Protein AF-A0A847LI26-F1 (afdb_monomer)

pLDDT: mean 79.77, std 25.63, range [24.61, 98.88]

Secondary structure (DSSP, 8-state):
-HHHHHHHHHHHTT--S-THHHHHHHHHHHHHHHS--------SS--S-SB--HHHHHHHHHHHHHHHHT--SSHHHHHT-TTT-TT--GGGGG------TTTHHHHHHHHHHHHHT---EEEEEEE-SSS-TTT-SS-EEEEEEEGGG-SSHHHHHHHHTT--GGGG---TT--SSSEEEBPSSTTTS-TT-EEEETTTEEEEEEEE-TTS-EEEEEE-TTS-EE-PBPSTTS----TTTT-EEEEEPPEEE-TTSSEEE--GGG-TTB-SSTTS-SSEEETTEEEE-HHHHHHHHH-TT-S-B-HHHHHHHHHHHHHHHHHHHHHHHHHHHHTTGGGSPP-SS--S-SSS--HHHHHH--HHHHHHHHHHHHHHHHHHHHHHHHHHTT-TTB---SHHHHHHHHHHHHHHHHGGG-EEEEE-TTS-EEEEEHHHHHHHTTT----TTS-HHHHTT--HHHHTT----HHHHHHHHHTHHHHT--S--TTS---TT-S-SSPPP--HHHHHHHHHTT---HHHHHTSGGGS-TTS---PPPPPPPP----PPPPPPPPPPP-PPPPPPPPPPP-PPPPPPPP-PPPPPPPPPS----S----------PPPPP------PPPPPGGGGTHHHHTTSTTS------------------

Radius of gyration: 32.64 Å; Cα contacts (8 Å, |Δi|>4): 911; chains: 1; bounding box: 82×84×102 Å

Mean predicted aligned error: 14.38 Å

Structure (mmCIF, N/CA/C/O backbone):
data_AF-A0A847LI26-F1
#
_entry.id   AF-A0A847LI26-F1
#
loop_
_atom_site.group_PDB
_atom_site.id
_atom_site.type_symbol
_atom_site.label_atom_id
_atom_site.label_alt_id
_atom_site.label_comp_id
_atom_site.label_asym_id
_atom_site.label_entity_id
_atom_site.label_seq_id
_atom_site.pdbx_PDB_ins_code
_atom_site.Cartn_x
_atom_site.Cartn_y
_atom_site.Cartn_z
_atom_site.occupancy
_atom_site.B_iso_or_equiv
_atom_site.auth_seq_id
_atom_site.auth_comp_id
_atom_site.auth_asym_id
_atom_site.auth_atom_id
_atom_site.pdbx_PDB_model_num
ATOM 1 N N . MET A 1 1 ? 39.270 -32.465 -10.183 1.00 39.19 1 MET A N 1
ATOM 2 C CA . MET A 1 1 ? 40.080 -32.479 -11.428 1.00 39.19 1 MET A CA 1
ATOM 3 C C . MET A 1 1 ? 41.471 -33.103 -11.239 1.00 39.19 1 MET A C 1
ATOM 5 O O . MET A 1 1 ? 41.793 -34.042 -11.955 1.00 39.19 1 MET A O 1
ATOM 9 N N . PHE A 1 2 ? 42.260 -32.687 -10.237 1.00 36.72 2 PHE A N 1
ATOM 10 C CA . PHE A 1 2 ? 43.619 -33.213 -9.985 1.00 36.72 2 PHE A CA 1
ATOM 11 C C . PHE A 1 2 ? 43.700 -34.728 -9.684 1.00 36.72 2 PHE A C 1
ATOM 13 O O . PHE A 1 2 ? 44.612 -35.403 -10.151 1.00 36.72 2 PHE A O 1
ATOM 20 N N . VAL A 1 3 ? 42.712 -35.300 -8.985 1.00 41.84 3 VAL A N 1
ATOM 21 C CA . VAL A 1 3 ? 42.671 -36.745 -8.655 1.00 41.84 3 VAL A CA 1
ATOM 22 C C . VAL A 1 3 ? 42.354 -37.622 -9.879 1.00 41.84 3 VAL A C 1
ATOM 24 O O . VAL A 1 3 ? 42.837 -38.748 -9.987 1.00 41.84 3 VAL A O 1
ATOM 27 N N . ILE A 1 4 ? 41.588 -37.089 -10.835 1.00 46.69 4 ILE A N 1
ATOM 28 C CA . ILE A 1 4 ? 41.236 -37.767 -12.094 1.00 46.69 4 ILE A CA 1
ATOM 29 C C . ILE A 1 4 ? 42.434 -37.733 -13.054 1.00 46.69 4 ILE A C 1
ATOM 31 O O . ILE A 1 4 ? 42.813 -38.767 -13.602 1.00 46.69 4 ILE A O 1
ATOM 35 N N . LEU A 1 5 ? 43.111 -36.583 -13.157 1.00 47.22 5 LEU A N 1
ATOM 36 C CA . LEU A 1 5 ? 44.355 -36.426 -13.920 1.00 47.22 5 LEU A CA 1
ATOM 37 C C . LEU A 1 5 ? 45.489 -37.326 -13.394 1.00 47.22 5 LEU A C 1
ATOM 39 O O . LEU A 1 5 ? 46.200 -37.935 -14.191 1.00 47.22 5 LEU A O 1
ATOM 43 N N . ALA A 1 6 ? 45.611 -37.498 -12.072 1.00 50.16 6 ALA A N 1
ATOM 44 C CA . ALA A 1 6 ? 46.608 -38.385 -11.468 1.00 50.16 6 ALA A CA 1
ATOM 45 C C . ALA A 1 6 ? 46.353 -39.879 -11.758 1.00 50.16 6 ALA A C 1
ATOM 47 O O . ALA A 1 6 ? 47.301 -40.636 -11.977 1.00 50.16 6 ALA A O 1
ATOM 48 N N . LYS A 1 7 ? 45.083 -40.315 -11.814 1.00 46.38 7 LYS A N 1
ATOM 49 C CA . LYS A 1 7 ? 44.716 -41.694 -12.189 1.00 46.38 7 LYS A CA 1
ATOM 50 C C . LYS A 1 7 ? 44.947 -41.965 -13.678 1.00 46.38 7 LYS A C 1
ATOM 52 O O . LYS A 1 7 ? 45.468 -43.023 -14.023 1.00 46.38 7 LYS A O 1
ATOM 57 N N . ILE A 1 8 ? 44.654 -40.986 -14.534 1.00 51.69 8 ILE A N 1
ATOM 58 C CA . ILE A 1 8 ? 44.917 -41.036 -15.979 1.00 51.69 8 ILE A CA 1
ATOM 59 C C . ILE A 1 8 ? 46.428 -41.137 -16.249 1.00 51.69 8 ILE A C 1
ATOM 61 O O . ILE A 1 8 ? 46.857 -42.025 -16.983 1.00 51.69 8 ILE A O 1
ATOM 65 N N . PHE A 1 9 ? 47.260 -40.333 -15.576 1.00 49.56 9 PHE A N 1
ATOM 66 C CA . PHE A 1 9 ? 48.723 -40.410 -15.711 1.00 49.56 9 PHE A CA 1
ATOM 67 C C . PHE A 1 9 ? 49.310 -41.749 -15.244 1.00 49.56 9 PHE A C 1
ATOM 69 O O . PHE A 1 9 ? 50.254 -42.262 -15.849 1.00 49.56 9 PHE A O 1
ATOM 76 N N . ARG A 1 10 ? 48.736 -42.350 -14.195 1.00 48.62 10 ARG A N 1
ATOM 77 C CA . ARG A 1 10 ? 49.167 -43.658 -13.679 1.00 48.62 10 ARG A CA 1
ATOM 78 C C . ARG A 1 10 ? 48.772 -44.807 -14.617 1.00 48.62 10 ARG A C 1
ATOM 80 O O . ARG A 1 10 ? 49.534 -45.760 -14.747 1.00 48.62 10 ARG A O 1
ATOM 87 N N . PHE A 1 11 ? 47.646 -44.674 -15.322 1.00 46.91 11 PHE A N 1
ATOM 88 C CA . PHE A 1 11 ? 47.188 -45.613 -16.352 1.00 46.91 11 PHE A CA 1
ATOM 89 C C . PHE A 1 11 ? 47.994 -45.490 -17.662 1.00 46.91 11 PHE A C 1
ATOM 91 O O . PHE A 1 11 ? 48.338 -46.489 -18.293 1.00 46.91 11 PHE A O 1
ATOM 98 N N . LEU A 1 12 ? 48.385 -44.267 -18.036 1.00 48.25 12 LEU A N 1
ATOM 99 C CA . LEU A 1 12 ? 49.182 -43.986 -19.236 1.00 48.25 12 LEU A CA 1
ATOM 100 C C . LEU A 1 12 ? 50.647 -44.424 -19.123 1.00 48.25 12 LEU A C 1
ATOM 102 O O . LEU A 1 12 ? 51.269 -44.701 -20.145 1.00 48.25 12 LEU A O 1
ATOM 106 N N . ARG A 1 13 ? 51.200 -44.564 -17.912 1.00 47.50 13 ARG A N 1
ATOM 107 C CA . ARG A 1 13 ? 52.598 -44.983 -17.709 1.00 47.50 13 ARG A CA 1
ATOM 108 C C . ARG A 1 13 ? 52.861 -46.462 -18.056 1.00 47.50 13 ARG A C 1
ATOM 110 O O . ARG A 1 13 ? 54.015 -46.845 -18.208 1.00 47.50 13 ARG A O 1
ATOM 117 N N . TRP A 1 14 ? 51.818 -47.281 -18.236 1.00 46.22 14 TRP A N 1
ATOM 118 C CA . TRP A 1 14 ? 51.939 -48.725 -18.498 1.00 46.22 14 TRP A CA 1
ATOM 119 C C . TRP A 1 14 ? 51.871 -49.118 -19.990 1.00 46.22 14 TRP A C 1
ATOM 121 O O . TRP A 1 14 ? 52.168 -50.255 -20.343 1.00 46.22 14 TRP A O 1
ATOM 131 N N . ARG A 1 15 ? 51.531 -48.193 -20.903 1.00 43.31 15 ARG A N 1
ATOM 132 C CA . ARG A 1 15 ? 51.282 -48.506 -22.331 1.00 43.31 15 ARG A CA 1
ATOM 133 C C . ARG A 1 15 ? 52.144 -47.733 -23.342 1.00 43.31 15 ARG A C 1
ATOM 135 O O . ARG A 1 15 ? 51.745 -47.541 -24.486 1.00 43.31 15 ARG A O 1
ATOM 142 N N . TRP A 1 16 ? 53.363 -47.351 -22.964 1.00 48.25 16 TRP A N 1
ATOM 143 C CA . TRP A 1 16 ? 54.317 -46.619 -23.823 1.00 48.25 16 TRP A CA 1
ATOM 144 C C . TRP A 1 16 ? 55.111 -47.477 -24.827 1.00 48.25 16 TRP A C 1
ATOM 146 O O . TRP A 1 16 ? 56.169 -47.073 -25.299 1.00 48.25 16 TRP A O 1
ATOM 156 N N . ALA A 1 17 ? 54.596 -48.643 -25.214 1.00 50.41 17 ALA A N 1
ATOM 157 C CA . ALA A 1 17 ? 55.249 -49.511 -26.188 1.00 50.41 17 ALA A CA 1
ATOM 158 C C . ALA A 1 17 ? 54.248 -50.006 -27.237 1.00 50.41 17 ALA A C 1
ATOM 160 O O . ALA A 1 17 ? 53.855 -51.168 -27.210 1.00 50.41 17 ALA A O 1
ATOM 161 N N . ARG A 1 18 ? 53.795 -49.115 -28.133 1.00 51.00 18 ARG A N 1
ATOM 162 C CA . ARG A 1 18 ? 53.353 -49.439 -29.509 1.00 51.00 18 ARG A CA 1
ATOM 163 C C . ARG A 1 18 ? 52.999 -48.163 -30.299 1.00 51.00 18 ARG A C 1
ATOM 165 O O . ARG A 1 18 ? 52.316 -47.290 -29.763 1.00 51.00 18 ARG A O 1
ATOM 172 N N . PRO A 1 19 ? 53.399 -48.056 -31.581 1.00 51.34 19 PRO A N 1
ATOM 173 C CA . PRO A 1 19 ? 53.194 -46.858 -32.404 1.00 51.34 19 PRO A CA 1
ATOM 174 C C . PRO A 1 19 ? 51.720 -46.565 -32.744 1.00 51.34 19 PRO A C 1
ATOM 176 O O . PRO A 1 19 ? 51.410 -45.449 -33.149 1.00 51.34 19 PRO A O 1
ATOM 179 N N . LEU A 1 20 ? 50.796 -47.504 -32.502 1.00 49.41 20 LEU A N 1
ATOM 180 C CA . LEU A 1 20 ? 49.355 -47.302 -32.714 1.00 49.41 20 LEU A CA 1
ATOM 181 C C . LEU A 1 20 ? 48.695 -46.344 -31.703 1.00 49.41 20 LEU A C 1
ATOM 183 O O . LEU A 1 20 ? 47.651 -45.783 -32.005 1.00 49.41 20 LEU A O 1
ATOM 187 N N . GLY A 1 21 ? 49.288 -46.112 -30.525 1.00 49.19 21 GLY A N 1
ATOM 188 C CA . GLY A 1 21 ? 48.678 -45.255 -29.495 1.00 49.19 21 GLY A CA 1
ATOM 189 C C . GLY A 1 21 ? 48.714 -43.757 -29.817 1.00 49.19 21 GLY A C 1
ATOM 190 O O . GLY A 1 21 ? 47.881 -43.002 -29.327 1.00 49.19 21 GLY A O 1
ATOM 191 N N . LYS A 1 22 ? 49.652 -43.312 -30.663 1.00 52.50 22 LYS A N 1
ATOM 192 C CA . LYS A 1 22 ? 49.842 -41.883 -30.965 1.00 52.50 22 LYS A CA 1
ATOM 193 C C . LYS A 1 22 ? 48.775 -41.341 -31.920 1.00 52.50 22 LYS A C 1
ATOM 195 O O . LYS A 1 22 ? 48.314 -40.221 -31.731 1.00 52.50 22 LYS A O 1
ATOM 200 N N . ALA A 1 23 ? 48.340 -42.148 -32.889 1.00 59.53 23 ALA A N 1
ATOM 201 C CA . ALA A 1 23 ? 47.297 -41.767 -33.841 1.00 59.53 23 ALA A CA 1
ATOM 202 C C . ALA A 1 23 ? 45.908 -41.715 -33.183 1.00 59.53 23 ALA A C 1
ATOM 204 O O . ALA A 1 23 ? 45.153 -40.781 -33.426 1.00 59.53 23 ALA A O 1
ATOM 205 N N . THR A 1 24 ? 45.597 -42.655 -32.286 1.00 61.56 24 THR A N 1
ATOM 206 C CA . THR A 1 24 ? 44.313 -42.682 -31.566 1.00 61.56 24 THR A CA 1
ATOM 207 C C . THR A 1 24 ? 44.187 -41.532 -30.569 1.00 61.56 24 THR A C 1
ATOM 209 O O . THR A 1 24 ? 43.114 -40.954 -30.432 1.00 61.56 24 THR A O 1
ATOM 212 N N . VAL A 1 25 ? 45.286 -41.153 -29.907 1.00 66.62 25 VAL A N 1
ATOM 213 C CA . VAL A 1 25 ? 45.318 -39.989 -29.006 1.00 66.62 25 VAL A CA 1
ATOM 214 C C . VAL A 1 25 ? 45.217 -38.682 -29.796 1.00 66.62 25 VAL A C 1
ATOM 216 O O . VAL A 1 25 ? 44.460 -37.804 -29.401 1.00 66.62 25 VAL A O 1
ATOM 219 N N . ALA A 1 26 ? 45.905 -38.564 -30.936 1.00 69.12 26 ALA A N 1
ATOM 220 C CA . ALA A 1 26 ? 45.780 -37.397 -31.810 1.00 69.12 26 ALA A CA 1
ATOM 221 C C . ALA A 1 26 ? 44.363 -37.260 -32.392 1.00 69.12 26 ALA A C 1
ATOM 223 O O . ALA A 1 26 ? 43.836 -36.154 -32.438 1.00 69.12 26 ALA A O 1
ATOM 224 N N . LEU A 1 27 ? 43.717 -38.373 -32.760 1.00 68.31 27 LEU A N 1
ATOM 225 C CA . LEU A 1 27 ? 42.328 -38.389 -33.220 1.00 68.31 27 LEU A CA 1
ATOM 226 C C . LEU A 1 27 ? 41.351 -38.035 -32.088 1.00 68.31 27 LEU A C 1
ATOM 228 O O . LEU A 1 27 ? 40.428 -37.273 -32.321 1.00 68.31 27 LEU A O 1
ATOM 232 N N . LEU A 1 28 ? 41.570 -38.516 -30.859 1.00 64.81 28 LEU A N 1
ATOM 233 C CA . LEU A 1 28 ? 40.763 -38.141 -29.688 1.00 64.81 28 LEU A CA 1
ATOM 234 C C . LEU A 1 28 ? 40.922 -36.663 -29.318 1.00 64.81 28 LEU A C 1
ATOM 236 O O . LEU A 1 28 ? 39.934 -36.026 -28.974 1.00 64.81 28 LEU A O 1
ATOM 240 N N . ILE A 1 29 ? 42.131 -36.105 -29.427 1.00 68.62 29 ILE A N 1
ATOM 241 C CA . ILE A 1 29 ? 42.387 -34.672 -29.224 1.00 68.62 29 ILE A CA 1
ATOM 242 C C . ILE A 1 29 ? 41.745 -33.850 -30.348 1.00 68.62 29 ILE A C 1
ATOM 244 O O . ILE A 1 29 ? 41.143 -32.822 -30.066 1.00 68.62 29 ILE A O 1
ATOM 248 N N . LEU A 1 30 ? 41.808 -34.312 -31.601 1.00 65.75 30 LEU A N 1
ATOM 249 C CA . LEU A 1 30 ? 41.156 -33.655 -32.736 1.00 65.75 30 LEU A CA 1
ATOM 250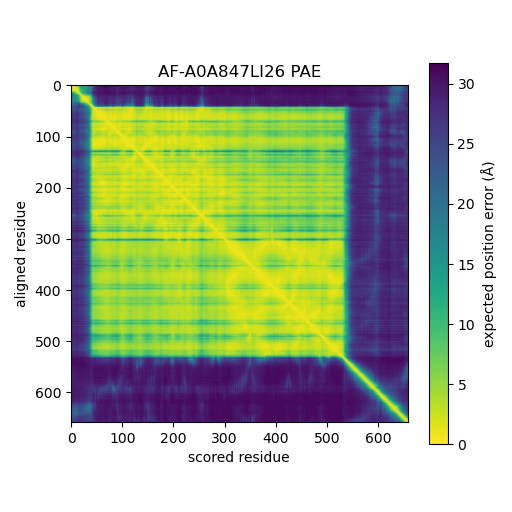 C C . LEU A 1 30 ? 39.625 -33.730 -32.624 1.00 65.75 30 LEU A C 1
ATOM 252 O O . LEU A 1 30 ? 38.949 -32.749 -32.893 1.00 65.75 30 LEU A O 1
ATOM 256 N N . VAL A 1 31 ? 39.070 -34.852 -32.161 1.00 63.88 31 VAL A N 1
ATOM 257 C CA . VAL A 1 31 ? 37.636 -34.996 -31.872 1.00 63.88 31 VAL A CA 1
ATOM 258 C C . VAL A 1 31 ? 37.238 -34.122 -30.682 1.00 63.88 31 VAL A C 1
ATOM 260 O O . VAL A 1 31 ? 36.213 -33.468 -30.765 1.00 63.88 31 VAL A O 1
ATOM 263 N N . PHE A 1 32 ? 38.052 -33.992 -29.630 1.00 56.94 32 PHE A N 1
ATOM 264 C CA . PHE A 1 32 ? 37.798 -33.023 -28.551 1.00 56.94 32 PHE A CA 1
ATOM 265 C C . PHE A 1 32 ? 37.969 -31.558 -28.992 1.00 56.94 32 PHE A C 1
ATOM 267 O O . PHE A 1 32 ? 37.324 -30.681 -28.428 1.00 56.94 32 PHE A O 1
ATOM 274 N N . ALA A 1 33 ? 38.795 -31.282 -30.006 1.00 57.53 33 ALA A N 1
ATOM 275 C CA . ALA A 1 33 ? 38.985 -29.946 -30.574 1.00 57.53 33 ALA A CA 1
ATOM 276 C C . ALA A 1 33 ? 37.905 -29.570 -31.609 1.00 57.53 33 ALA A C 1
ATOM 278 O O . ALA A 1 33 ? 37.607 -28.392 -31.771 1.00 57.53 33 ALA A O 1
ATOM 279 N N . VAL A 1 34 ? 37.299 -30.555 -32.285 1.00 57.19 34 VAL A N 1
ATOM 280 C CA . VAL A 1 34 ? 36.230 -30.366 -33.288 1.00 57.19 34 VAL A CA 1
ATOM 281 C C . VAL A 1 34 ? 34.829 -30.538 -32.675 1.00 57.19 34 VAL A C 1
ATOM 283 O O . VAL A 1 34 ? 33.887 -29.885 -33.111 1.00 57.19 34 VAL A O 1
ATOM 286 N N . VAL A 1 35 ? 34.693 -31.354 -31.623 1.00 50.41 35 VAL A N 1
ATOM 287 C CA . VAL A 1 35 ? 33.490 -31.514 -30.773 1.00 50.41 35 VAL A CA 1
ATOM 288 C C . VAL A 1 35 ? 33.620 -30.698 -29.482 1.00 50.41 35 VAL A C 1
ATOM 290 O O . VAL A 1 35 ? 32.798 -30.812 -28.577 1.00 50.41 35 VAL A O 1
ATOM 293 N N . GLY A 1 36 ? 34.591 -29.783 -29.421 1.00 43.69 36 GLY A N 1
ATOM 294 C CA . GLY A 1 36 ? 34.556 -28.619 -28.540 1.00 43.69 36 GLY A CA 1
ATOM 295 C C . GLY A 1 36 ? 33.423 -27.675 -28.947 1.00 43.69 36 GLY A C 1
ATOM 296 O O . GLY A 1 36 ? 33.645 -26.494 -29.188 1.00 43.69 36 GLY A O 1
ATOM 297 N N . VAL A 1 37 ? 32.200 -28.203 -29.054 1.00 46.75 37 VAL A N 1
ATOM 298 C CA . VAL A 1 37 ? 30.985 -27.446 -28.815 1.00 46.75 37 VAL A CA 1
ATOM 299 C C . VAL A 1 37 ? 31.248 -26.827 -27.459 1.00 46.75 37 VAL A C 1
ATOM 301 O O . VAL A 1 37 ? 31.355 -27.549 -26.464 1.00 46.75 37 VAL A O 1
ATOM 304 N N . GLY A 1 38 ? 31.494 -25.515 -27.441 1.00 41.53 38 GLY A N 1
ATOM 305 C CA . GLY A 1 38 ? 31.578 -24.783 -26.193 1.00 41.53 38 GLY A CA 1
ATOM 306 C C . GLY A 1 38 ? 30.427 -25.277 -25.337 1.00 41.53 38 GLY A C 1
ATOM 307 O O . GLY A 1 38 ? 29.307 -25.412 -25.838 1.00 41.53 38 GLY A O 1
ATOM 308 N N . ILE A 1 39 ? 30.706 -25.645 -24.089 1.00 45.19 39 ILE A N 1
ATOM 309 C CA . ILE A 1 39 ? 29.636 -25.778 -23.115 1.00 45.19 39 ILE A CA 1
ATOM 310 C C . ILE A 1 39 ? 29.065 -24.364 -23.046 1.00 45.19 39 ILE A C 1
ATOM 312 O O . ILE A 1 39 ? 29.566 -23.522 -22.309 1.00 45.19 39 ILE A O 1
ATOM 316 N N . VAL A 1 40 ? 28.106 -24.067 -23.923 1.00 47.62 40 VAL A N 1
ATOM 317 C CA . VAL A 1 40 ? 27.218 -22.933 -23.787 1.00 47.62 40 VAL A CA 1
ATOM 318 C C . VAL A 1 40 ? 26.596 -23.233 -22.443 1.00 47.62 40 VAL A C 1
ATOM 320 O O . VAL A 1 40 ? 25.856 -24.213 -22.323 1.00 47.62 40 VAL A O 1
ATOM 323 N N . GLN A 1 41 ? 27.007 -22.502 -21.404 1.00 51.19 41 GLN A N 1
ATOM 324 C CA . GLN A 1 41 ? 26.224 -22.485 -20.184 1.00 51.19 41 GLN A CA 1
ATOM 325 C C . GLN A 1 41 ? 24.830 -22.108 -20.654 1.00 51.19 41 GLN A C 1
ATOM 327 O O . GLN A 1 41 ? 24.618 -21.015 -21.173 1.00 51.19 41 GLN A O 1
ATOM 332 N N . ALA A 1 42 ? 23.927 -23.083 -20.640 1.00 61.00 42 ALA A N 1
ATOM 333 C CA . ALA A 1 42 ? 22.558 -22.826 -21.001 1.00 61.00 42 ALA A CA 1
ATOM 334 C C . ALA A 1 42 ? 22.052 -21.892 -19.908 1.00 61.00 42 ALA A C 1
ATOM 336 O O . ALA A 1 42 ? 21.890 -22.326 -18.767 1.00 61.00 42 ALA A O 1
ATOM 337 N N . GLY A 1 43 ? 21.881 -20.614 -20.248 1.00 85.00 43 GLY A N 1
ATOM 338 C CA . GLY A 1 43 ? 21.203 -19.673 -19.375 1.00 85.00 43 GLY A CA 1
ATOM 339 C C . GLY A 1 43 ? 19.825 -20.203 -18.998 1.00 85.00 43 GLY A C 1
ATOM 340 O O . GLY A 1 43 ? 19.322 -21.173 -19.581 1.00 85.00 43 GLY A O 1
ATOM 341 N N . ALA A 1 44 ? 19.188 -19.553 -18.029 1.00 94.81 44 ALA A N 1
ATOM 342 C CA . ALA A 1 44 ? 17.963 -20.038 -17.401 1.00 94.81 44 ALA A CA 1
ATOM 343 C C . ALA A 1 44 ? 16.886 -20.398 -18.437 1.00 94.81 44 ALA A C 1
ATOM 345 O O . ALA A 1 44 ? 16.077 -21.303 -18.224 1.00 94.81 44 ALA A O 1
ATOM 346 N N . TRP A 1 45 ? 16.900 -19.725 -19.589 1.00 96.19 45 TRP A N 1
ATOM 347 C CA . TRP A 1 45 ? 16.219 -20.145 -20.801 1.00 96.19 45 TRP A CA 1
ATOM 348 C C . TRP A 1 45 ? 16.972 -19.697 -22.057 1.00 96.19 45 TRP A C 1
ATOM 350 O O . TRP A 1 45 ? 17.670 -18.690 -22.058 1.00 96.19 45 TRP A O 1
ATOM 360 N N . ALA A 1 46 ? 16.746 -20.400 -23.170 1.00 94.75 46 ALA A N 1
ATOM 361 C CA . ALA A 1 46 ? 17.144 -19.912 -24.487 1.00 94.75 46 ALA A CA 1
ATOM 362 C C . ALA A 1 46 ? 16.299 -18.693 -24.891 1.00 94.75 46 ALA A C 1
ATOM 364 O O . ALA A 1 46 ? 15.074 -18.710 -24.731 1.00 94.75 46 ALA A O 1
ATOM 365 N N . LEU A 1 47 ? 16.951 -17.664 -25.435 1.00 95.88 47 LEU A N 1
ATOM 366 C CA . LEU A 1 47 ? 16.302 -16.448 -25.921 1.00 95.88 47 LEU A CA 1
ATOM 367 C C . LEU A 1 47 ? 15.613 -16.673 -27.275 1.00 95.88 47 LEU A C 1
ATOM 369 O O . LEU A 1 47 ? 16.186 -17.277 -28.180 1.00 95.88 47 LEU A O 1
ATOM 373 N N . SER A 1 48 ? 14.399 -16.140 -27.428 1.00 95.12 48 SER A N 1
ATOM 374 C CA . SER A 1 48 ? 13.699 -16.030 -28.719 1.00 95.12 48 SER A CA 1
ATOM 375 C C . SER A 1 48 ? 13.912 -14.660 -29.378 1.00 95.12 48 SER A C 1
ATOM 377 O O . SER A 1 48 ? 13.768 -14.524 -30.593 1.00 95.12 48 SER A O 1
ATOM 379 N N . ALA A 1 49 ? 14.283 -13.654 -28.580 1.00 95.56 49 ALA A N 1
ATOM 380 C CA . ALA A 1 49 ? 14.554 -12.291 -29.005 1.00 95.56 49 ALA A CA 1
ATOM 381 C C . ALA A 1 49 ? 15.665 -11.667 -28.151 1.00 95.56 49 ALA A C 1
ATOM 383 O O . ALA A 1 49 ? 15.875 -12.038 -26.997 1.00 95.56 49 ALA A O 1
ATOM 384 N N . THR A 1 50 ? 16.362 -10.678 -28.710 1.00 96.00 50 THR A N 1
ATOM 385 C CA . THR A 1 50 ? 17.445 -9.964 -28.019 1.00 96.00 50 THR A CA 1
ATOM 386 C C . THR A 1 50 ? 16.982 -8.702 -27.299 1.00 96.00 50 THR A C 1
ATOM 388 O O . THR A 1 50 ? 17.798 -8.032 -26.683 1.00 96.00 50 THR A O 1
ATOM 391 N N . ARG A 1 51 ? 15.700 -8.331 -27.353 1.00 96.69 51 ARG A N 1
ATOM 392 C CA . ARG A 1 51 ? 15.170 -7.147 -26.660 1.00 96.69 51 ARG A CA 1
ATOM 393 C C . ARG A 1 51 ? 13.673 -7.263 -26.425 1.00 96.69 51 ARG A C 1
ATOM 395 O O . ARG A 1 51 ? 12.995 -7.964 -27.171 1.00 96.69 51 ARG A O 1
ATOM 402 N N . TRP A 1 52 ? 13.183 -6.501 -25.455 1.00 97.50 52 TRP A N 1
ATOM 403 C CA . TRP A 1 52 ? 11.755 -6.273 -25.254 1.00 97.50 52 TRP A CA 1
ATOM 404 C C . TRP A 1 52 ? 11.217 -5.320 -26.325 1.00 97.50 52 TRP A C 1
ATOM 406 O O . TRP A 1 52 ? 11.834 -4.296 -26.629 1.00 97.50 52 TRP A O 1
ATOM 416 N N . THR A 1 53 ? 10.078 -5.664 -26.914 1.00 96.88 53 THR A N 1
ATOM 417 C CA . THR A 1 53 ? 9.314 -4.792 -27.814 1.00 96.88 53 THR A CA 1
ATOM 418 C C . THR A 1 53 ? 8.122 -4.176 -27.086 1.00 96.88 53 THR A C 1
ATOM 420 O O . THR A 1 53 ? 7.688 -4.684 -26.056 1.00 96.88 53 THR A O 1
ATOM 423 N N . ASP A 1 54 ? 7.495 -3.150 -27.666 1.00 95.56 54 ASP A N 1
ATOM 424 C CA . ASP A 1 54 ? 6.251 -2.582 -27.120 1.00 95.56 54 ASP A CA 1
ATOM 425 C C . ASP A 1 54 ? 5.127 -3.622 -26.979 1.00 95.56 54 ASP A C 1
ATOM 427 O O . ASP A 1 54 ? 4.218 -3.459 -26.167 1.00 95.56 54 ASP A O 1
ATOM 431 N N . ARG A 1 55 ? 5.148 -4.685 -27.795 1.00 97.62 55 ARG A N 1
ATOM 432 C CA . ARG A 1 55 ? 4.197 -5.795 -27.674 1.00 97.62 55 ARG A CA 1
ATOM 433 C C . ARG A 1 55 ? 4.487 -6.640 -26.434 1.00 97.62 55 ARG A C 1
ATOM 435 O O . ARG A 1 55 ? 3.541 -7.046 -25.771 1.00 97.62 55 ARG A O 1
ATOM 442 N N . ASP A 1 56 ? 5.757 -6.880 -26.133 1.00 98.19 56 ASP A N 1
ATOM 443 C CA . ASP A 1 56 ? 6.172 -7.636 -24.949 1.00 98.19 56 ASP A CA 1
ATOM 444 C C . ASP A 1 56 ? 5.908 -6.843 -23.666 1.00 98.19 56 ASP A C 1
ATOM 446 O O . ASP A 1 56 ? 5.438 -7.401 -22.678 1.00 98.19 56 ASP A O 1
ATOM 450 N N . GLU A 1 57 ? 6.132 -5.524 -23.701 1.00 97.50 57 GLU A N 1
ATOM 451 C CA . GLU A 1 57 ? 5.747 -4.626 -22.608 1.00 97.50 57 GLU A CA 1
ATOM 452 C C . GLU A 1 57 ? 4.235 -4.678 -22.364 1.00 97.50 57 GLU A C 1
ATOM 454 O O . GLU A 1 57 ? 3.816 -4.868 -21.228 1.00 97.50 57 GLU A O 1
ATOM 459 N N . ARG A 1 58 ? 3.405 -4.628 -23.418 1.00 98.00 58 ARG A N 1
ATOM 460 C CA . ARG A 1 58 ? 1.948 -4.807 -23.276 1.00 98.00 58 ARG A CA 1
ATOM 461 C C . ARG A 1 58 ? 1.566 -6.168 -22.692 1.00 98.00 58 ARG A C 1
ATOM 463 O O . ARG A 1 58 ? 0.689 -6.223 -21.842 1.00 98.00 58 ARG A O 1
ATOM 470 N N . ALA A 1 59 ? 2.241 -7.249 -23.084 1.00 98.44 59 ALA A N 1
ATOM 471 C CA . ALA A 1 59 ? 1.993 -8.569 -22.499 1.00 98.44 59 ALA A CA 1
ATOM 472 C C . ALA A 1 59 ? 2.343 -8.617 -20.997 1.00 98.44 59 ALA A C 1
ATOM 474 O O . ALA A 1 59 ? 1.650 -9.278 -20.224 1.00 98.44 59 ALA A O 1
ATOM 475 N N . TYR A 1 60 ? 3.383 -7.893 -20.563 1.00 98.69 60 TYR A N 1
ATOM 476 C CA . TYR A 1 60 ? 3.680 -7.705 -19.139 1.00 98.69 60 TYR A CA 1
ATOM 477 C C . TYR A 1 60 ? 2.579 -6.909 -18.426 1.00 98.69 60 TYR A C 1
ATOM 479 O O . TYR A 1 60 ? 2.126 -7.332 -17.362 1.00 98.69 60 TYR A O 1
ATOM 487 N N . GLU A 1 61 ? 2.112 -5.805 -19.019 1.00 98.56 61 GLU A N 1
ATOM 488 C CA . GLU A 1 61 ? 1.001 -5.002 -18.484 1.00 98.56 61 GLU A CA 1
ATOM 489 C C . GLU A 1 61 ? -0.270 -5.862 -18.306 1.00 98.56 61 GLU A C 1
ATOM 491 O O . GLU A 1 61 ? -0.843 -5.905 -17.215 1.00 98.56 61 GLU A O 1
ATOM 496 N N . GLU A 1 62 ? -0.662 -6.619 -19.337 1.00 98.62 62 GLU A N 1
ATOM 497 C CA . GLU A 1 62 ? -1.831 -7.514 -19.333 1.00 98.62 62 GLU A CA 1
ATOM 498 C C . GLU A 1 62 ? -1.710 -8.637 -18.290 1.00 98.62 62 GLU A C 1
ATOM 500 O O . GLU A 1 62 ? -2.670 -8.932 -17.577 1.00 98.62 62 GLU A O 1
ATOM 505 N N . PHE A 1 63 ? -0.525 -9.239 -18.144 1.00 98.81 63 PHE A N 1
ATOM 506 C CA . PHE A 1 63 ? -0.275 -10.270 -17.133 1.00 98.81 63 PHE A CA 1
ATOM 507 C C . PHE A 1 63 ? -0.428 -9.730 -15.703 1.00 98.81 63 PHE A C 1
ATOM 509 O O . PHE A 1 63 ? -1.075 -10.360 -14.861 1.00 98.81 63 PHE A O 1
ATOM 516 N N . VAL A 1 64 ? 0.135 -8.549 -15.422 1.00 98.69 64 VAL A N 1
ATOM 517 C CA . VAL A 1 64 ? 0.011 -7.906 -14.104 1.00 98.69 64 VAL A CA 1
ATOM 518 C C . VAL A 1 64 ? -1.440 -7.511 -13.825 1.00 98.69 64 VAL A C 1
ATOM 520 O O . VAL A 1 64 ? -1.929 -7.723 -12.711 1.00 98.69 64 VAL A O 1
ATOM 523 N N . GLN A 1 65 ? -2.146 -6.986 -14.829 1.00 98.62 65 GLN A N 1
ATOM 524 C CA . GLN A 1 65 ? -3.569 -6.676 -14.716 1.00 98.62 65 GLN A CA 1
ATOM 525 C C . GLN A 1 65 ? -4.390 -7.932 -14.382 1.00 98.62 65 GLN A C 1
ATOM 527 O O . GLN A 1 65 ? -5.161 -7.910 -13.421 1.00 98.62 65 GLN A O 1
ATOM 532 N N . ALA A 1 66 ? -4.159 -9.046 -15.086 1.00 98.44 66 ALA A N 1
ATOM 533 C CA . ALA A 1 66 ? -4.840 -10.315 -14.832 1.00 98.44 66 ALA A CA 1
ATOM 534 C C . ALA A 1 66 ? -4.602 -10.836 -13.401 1.00 98.44 66 ALA A C 1
ATOM 536 O O . ALA A 1 66 ? -5.545 -11.274 -12.736 1.00 98.44 66 ALA A O 1
ATOM 537 N N . LEU A 1 67 ? -3.377 -10.727 -12.867 1.00 98.06 67 LEU A N 1
ATOM 538 C CA . LEU A 1 67 ? -3.092 -11.081 -11.468 1.00 98.06 67 LEU A CA 1
ATOM 539 C C . LEU A 1 67 ? -3.920 -10.230 -10.492 1.00 98.06 67 LEU A C 1
ATOM 541 O O . LEU A 1 67 ? -4.539 -10.760 -9.557 1.00 98.06 67 LEU A O 1
ATOM 545 N N . GLY A 1 68 ? -3.957 -8.918 -10.725 1.00 96.75 68 GLY A N 1
ATOM 546 C CA . GLY A 1 68 ? -4.752 -7.985 -9.934 1.00 96.75 68 GLY A CA 1
ATOM 547 C C . GLY A 1 68 ? -6.251 -8.301 -9.969 1.00 96.75 68 GLY A C 1
ATOM 548 O O . GLY A 1 68 ? -6.900 -8.320 -8.921 1.00 96.75 68 GLY A O 1
ATOM 549 N N . GLU A 1 69 ? -6.788 -8.637 -11.142 1.00 96.56 69 GLU A N 1
ATOM 550 C CA . GLU A 1 69 ? -8.213 -8.919 -11.361 1.00 96.56 69 GLU A CA 1
ATOM 551 C C . GLU A 1 69 ? -8.655 -10.315 -10.892 1.00 96.56 69 GLU A C 1
ATOM 553 O O . GLU A 1 69 ? -9.794 -10.472 -10.452 1.00 96.56 69 GLU A O 1
ATOM 558 N N . SER A 1 70 ? -7.757 -11.308 -10.896 1.00 93.56 70 SER A N 1
ATOM 559 C CA . SER A 1 70 ? -8.066 -12.717 -10.580 1.00 93.56 70 SER A CA 1
ATOM 560 C C . SER A 1 70 ? -8.590 -12.982 -9.162 1.00 93.56 70 SER A C 1
ATOM 562 O O . SER A 1 70 ? -9.090 -14.067 -8.877 1.00 93.56 70 SER A O 1
ATOM 564 N N . ARG A 1 71 ? -8.452 -12.016 -8.242 1.00 82.81 71 ARG A N 1
ATOM 565 C CA . ARG A 1 71 ? -8.781 -12.131 -6.803 1.00 82.81 71 ARG A CA 1
ATOM 566 C C . ARG A 1 71 ? -8.080 -13.276 -6.056 1.00 82.81 71 ARG A C 1
ATOM 568 O O . ARG A 1 71 ? -8.377 -13.493 -4.882 1.00 82.81 71 ARG A O 1
ATOM 575 N N . HIS A 1 72 ? -7.118 -13.969 -6.668 1.00 93.31 72 HIS A N 1
ATOM 576 C CA . HIS A 1 72 ? -6.320 -14.986 -5.986 1.00 93.31 72 HIS A CA 1
ATOM 577 C C . HIS A 1 72 ? -5.531 -14.362 -4.830 1.00 93.31 72 HIS A C 1
ATOM 579 O O . HIS A 1 72 ? -4.772 -13.410 -5.018 1.00 93.31 72 HIS A O 1
ATOM 585 N N . GLY A 1 73 ? -5.698 -14.903 -3.624 1.00 90.00 73 GLY A N 1
ATOM 586 C CA . GLY A 1 73 ? -5.011 -14.425 -2.418 1.00 90.00 73 GLY A CA 1
ATOM 587 C C . GLY A 1 73 ? -3.537 -14.833 -2.320 1.00 90.00 73 GLY A C 1
ATOM 588 O O . GLY A 1 73 ? -2.916 -14.571 -1.302 1.00 90.00 73 GLY A O 1
ATOM 589 N N . ASN A 1 74 ? -2.978 -15.509 -3.329 1.00 91.56 74 ASN A N 1
ATOM 590 C CA . ASN A 1 74 ? -1.594 -15.988 -3.357 1.00 91.56 74 ASN A CA 1
ATOM 591 C C . ASN A 1 74 ? -1.107 -16.120 -4.812 1.00 91.56 74 ASN A C 1
ATOM 593 O O . ASN A 1 74 ? -1.888 -16.521 -5.680 1.00 91.56 74 ASN A O 1
ATOM 597 N N . LEU A 1 75 ? 0.179 -15.841 -5.069 1.00 95.00 75 LEU A N 1
ATOM 598 C CA . LEU A 1 75 ? 0.756 -15.874 -6.420 1.00 95.00 75 LEU A CA 1
ATOM 599 C C . LEU A 1 75 ? 0.701 -17.262 -7.071 1.00 95.00 75 LEU A C 1
ATOM 601 O O . LEU A 1 75 ? 0.375 -17.360 -8.250 1.00 95.00 75 LEU A O 1
ATOM 605 N N . ASN A 1 76 ? 0.981 -18.333 -6.321 1.00 95.00 76 ASN A N 1
ATOM 606 C CA . ASN A 1 76 ? 1.002 -19.699 -6.857 1.00 95.00 76 ASN A CA 1
ATOM 607 C C . ASN A 1 76 ? -0.359 -20.115 -7.401 1.00 95.00 76 ASN A C 1
ATOM 609 O O . ASN A 1 76 ? -0.444 -20.669 -8.491 1.00 95.00 76 ASN A O 1
ATOM 613 N N . ARG A 1 77 ? -1.434 -19.773 -6.679 1.00 95.62 77 ARG A N 1
ATOM 614 C CA . ARG A 1 77 ? -2.799 -20.047 -7.148 1.00 95.62 77 ARG A CA 1
ATOM 615 C C . ARG A 1 77 ? -3.082 -19.382 -8.488 1.00 95.62 77 ARG A C 1
ATOM 617 O O . ARG A 1 77 ? -3.709 -20.007 -9.327 1.00 95.62 77 ARG A O 1
ATOM 624 N N . PHE A 1 78 ? -2.589 -18.162 -8.695 1.00 97.19 78 PHE A N 1
ATOM 625 C CA . PHE A 1 78 ? -2.728 -17.478 -9.974 1.00 97.19 78 PHE A CA 1
ATOM 626 C C . PHE A 1 78 ? -1.890 -18.134 -11.076 1.00 97.19 78 PHE A C 1
ATOM 628 O O . PHE A 1 78 ? -2.437 -18.488 -12.113 1.00 97.19 78 PHE A O 1
ATOM 635 N N . ILE A 1 79 ? -0.585 -18.342 -10.869 1.00 96.81 79 ILE A N 1
ATOM 636 C CA . ILE A 1 79 ? 0.285 -18.872 -11.938 1.00 96.81 79 ILE A CA 1
ATOM 637 C C . ILE A 1 79 ? -0.078 -20.310 -12.338 1.00 96.81 79 ILE A C 1
ATOM 639 O O . ILE A 1 79 ? 0.178 -20.698 -13.476 1.00 96.81 79 ILE A O 1
ATOM 643 N N . HIS A 1 80 ? -0.679 -21.092 -11.432 1.00 96.94 80 HIS A N 1
ATOM 644 C CA . HIS A 1 80 ? -1.134 -22.464 -11.692 1.00 96.94 80 HIS A CA 1
ATOM 645 C C . HIS A 1 80 ? -2.525 -22.542 -12.330 1.00 96.94 80 HIS A C 1
ATOM 647 O O . HIS A 1 80 ? -2.935 -23.637 -12.719 1.00 96.94 80 HIS A O 1
ATOM 653 N N . ASP A 1 81 ? -3.244 -21.424 -12.430 1.00 96.88 81 ASP A N 1
ATOM 654 C CA . ASP A 1 81 ? -4.614 -21.372 -12.931 1.00 96.88 81 ASP A CA 1
ATOM 655 C C . ASP A 1 81 ? -4.640 -21.072 -14.445 1.00 96.88 81 ASP A C 1
ATOM 657 O O . ASP A 1 81 ? -4.383 -19.932 -14.845 1.00 96.88 81 ASP A O 1
ATOM 661 N N . PRO A 1 82 ? -4.986 -22.054 -15.304 1.00 96.56 82 PRO A N 1
ATOM 662 C CA . PRO A 1 82 ? -5.041 -21.865 -16.755 1.00 96.56 82 PRO A CA 1
ATOM 663 C C . PRO A 1 82 ? -6.158 -20.922 -17.220 1.00 96.56 82 PRO A C 1
ATOM 665 O O . PRO A 1 82 ? -6.163 -20.530 -18.384 1.00 96.56 82 PRO A O 1
ATOM 668 N N . GLN A 1 83 ? -7.129 -20.597 -16.359 1.00 96.12 83 GLN A N 1
ATOM 669 C CA . GLN A 1 83 ? -8.206 -19.656 -16.677 1.00 96.12 83 GLN A CA 1
ATOM 670 C C . GLN A 1 83 ? -7.840 -18.216 -16.309 1.00 96.12 83 GLN A C 1
ATOM 672 O O . GLN A 1 83 ? -8.330 -17.286 -16.944 1.00 96.12 83 GLN A O 1
ATOM 677 N N . ALA A 1 84 ? -6.995 -18.026 -15.290 1.00 96.62 84 ALA A N 1
ATOM 678 C CA . ALA A 1 84 ? -6.607 -16.699 -14.816 1.00 96.62 84 ALA A CA 1
ATOM 679 C C . ALA A 1 84 ? -5.270 -16.214 -15.395 1.00 96.62 84 ALA A C 1
ATOM 681 O O . ALA A 1 84 ? -5.129 -15.025 -15.669 1.00 96.62 84 ALA A O 1
ATOM 682 N N . ASN A 1 85 ? -4.287 -17.102 -15.567 1.00 97.75 85 ASN A N 1
ATOM 683 C CA . ASN A 1 85 ? -2.959 -16.742 -16.053 1.00 97.75 85 ASN A CA 1
ATOM 684 C C . ASN A 1 85 ? -2.927 -16.702 -17.596 1.00 97.75 85 ASN A C 1
ATOM 686 O O . ASN A 1 85 ? -2.931 -17.760 -18.230 1.00 97.75 85 ASN A O 1
ATOM 690 N N . PRO A 1 86 ? -2.813 -15.517 -18.233 1.00 97.81 86 PRO A N 1
ATOM 691 C CA . PRO A 1 86 ? -2.821 -15.408 -19.695 1.00 97.81 86 PRO A CA 1
ATOM 692 C C . PRO A 1 86 ? -1.570 -16.001 -20.363 1.00 97.81 86 PRO A C 1
ATOM 694 O O . PRO A 1 86 ? -1.562 -16.219 -21.572 1.00 97.81 86 PRO A O 1
ATOM 697 N N . LEU A 1 87 ? -0.509 -16.264 -19.593 1.00 98.00 87 LEU A N 1
ATOM 698 C CA . LEU A 1 87 ? 0.742 -16.861 -20.061 1.00 98.00 87 LEU A CA 1
ATOM 699 C C . LEU A 1 87 ? 0.917 -18.298 -19.555 1.00 98.00 87 LEU A C 1
ATOM 701 O O . LEU A 1 87 ? 2.036 -18.808 -19.528 1.00 98.00 87 LEU A O 1
ATOM 705 N N . TYR A 1 88 ? -0.167 -18.952 -19.140 1.00 98.00 88 TYR A N 1
ATOM 706 C CA . TYR A 1 88 ? -0.112 -20.288 -18.566 1.00 98.00 88 TYR A CA 1
ATOM 707 C C . TYR A 1 88 ? 0.583 -21.314 -19.476 1.00 98.00 88 TYR A C 1
ATOM 709 O O . TYR A 1 88 ? 0.354 -21.384 -20.684 1.00 98.00 88 TYR A O 1
ATOM 717 N N . GLY A 1 89 ? 1.408 -22.162 -18.867 1.00 96.94 89 GLY A N 1
ATOM 718 C CA . GLY A 1 89 ? 1.861 -23.434 -19.418 1.00 96.94 89 GLY A CA 1
ATOM 719 C C . GLY A 1 89 ? 1.808 -24.524 -18.351 1.00 96.94 89 GLY A C 1
ATOM 720 O O . GLY A 1 89 ? 1.950 -24.249 -17.164 1.00 96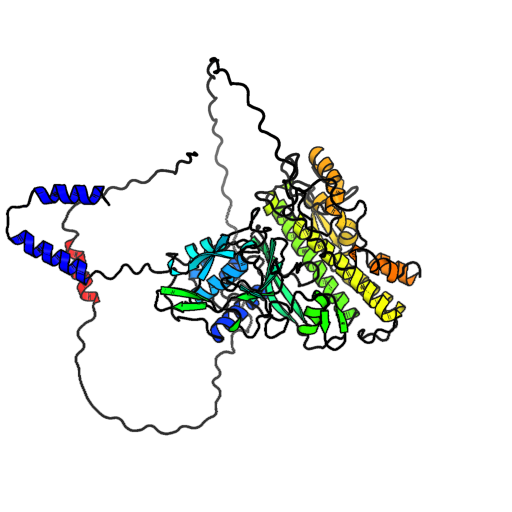.94 89 GLY A O 1
ATOM 721 N N . GLU A 1 90 ? 1.642 -25.781 -18.766 1.00 95.69 90 GLU A N 1
ATOM 722 C CA . GLU A 1 90 ? 1.553 -26.934 -17.848 1.00 95.69 90 GLU A CA 1
ATOM 723 C C . GLU A 1 90 ? 2.738 -27.041 -16.884 1.00 95.69 90 GLU A C 1
ATOM 725 O O . GLU A 1 90 ? 2.613 -27.509 -15.751 1.00 95.69 90 GLU A O 1
ATOM 730 N N . ASP A 1 91 ? 3.901 -26.576 -17.326 1.00 93.19 91 ASP A N 1
ATOM 731 C CA . ASP A 1 91 ? 5.108 -26.587 -16.530 1.00 93.19 91 ASP A CA 1
ATOM 732 C C . ASP A 1 91 ? 5.076 -25.577 -15.377 1.00 93.19 91 ASP A C 1
ATOM 734 O O . ASP A 1 91 ? 5.855 -25.732 -14.442 1.00 93.19 91 ASP A O 1
ATOM 738 N N . ASP A 1 92 ? 4.154 -24.610 -15.366 1.00 95.62 92 ASP A N 1
ATOM 739 C CA . ASP A 1 92 ? 4.024 -23.636 -14.280 1.00 95.62 92 ASP A CA 1
ATOM 740 C C . ASP A 1 92 ? 3.658 -24.288 -12.941 1.00 95.62 92 ASP A C 1
ATOM 742 O O . ASP A 1 92 ? 4.058 -23.792 -11.886 1.00 95.62 92 ASP A O 1
ATOM 746 N N . LYS A 1 93 ? 2.999 -25.456 -12.972 1.00 94.44 93 LYS A N 1
ATOM 747 C CA . LYS A 1 93 ? 2.667 -26.267 -11.784 1.00 94.44 93 LYS A CA 1
ATOM 748 C C . LYS A 1 93 ? 3.889 -26.634 -10.937 1.00 94.44 93 LYS A C 1
ATOM 750 O O . LYS A 1 93 ? 3.747 -26.936 -9.756 1.00 94.44 93 LYS A O 1
ATOM 755 N N . LYS A 1 94 ? 5.093 -26.622 -11.523 1.00 93.56 94 LYS A N 1
ATOM 756 C CA . LYS A 1 94 ? 6.346 -26.931 -10.814 1.00 93.56 94 LYS A CA 1
ATOM 757 C C . LYS A 1 94 ? 6.879 -25.755 -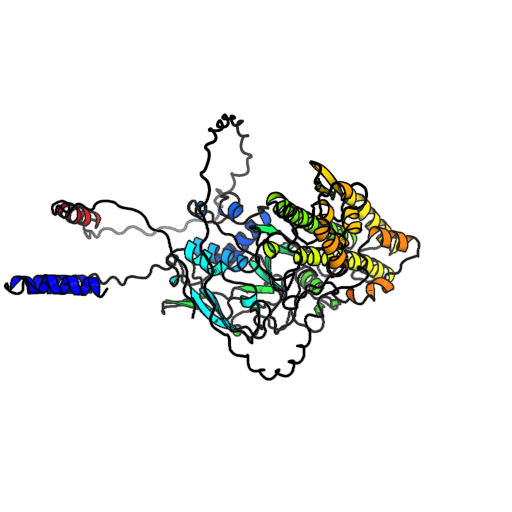9.988 1.00 93.56 94 LYS A C 1
ATOM 759 O O . LYS A 1 94 ? 7.791 -25.950 -9.187 1.00 93.56 94 LYS A O 1
ATOM 764 N N . PHE A 1 95 ? 6.396 -24.535 -10.228 1.00 94.06 95 PHE A N 1
ATOM 765 C CA . PHE A 1 95 ? 6.878 -23.350 -9.528 1.00 94.06 95 PHE A CA 1
ATOM 766 C C . PHE A 1 95 ? 6.173 -23.186 -8.185 1.00 94.06 95 PHE A C 1
ATOM 768 O O . PHE A 1 95 ? 4.966 -23.377 -8.074 1.00 94.06 95 PHE A O 1
ATOM 775 N N . ASN A 1 96 ? 6.950 -22.797 -7.177 1.00 93.06 96 ASN A N 1
ATOM 776 C CA . ASN A 1 96 ? 6.463 -22.398 -5.865 1.00 93.06 96 ASN A CA 1
ATOM 777 C C . ASN A 1 96 ? 7.098 -21.047 -5.518 1.00 93.06 96 ASN A C 1
ATOM 779 O O . ASN A 1 96 ? 8.180 -20.986 -4.938 1.00 93.06 96 ASN A O 1
ATOM 783 N N . LEU A 1 97 ? 6.457 -19.975 -5.973 1.00 92.25 97 LEU A N 1
ATOM 784 C CA . LEU A 1 97 ? 6.911 -18.597 -5.844 1.00 92.25 97 LEU A CA 1
ATOM 785 C C . LEU A 1 97 ? 6.297 -17.978 -4.590 1.00 92.25 97 LEU A C 1
ATOM 787 O O . LEU A 1 97 ? 5.079 -17.980 -4.417 1.00 92.25 97 LEU A O 1
ATOM 791 N N . SER A 1 98 ? 7.136 -17.456 -3.705 1.00 89.81 98 SER A N 1
ATOM 792 C CA . SER A 1 98 ? 6.709 -16.899 -2.421 1.00 89.81 98 SER A CA 1
ATOM 793 C C . SER A 1 98 ? 7.279 -15.492 -2.228 1.00 89.81 98 SER A C 1
ATOM 795 O O . SER A 1 98 ? 8.038 -15.308 -1.278 1.00 89.81 98 SER A O 1
ATOM 797 N N . PRO A 1 99 ? 6.960 -14.541 -3.128 1.00 93.00 99 PRO A N 1
ATOM 798 C CA . PRO A 1 99 ? 7.464 -13.185 -3.001 1.00 93.00 99 PRO A CA 1
ATOM 799 C C . PRO A 1 99 ? 6.960 -12.496 -1.734 1.00 93.00 99 PRO A C 1
ATOM 801 O O . PRO A 1 99 ? 5.822 -12.726 -1.311 1.00 93.00 99 PRO A O 1
ATOM 804 N N . ASP A 1 100 ? 7.781 -11.596 -1.211 1.00 92.19 100 ASP A N 1
ATOM 805 C CA . ASP A 1 100 ? 7.347 -10.472 -0.396 1.00 92.19 100 ASP A CA 1
ATOM 806 C C . ASP A 1 100 ? 7.070 -9.233 -1.274 1.00 92.19 100 ASP A C 1
ATOM 808 O O . ASP A 1 100 ? 6.948 -9.299 -2.500 1.00 92.19 100 ASP A O 1
ATOM 812 N N . CYS A 1 101 ? 6.900 -8.071 -0.647 1.00 94.12 101 CYS A N 1
ATOM 813 C CA . CYS A 1 101 ? 6.549 -6.858 -1.374 1.00 94.12 101 CYS A CA 1
ATOM 814 C C . CYS A 1 101 ? 7.651 -6.393 -2.348 1.00 94.12 101 CYS A C 1
ATOM 816 O O . CYS A 1 101 ? 7.332 -5.851 -3.410 1.00 94.12 101 CYS A O 1
ATOM 818 N N . ALA A 1 102 ? 8.929 -6.604 -2.014 1.00 95.00 102 ALA A N 1
ATOM 819 C CA . ALA A 1 102 ? 10.079 -6.061 -2.728 1.00 95.00 102 ALA A CA 1
ATOM 820 C C . ALA A 1 102 ? 10.551 -6.944 -3.886 1.00 95.00 102 ALA A C 1
ATOM 822 O O . ALA A 1 102 ? 10.973 -6.412 -4.914 1.00 95.00 102 ALA A O 1
ATOM 823 N N . ASP A 1 103 ? 10.460 -8.264 -3.759 1.00 95.75 103 ASP A N 1
ATOM 824 C CA . ASP A 1 103 ? 10.831 -9.184 -4.836 1.00 95.75 103 ASP A CA 1
ATOM 825 C C . ASP A 1 103 ? 9.668 -9.483 -5.803 1.00 95.75 103 ASP A C 1
ATOM 827 O O . ASP A 1 103 ? 9.918 -9.893 -6.943 1.00 95.75 103 ASP A O 1
ATOM 831 N N . LEU A 1 104 ? 8.408 -9.201 -5.425 1.00 97.94 104 LEU A N 1
ATOM 832 C CA . LEU A 1 104 ? 7.239 -9.383 -6.291 1.00 97.94 104 LEU A CA 1
ATOM 833 C C . LEU A 1 104 ? 7.427 -8.742 -7.674 1.00 97.94 104 LEU A C 1
ATOM 835 O O . LEU A 1 104 ? 7.225 -9.447 -8.666 1.00 97.94 104 LEU A O 1
ATOM 839 N N . PRO A 1 105 ? 7.823 -7.459 -7.822 1.00 98.50 105 PRO A N 1
ATOM 840 C CA . PRO A 1 105 ? 7.973 -6.878 -9.148 1.00 98.50 105 PRO A CA 1
ATOM 841 C C . PRO A 1 105 ? 9.019 -7.615 -9.990 1.00 98.50 105 PRO A C 1
ATOM 843 O O . PRO A 1 105 ? 8.786 -7.836 -11.183 1.00 98.50 105 PRO A O 1
ATOM 846 N N . TYR A 1 106 ? 10.147 -8.007 -9.383 1.00 98.44 106 TYR A N 1
ATOM 847 C CA . TYR A 1 106 ? 11.203 -8.765 -10.056 1.00 98.44 106 TYR A CA 1
ATOM 848 C C . TYR A 1 106 ? 10.699 -10.135 -10.496 1.00 98.44 106 TYR A C 1
ATOM 850 O O . TYR A 1 106 ? 10.910 -10.510 -11.647 1.00 98.44 106 TYR A O 1
ATOM 858 N N . LEU A 1 107 ? 9.982 -10.853 -9.628 1.00 97.88 107 LEU A N 1
ATOM 859 C CA . LEU A 1 107 ? 9.395 -12.149 -9.959 1.00 97.88 107 LEU A CA 1
ATOM 860 C C . LEU A 1 107 ? 8.366 -12.047 -11.085 1.00 97.88 107 LEU A C 1
ATOM 862 O O . LEU A 1 107 ? 8.410 -12.857 -12.008 1.00 97.88 107 LEU A O 1
ATOM 866 N N . LEU A 1 108 ? 7.485 -11.041 -11.069 1.00 98.56 108 LEU A N 1
ATOM 867 C CA . LEU A 1 108 ? 6.520 -10.825 -12.153 1.00 98.56 108 LEU A CA 1
ATOM 868 C C . LEU A 1 108 ? 7.236 -10.544 -13.480 1.00 98.56 108 LEU A C 1
ATOM 870 O O . LEU A 1 108 ? 6.890 -11.127 -14.508 1.00 98.56 108 LEU A O 1
ATOM 874 N N . ARG A 1 109 ? 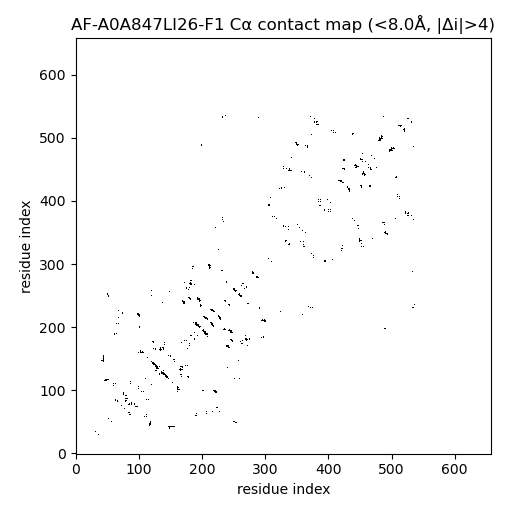8.259 -9.679 -13.467 1.00 98.62 109 ARG A N 1
ATOM 875 C CA . ARG A 1 109 ? 9.025 -9.337 -14.672 1.00 98.62 109 ARG A CA 1
ATOM 876 C C . ARG A 1 109 ? 9.820 -10.533 -15.197 1.00 98.62 109 ARG A C 1
ATOM 878 O O . ARG A 1 109 ? 9.771 -10.802 -16.396 1.00 98.62 109 ARG A O 1
ATOM 885 N N . ALA A 1 110 ? 10.497 -11.265 -14.314 1.00 98.44 110 ALA A N 1
ATOM 886 C CA . ALA A 1 110 ? 11.258 -12.466 -14.642 1.00 98.44 110 ALA A CA 1
ATOM 887 C C . ALA A 1 110 ? 10.357 -13.585 -15.177 1.00 98.44 110 ALA A C 1
ATOM 889 O O . ALA A 1 110 ? 10.721 -14.253 -16.143 1.00 98.44 110 ALA A O 1
ATOM 890 N N . TYR A 1 111 ? 9.174 -13.774 -14.586 1.00 98.44 111 TYR A N 1
ATOM 891 C CA . TYR A 1 111 ? 8.202 -14.762 -15.045 1.00 98.44 111 TYR A CA 1
ATOM 892 C C . TYR A 1 111 ? 7.762 -14.461 -16.481 1.00 98.44 111 TYR A C 1
ATOM 894 O O . TYR A 1 111 ? 7.879 -15.327 -17.345 1.00 98.44 111 TYR A O 1
ATOM 902 N N . VAL A 1 112 ? 7.356 -13.221 -16.780 1.00 98.62 112 VAL A N 1
ATOM 903 C CA . VAL A 1 112 ? 6.983 -12.838 -18.153 1.00 98.62 112 VAL A CA 1
ATOM 904 C C . VAL A 1 112 ? 8.171 -12.968 -19.111 1.00 98.62 112 VAL A C 1
ATOM 906 O O . VAL A 1 112 ? 8.008 -13.512 -20.204 1.00 98.62 112 VAL A O 1
ATOM 909 N N . ALA A 1 113 ? 9.377 -12.566 -18.692 1.00 98.62 113 ALA A N 1
ATOM 910 C CA . ALA A 1 113 ? 10.592 -12.746 -19.487 1.00 98.62 113 ALA A CA 1
ATOM 911 C C . ALA A 1 113 ? 10.823 -14.221 -19.844 1.00 98.62 113 ALA A C 1
ATOM 913 O O . ALA A 1 113 ? 11.087 -14.550 -20.997 1.00 98.62 113 ALA A O 1
ATOM 914 N N . TYR A 1 114 ? 10.657 -15.117 -18.873 1.00 98.12 114 TYR A N 1
ATOM 915 C CA . TYR A 1 114 ? 10.768 -16.555 -19.069 1.00 98.12 114 TYR A CA 1
ATOM 916 C C . TYR A 1 114 ? 9.709 -17.091 -20.041 1.00 98.12 114 TYR A C 1
ATOM 918 O O . TYR A 1 114 ? 10.052 -17.805 -20.989 1.00 98.12 114 TYR A O 1
ATOM 926 N N . LYS A 1 115 ? 8.433 -16.730 -19.848 1.00 98.25 115 LYS A N 1
ATOM 927 C CA . LYS A 1 115 ? 7.334 -17.212 -20.702 1.00 98.25 115 LYS A CA 1
ATOM 928 C C . LYS A 1 115 ? 7.488 -16.750 -22.150 1.00 98.25 115 LYS A C 1
ATOM 930 O O . LYS A 1 115 ? 7.223 -17.527 -23.064 1.00 98.25 115 LYS A O 1
ATOM 935 N N . LEU A 1 116 ? 7.977 -15.527 -22.356 1.00 98.06 116 LEU A N 1
ATOM 936 C CA . LEU A 1 116 ? 8.197 -14.944 -23.683 1.00 98.06 116 LEU A CA 1
ATOM 937 C C . LEU A 1 116 ? 9.608 -15.203 -24.245 1.00 98.06 116 LEU A C 1
ATOM 939 O O . LEU A 1 116 ? 9.880 -14.883 -25.403 1.00 98.06 116 LEU A O 1
ATOM 943 N N . ARG A 1 117 ? 10.496 -15.836 -23.464 1.00 97.56 117 ARG A N 1
ATOM 944 C CA . ARG A 1 117 ? 11.905 -16.106 -23.809 1.00 97.56 117 ARG A CA 1
ATOM 945 C C . ARG A 1 117 ? 12.697 -14.827 -24.125 1.00 97.56 117 ARG A C 1
ATOM 947 O O . ARG A 1 117 ? 13.450 -14.775 -25.097 1.00 97.56 117 ARG A O 1
ATOM 954 N N . LEU A 1 118 ? 12.515 -13.801 -23.298 1.00 98.19 118 LEU A N 1
ATOM 955 C CA . LEU A 1 118 ? 13.133 -12.478 -23.417 1.00 98.19 118 LEU A CA 1
ATOM 956 C C . LEU A 1 118 ? 14.370 -12.339 -22.515 1.00 98.19 118 LEU A C 1
ATOM 958 O O . LEU A 1 118 ? 14.509 -13.094 -21.548 1.00 98.19 118 LEU A O 1
ATOM 962 N N . PRO A 1 119 ? 15.258 -11.365 -22.790 1.00 97.75 119 PRO A N 1
ATOM 963 C CA . PRO A 1 119 ? 16.374 -11.050 -21.907 1.00 97.75 119 PRO A CA 1
ATOM 964 C C . PRO A 1 119 ? 15.887 -10.570 -20.541 1.00 97.75 119 PRO A C 1
ATOM 966 O O . PRO A 1 119 ? 14.927 -9.801 -20.456 1.00 97.75 119 PRO A O 1
ATOM 969 N N . PHE A 1 120 ? 16.580 -10.982 -19.484 1.00 98.25 120 PHE A N 1
ATOM 970 C CA . PHE A 1 120 ? 16.333 -10.516 -18.127 1.00 98.25 120 PHE A CA 1
ATOM 971 C C . PHE A 1 120 ? 17.650 -10.394 -17.366 1.00 98.25 120 PHE A C 1
ATOM 973 O O . PHE A 1 120 ? 18.385 -11.370 -17.228 1.00 98.25 120 PHE A O 1
ATOM 980 N N . GLY A 1 121 ? 17.928 -9.187 -16.889 1.00 97.38 121 GLY A N 1
ATOM 981 C CA . GLY A 1 121 ? 19.040 -8.862 -16.006 1.00 97.38 121 GLY A CA 1
ATOM 982 C C . GLY A 1 121 ? 18.552 -8.073 -14.801 1.00 97.38 121 GLY A C 1
ATOM 983 O O . GLY A 1 121 ? 17.572 -7.329 -14.892 1.00 97.38 121 GLY A O 1
ATOM 984 N N . TRP A 1 122 ? 19.232 -8.227 -13.671 1.00 97.62 122 TRP A N 1
ATOM 985 C CA . TRP A 1 122 ? 18.936 -7.493 -12.449 1.00 97.62 122 TRP A CA 1
ATOM 986 C C . TRP A 1 122 ? 20.214 -7.076 -11.723 1.00 97.62 122 TRP A C 1
ATOM 988 O O . TRP A 1 122 ? 21.280 -7.676 -11.874 1.00 97.62 122 TRP A O 1
ATOM 998 N N . THR A 1 123 ? 20.104 -6.011 -10.941 1.00 97.31 123 THR A N 1
ATOM 999 C CA . THR A 1 123 ? 21.096 -5.647 -9.936 1.00 97.31 123 THR A CA 1
ATOM 1000 C C . THR A 1 123 ? 21.079 -6.747 -8.883 1.00 97.31 123 THR A C 1
ATOM 1002 O O . THR A 1 123 ? 20.042 -6.989 -8.275 1.00 97.31 123 THR A O 1
ATOM 1005 N N . SER A 1 124 ? 22.198 -7.438 -8.688 1.00 95.69 124 SER A N 1
ATOM 1006 C CA . SER A 1 124 ? 22.312 -8.550 -7.737 1.00 95.69 124 SER A CA 1
ATOM 1007 C C . SER A 1 124 ? 22.981 -8.155 -6.427 1.00 95.69 124 SER A C 1
ATOM 1009 O O . SER A 1 124 ? 22.935 -8.923 -5.474 1.00 95.69 124 SER A O 1
ATOM 1011 N N . GLU A 1 125 ? 23.652 -7.003 -6.411 1.00 95.69 125 GLU A N 1
ATOM 1012 C CA . GLU A 1 125 ? 24.338 -6.458 -5.243 1.00 95.69 125 GLU A CA 1
ATOM 1013 C C . GLU A 1 125 ? 24.224 -4.933 -5.262 1.00 95.69 125 GLU A C 1
ATOM 1015 O O . GLU A 1 125 ? 24.321 -4.305 -6.323 1.00 95.69 125 GLU A O 1
ATOM 1020 N N . ILE A 1 126 ? 24.062 -4.329 -4.085 1.00 96.25 126 ILE A N 1
ATOM 1021 C CA . ILE A 1 126 ? 24.047 -2.877 -3.905 1.00 96.25 126 ILE A CA 1
ATOM 1022 C C . ILE A 1 126 ? 25.127 -2.446 -2.915 1.00 96.25 126 ILE A C 1
ATOM 1024 O O . ILE A 1 126 ? 25.419 -3.123 -1.936 1.00 96.25 126 ILE A O 1
ATOM 1028 N N . SER A 1 127 ? 25.729 -1.288 -3.170 1.00 94.31 127 SER A N 1
ATOM 1029 C CA . SER A 1 127 ? 26.609 -0.614 -2.215 1.00 94.31 127 SER A CA 1
ATOM 1030 C C . SER A 1 127 ? 25.813 0.413 -1.419 1.00 94.31 127 SER A C 1
ATOM 1032 O O . SER A 1 127 ? 24.905 1.048 -1.957 1.00 94.31 127 SER A O 1
ATOM 1034 N N . THR A 1 128 ? 26.160 0.606 -0.146 1.00 88.81 128 THR A N 1
ATOM 1035 C CA . THR A 1 128 ? 25.483 1.551 0.755 1.00 88.81 128 THR A CA 1
ATOM 1036 C C . THR A 1 128 ? 26.490 2.455 1.462 1.00 88.81 128 THR A C 1
ATOM 1038 O O . THR A 1 128 ? 27.682 2.156 1.538 1.00 88.81 128 THR A O 1
ATOM 1041 N N . ARG A 1 129 ? 26.021 3.575 2.026 1.00 85.38 129 ARG A N 1
ATOM 1042 C CA . ARG A 1 129 ? 26.812 4.401 2.958 1.00 85.38 129 ARG A CA 1
ATOM 1043 C C . ARG A 1 129 ? 26.534 4.021 4.419 1.00 85.38 129 ARG A C 1
ATOM 1045 O O . ARG A 1 129 ? 26.298 4.900 5.245 1.00 85.38 129 ARG A O 1
ATOM 1052 N N . GLY A 1 130 ? 26.547 2.718 4.708 1.00 76.88 130 GLY A N 1
ATOM 1053 C CA . GLY A 1 130 ? 26.349 2.146 6.041 1.00 76.88 130 GLY A CA 1
ATOM 1054 C C . GLY A 1 130 ? 24.882 1.971 6.453 1.00 76.88 130 GLY A C 1
ATOM 1055 O O . GLY A 1 130 ? 23.978 2.609 5.910 1.00 76.88 130 GLY A O 1
ATOM 1056 N N . GLY A 1 131 ? 24.675 1.111 7.455 1.00 81.31 131 GLY A N 1
ATOM 1057 C CA . GLY A 1 131 ? 23.356 0.706 7.947 1.00 81.31 131 GLY A CA 1
ATOM 1058 C C . GLY A 1 131 ? 22.707 -0.399 7.110 1.00 81.31 131 GLY A C 1
ATOM 1059 O O . GLY A 1 131 ? 23.299 -0.902 6.159 1.00 81.31 131 GLY A O 1
ATOM 1060 N N . ASP A 1 132 ? 21.483 -0.766 7.487 1.00 85.12 132 ASP A N 1
ATOM 1061 C CA . ASP A 1 132 ? 20.641 -1.698 6.733 1.00 85.12 132 ASP A CA 1
ATOM 1062 C C . ASP A 1 132 ? 20.323 -1.127 5.344 1.00 85.12 132 ASP A C 1
ATOM 1064 O O . ASP A 1 132 ? 19.837 0.003 5.220 1.00 85.12 132 ASP A O 1
ATOM 1068 N N . GLU A 1 133 ? 20.585 -1.911 4.299 1.00 89.25 133 GLU A N 1
ATOM 1069 C CA . GLU A 1 133 ? 20.458 -1.477 2.909 1.00 89.25 133 GLU A CA 1
ATOM 1070 C C . GLU A 1 133 ? 19.034 -1.079 2.498 1.00 89.25 133 GLU A C 1
ATOM 1072 O O . GLU A 1 133 ? 18.850 -0.234 1.616 1.00 89.25 133 GLU A O 1
ATOM 1077 N N . ARG A 1 134 ? 18.020 -1.591 3.206 1.00 87.38 134 ARG A N 1
ATOM 1078 C CA . ARG A 1 134 ? 16.607 -1.227 3.021 1.00 87.38 134 ARG A CA 1
ATOM 1079 C C . ARG A 1 134 ? 16.331 0.237 3.366 1.00 87.38 134 ARG A C 1
ATOM 1081 O O . ARG A 1 134 ? 15.409 0.839 2.811 1.00 87.38 134 ARG A O 1
ATOM 1088 N N . TYR A 1 135 ? 17.142 0.824 4.252 1.00 85.38 135 TYR A N 1
ATOM 1089 C CA . TYR A 1 135 ? 16.919 2.154 4.833 1.00 85.38 135 TYR A CA 1
ATOM 1090 C C . TYR A 1 135 ? 18.124 3.106 4.691 1.00 85.38 135 TYR A C 1
ATOM 1092 O O . TYR A 1 135 ? 18.000 4.303 4.983 1.00 85.38 135 TYR A O 1
ATOM 1100 N N . SER A 1 136 ? 19.266 2.617 4.200 1.00 86.94 136 SER A N 1
ATOM 1101 C CA . SER A 1 136 ? 20.529 3.352 4.043 1.00 86.94 136 SER A CA 1
ATOM 1102 C C . SER A 1 136 ? 20.466 4.494 3.026 1.00 86.94 136 SER A C 1
ATOM 1104 O O . SER A 1 136 ? 19.502 4.667 2.289 1.00 86.94 136 SER A O 1
ATOM 1106 N N . ARG A 1 137 ? 21.497 5.342 2.981 1.00 86.19 137 ARG A N 1
ATOM 1107 C CA . ARG A 1 137 ? 21.565 6.454 2.019 1.00 86.19 137 ARG A CA 1
ATOM 1108 C C . ARG A 1 137 ? 22.538 6.154 0.891 1.00 86.19 137 ARG A C 1
ATOM 1110 O O . ARG A 1 137 ? 23.596 5.568 1.110 1.00 86.19 137 ARG A O 1
ATOM 1117 N N . GLY A 1 138 ? 22.221 6.692 -0.285 1.00 88.50 138 GLY A N 1
ATOM 1118 C CA . GLY A 1 138 ? 23.130 6.714 -1.425 1.00 88.50 138 GLY A CA 1
ATOM 1119 C C . GLY A 1 138 ? 23.375 5.345 -2.046 1.00 88.50 138 GLY A C 1
ATOM 1120 O O . GLY A 1 138 ? 24.475 5.145 -2.565 1.00 88.50 138 GLY A O 1
ATOM 1121 N N . ASN A 1 139 ? 22.385 4.445 -1.977 1.00 94.94 139 ASN A N 1
ATOM 1122 C CA . ASN A 1 139 ? 22.505 3.112 -2.547 1.00 94.94 139 ASN A CA 1
ATOM 1123 C C . ASN A 1 139 ? 22.784 3.203 -4.045 1.00 94.94 139 ASN A C 1
ATOM 1125 O O . ASN A 1 139 ? 22.240 4.068 -4.740 1.00 94.94 139 ASN A O 1
ATOM 1129 N N . ARG A 1 140 ? 23.644 2.310 -4.527 1.00 95.44 140 ARG A N 1
ATOM 1130 C CA . ARG A 1 140 ? 23.991 2.181 -5.944 1.00 95.44 140 ARG A CA 1
ATOM 1131 C C . ARG A 1 140 ? 24.146 0.713 -6.312 1.00 95.44 140 ARG A C 1
ATOM 1133 O O . ARG A 1 140 ? 24.582 -0.048 -5.446 1.00 95.44 140 ARG A O 1
ATOM 1140 N N . PRO A 1 141 ? 23.862 0.328 -7.564 1.00 96.25 141 PRO A N 1
ATOM 1141 C CA . PRO A 1 141 ? 24.268 -0.973 -8.073 1.00 96.25 141 PRO A CA 1
ATOM 1142 C C . PRO A 1 141 ? 25.767 -1.197 -7.833 1.00 96.25 141 PRO A C 1
ATOM 1144 O O . PRO A 1 141 ? 26.579 -0.287 -8.005 1.00 96.25 141 PRO A O 1
ATOM 1147 N N . ALA A 1 142 ? 26.118 -2.389 -7.366 1.00 96.44 142 ALA A N 1
ATOM 1148 C CA . ALA A 1 142 ? 27.498 -2.821 -7.140 1.00 96.44 142 ALA A CA 1
ATOM 1149 C C . ALA A 1 142 ? 27.823 -4.125 -7.882 1.00 96.44 142 ALA A C 1
ATOM 1151 O O . ALA A 1 142 ? 28.984 -4.385 -8.185 1.00 96.44 142 ALA A O 1
ATOM 1152 N N . GLY A 1 143 ? 26.796 -4.904 -8.219 1.00 95.12 143 GLY A N 1
ATOM 1153 C CA . GLY A 1 143 ? 26.909 -6.118 -9.010 1.00 95.12 143 GLY A CA 1
ATOM 1154 C C . GLY A 1 143 ? 25.632 -6.366 -9.797 1.00 95.12 143 GLY A C 1
ATOM 1155 O O . GLY A 1 143 ? 24.536 -5.989 -9.375 1.00 95.12 143 GLY A O 1
ATOM 1156 N N . GLU A 1 144 ? 25.782 -7.011 -10.945 1.00 94.88 144 GLU A N 1
ATOM 1157 C CA . GLU A 1 144 ? 24.683 -7.387 -11.823 1.00 94.88 144 GLU A CA 1
ATOM 1158 C C . GLU A 1 144 ? 24.740 -8.886 -12.113 1.00 94.88 144 GLU A C 1
ATOM 1160 O O . GLU A 1 144 ? 25.817 -9.479 -12.227 1.00 94.88 144 GLU A O 1
ATOM 1165 N N . ARG A 1 145 ? 23.564 -9.491 -12.266 1.00 95.94 145 ARG A N 1
ATOM 1166 C CA . ARG A 1 145 ? 23.394 -10.836 -12.815 1.00 95.94 145 ARG A CA 1
ATOM 1167 C C . ARG A 1 145 ? 22.343 -10.797 -13.907 1.00 95.94 145 ARG A C 1
ATOM 1169 O O . ARG A 1 145 ? 21.484 -9.917 -13.941 1.00 95.94 145 ARG A O 1
ATOM 1176 N N . ASP A 1 146 ? 22.391 -11.779 -14.785 1.00 96.31 146 ASP A N 1
ATOM 1177 C CA . ASP A 1 146 ? 21.377 -11.976 -15.803 1.00 96.31 146 ASP A CA 1
ATOM 1178 C C . ASP A 1 146 ? 21.008 -13.450 -15.948 1.00 96.31 146 ASP A C 1
ATOM 1180 O O . ASP A 1 146 ? 21.432 -14.305 -15.161 1.00 96.31 146 ASP A O 1
ATOM 1184 N N . LEU A 1 147 ? 20.138 -13.724 -16.919 1.00 95.88 147 LEU A N 1
ATOM 1185 C CA . LEU A 1 147 ? 19.640 -15.062 -17.194 1.00 95.88 147 LEU A CA 1
ATOM 1186 C C . LEU A 1 147 ? 20.747 -16.106 -17.389 1.00 95.88 147 LEU A C 1
ATOM 1188 O O . LEU A 1 147 ? 20.520 -17.266 -17.047 1.00 95.88 147 LEU A O 1
ATOM 1192 N N . ASP A 1 148 ? 21.930 -15.724 -17.875 1.00 95.25 148 ASP A N 1
ATOM 1193 C CA . ASP A 1 148 ? 23.021 -16.666 -18.143 1.00 95.25 148 ASP A CA 1
ATOM 1194 C C . ASP A 1 148 ? 23.744 -17.092 -16.862 1.00 95.25 148 ASP A C 1
ATOM 1196 O O . ASP A 1 148 ? 24.336 -18.168 -16.800 1.00 95.25 148 ASP A O 1
ATOM 1200 N N . GLY A 1 149 ? 23.616 -16.303 -15.791 1.00 93.00 149 GLY A N 1
ATOM 1201 C CA . GLY A 1 149 ? 24.129 -16.637 -14.464 1.00 93.00 149 GLY A CA 1
ATOM 1202 C C . GLY A 1 149 ? 23.334 -17.720 -13.722 1.00 93.00 149 GLY A C 1
ATOM 1203 O O . GLY A 1 149 ? 23.646 -18.012 -12.565 1.00 93.00 149 GLY A O 1
ATOM 1204 N N . CYS A 1 150 ? 22.287 -18.292 -14.327 1.00 94.56 150 CYS A N 1
ATOM 1205 C CA . CYS A 1 150 ? 21.409 -19.283 -13.705 1.00 94.56 150 CYS A CA 1
ATOM 1206 C C . CYS A 1 150 ? 21.123 -20.459 -14.648 1.00 94.56 150 CYS A C 1
ATOM 1208 O O . CYS A 1 150 ? 20.569 -20.263 -15.714 1.00 94.56 150 CYS A O 1
ATOM 1210 N N . ASP A 1 151 ? 21.357 -21.697 -14.207 1.00 92.94 151 ASP A N 1
ATOM 1211 C CA . ASP A 1 151 ? 21.143 -22.884 -15.064 1.00 92.94 151 ASP A CA 1
ATOM 1212 C C . ASP A 1 151 ? 19.659 -23.213 -15.355 1.00 92.94 151 ASP A C 1
ATOM 1214 O O . ASP A 1 151 ? 19.356 -24.049 -16.202 1.00 92.94 151 ASP A O 1
ATOM 1218 N N . THR A 1 152 ? 18.710 -22.653 -14.591 1.00 94.88 152 THR A N 1
ATOM 1219 C CA . THR A 1 152 ? 17.268 -22.952 -14.729 1.00 94.88 152 THR A CA 1
ATOM 1220 C C . THR A 1 152 ? 16.397 -21.748 -14.355 1.00 94.88 152 THR A C 1
ATOM 1222 O O . THR A 1 152 ? 16.824 -20.935 -13.526 1.00 94.88 152 THR A O 1
ATOM 1225 N N . PRO A 1 153 ? 15.143 -21.665 -14.851 1.00 95.75 153 PRO A N 1
ATOM 1226 C CA . PRO A 1 153 ? 14.203 -20.612 -14.457 1.00 95.75 153 PRO A CA 1
ATOM 1227 C C . PRO A 1 153 ? 13.938 -20.599 -12.949 1.00 95.75 153 PRO A C 1
ATOM 1229 O O . PRO A 1 153 ? 13.882 -19.540 -12.342 1.00 95.75 153 PRO A O 1
ATOM 1232 N N . GLN A 1 154 ? 13.846 -21.774 -12.317 1.00 95.31 154 GLN A N 1
ATOM 1233 C CA . GLN A 1 154 ? 13.627 -21.907 -10.874 1.00 95.31 154 GLN A CA 1
ATOM 1234 C C . GLN A 1 154 ? 14.757 -21.279 -10.062 1.00 95.31 154 GLN A C 1
ATOM 1236 O O . GLN A 1 154 ? 14.490 -20.602 -9.073 1.00 95.31 154 GLN A O 1
ATOM 1241 N N . ARG A 1 155 ? 16.014 -21.496 -10.472 1.00 95.56 155 ARG A N 1
ATOM 1242 C CA . ARG A 1 155 ? 17.163 -20.880 -9.797 1.00 95.56 155 ARG A CA 1
ATOM 1243 C C . ARG A 1 155 ? 17.167 -19.369 -9.972 1.00 95.56 155 ARG A C 1
ATOM 1245 O O . ARG A 1 155 ? 17.473 -18.676 -9.012 1.00 95.56 155 ARG A O 1
ATOM 1252 N N . LEU A 1 156 ? 16.779 -18.870 -11.145 1.00 97.06 156 LEU A N 1
ATOM 1253 C CA . LEU A 1 156 ? 16.641 -17.433 -11.368 1.00 97.06 156 LEU A CA 1
ATOM 1254 C C . LEU A 1 156 ? 15.525 -16.834 -10.505 1.00 97.06 156 LEU A C 1
ATOM 1256 O O . LEU A 1 156 ? 15.751 -15.831 -9.837 1.00 97.06 156 LEU A O 1
ATOM 1260 N N . PHE A 1 157 ? 14.354 -17.473 -10.452 1.00 96.88 157 PHE A N 1
ATOM 1261 C CA . PHE A 1 157 ? 13.252 -17.040 -9.592 1.00 96.88 157 PHE A CA 1
ATOM 1262 C C . PHE A 1 157 ? 13.654 -17.032 -8.113 1.00 96.88 157 PHE A C 1
ATOM 1264 O O . PHE A 1 157 ? 13.381 -16.060 -7.422 1.00 96.88 157 PHE A O 1
ATOM 1271 N N . GLY A 1 158 ? 14.374 -18.055 -7.641 1.00 95.31 158 GLY A N 1
ATOM 1272 C CA . GLY A 1 158 ? 14.920 -18.069 -6.280 1.00 95.31 158 GLY A CA 1
ATOM 1273 C C . GLY A 1 158 ? 16.053 -17.061 -6.042 1.00 95.31 158 GLY A C 1
ATOM 1274 O O . GLY A 1 158 ? 16.288 -16.667 -4.907 1.00 95.31 158 GLY A O 1
ATOM 1275 N N . ALA A 1 159 ? 16.769 -16.630 -7.083 1.00 95.88 159 ALA A N 1
ATOM 1276 C CA . ALA A 1 159 ? 17.808 -15.612 -6.953 1.00 95.88 159 ALA A CA 1
ATOM 1277 C C . ALA A 1 159 ? 17.215 -14.202 -6.837 1.00 95.88 159 ALA A C 1
ATOM 1279 O O . ALA A 1 159 ? 17.728 -13.390 -6.071 1.00 95.88 159 ALA A O 1
ATOM 1280 N N . VAL A 1 160 ? 16.130 -13.907 -7.562 1.00 95.94 160 VAL A N 1
ATOM 1281 C CA . VAL A 1 160 ? 15.473 -12.594 -7.466 1.00 95.94 160 VAL A CA 1
ATOM 1282 C C . VAL A 1 160 ? 14.699 -12.408 -6.162 1.00 95.94 160 VAL A C 1
ATOM 1284 O O . VAL A 1 160 ? 14.507 -11.268 -5.760 1.00 95.94 160 VAL A O 1
ATOM 1287 N N . THR A 1 161 ? 14.339 -13.481 -5.445 1.00 92.62 161 THR A N 1
ATOM 1288 C CA . THR A 1 161 ? 13.758 -13.367 -4.090 1.00 92.62 161 THR A CA 1
ATOM 1289 C C . THR A 1 161 ? 14.756 -12.907 -3.024 1.00 92.62 161 THR A C 1
ATOM 1291 O O . THR A 1 161 ? 14.414 -12.793 -1.854 1.00 92.62 161 THR A O 1
ATOM 1294 N N . LEU A 1 162 ? 16.020 -12.677 -3.396 1.00 92.44 162 LEU A N 1
ATOM 1295 C CA . LEU A 1 162 ? 17.016 -12.041 -2.527 1.00 92.44 162 LEU A CA 1
ATOM 1296 C C . LEU A 1 162 ? 16.976 -10.506 -2.620 1.00 92.44 162 LEU A C 1
ATOM 1298 O O . LEU A 1 162 ? 17.662 -9.827 -1.856 1.00 92.44 162 LEU A O 1
ATOM 1302 N N . VAL A 1 163 ? 16.197 -9.952 -3.555 1.00 95.25 163 VAL A N 1
ATOM 1303 C CA . VAL A 1 163 ? 16.006 -8.508 -3.694 1.00 95.25 163 VAL A CA 1
ATOM 1304 C C . VAL A 1 163 ? 15.130 -7.999 -2.553 1.00 95.25 163 VAL A C 1
ATOM 1306 O O . VAL A 1 163 ? 14.027 -8.483 -2.339 1.00 95.25 163 VAL A O 1
ATOM 1309 N N . ASN A 1 164 ? 15.602 -6.968 -1.857 1.00 94.19 164 ASN A N 1
ATOM 1310 C CA . ASN A 1 164 ? 14.805 -6.218 -0.887 1.00 94.19 164 ASN A CA 1
ATOM 1311 C C . ASN A 1 164 ? 14.553 -4.774 -1.352 1.00 94.19 164 ASN A C 1
ATOM 1313 O O . ASN A 1 164 ? 15.010 -4.328 -2.407 1.00 94.19 164 ASN A O 1
ATOM 1317 N N . SER A 1 165 ? 13.836 -3.996 -0.539 1.00 93.88 165 SER A N 1
ATOM 1318 C CA . SER A 1 165 ? 13.460 -2.614 -0.861 1.00 93.88 165 SER A CA 1
ATOM 1319 C C . SER A 1 165 ? 14.653 -1.679 -1.137 1.00 93.88 165 SER A C 1
ATOM 1321 O O . SER A 1 165 ? 14.493 -0.661 -1.815 1.00 93.88 165 SER A O 1
ATOM 1323 N N . GLY A 1 166 ? 15.856 -2.013 -0.656 1.00 95.12 166 GLY A N 1
ATOM 1324 C CA . GLY A 1 166 ? 17.092 -1.261 -0.888 1.00 95.12 166 GLY A CA 1
ATOM 1325 C C . GLY A 1 166 ? 17.493 -1.162 -2.363 1.00 95.12 166 GLY A C 1
ATOM 1326 O O . GLY A 1 166 ? 18.108 -0.168 -2.756 1.00 95.12 166 GLY A O 1
ATOM 1327 N N . TYR A 1 167 ? 17.068 -2.121 -3.194 1.00 96.75 167 TYR A N 1
ATOM 1328 C CA . TYR A 1 167 ? 17.309 -2.145 -4.644 1.00 96.75 167 TYR A CA 1
ATOM 1329 C C . TYR A 1 167 ? 16.503 -1.073 -5.397 1.00 96.75 167 TYR A C 1
ATOM 1331 O O . TYR A 1 167 ? 16.860 -0.675 -6.506 1.00 96.75 167 TYR A O 1
ATOM 1339 N N . TYR A 1 168 ? 15.458 -0.528 -4.769 1.00 96.69 168 TYR A N 1
ATOM 1340 C CA . TYR A 1 168 ? 14.690 0.610 -5.280 1.00 96.69 168 TYR A CA 1
ATOM 1341 C C . TYR A 1 168 ? 15.156 1.952 -4.701 1.00 96.69 168 TYR A C 1
ATOM 1343 O O . TYR A 1 168 ? 14.796 3.010 -5.224 1.00 96.69 168 TYR A O 1
ATOM 1351 N N . ARG A 1 169 ? 15.977 1.930 -3.642 1.00 95.19 169 ARG A N 1
ATOM 1352 C CA . ARG A 1 169 ? 16.400 3.099 -2.856 1.00 95.19 169 ARG A CA 1
ATOM 1353 C C . ARG A 1 169 ? 17.517 3.910 -3.510 1.00 95.19 169 ARG A C 1
ATOM 1355 O O . ARG A 1 169 ? 18.560 4.167 -2.916 1.00 95.19 169 ARG A O 1
ATOM 1362 N N . MET A 1 170 ? 17.304 4.310 -4.754 1.00 94.31 170 MET A N 1
ATOM 1363 C CA . MET A 1 170 ? 18.319 4.965 -5.576 1.00 94.31 170 MET A CA 1
ATOM 1364 C C . MET A 1 170 ? 17.809 6.305 -6.080 1.00 94.31 170 MET A C 1
ATOM 1366 O O . MET A 1 170 ? 16.683 6.393 -6.567 1.00 94.31 170 MET A O 1
ATOM 1370 N N . ALA A 1 171 ? 18.638 7.341 -5.997 1.00 95.00 171 ALA A N 1
ATOM 1371 C CA . ALA A 1 171 ? 18.278 8.658 -6.504 1.00 95.00 171 ALA A CA 1
ATOM 1372 C C . ALA A 1 171 ? 18.024 8.623 -8.034 1.00 95.00 171 ALA A C 1
ATOM 1374 O O . ALA A 1 171 ? 18.631 7.802 -8.728 1.00 95.00 171 ALA A O 1
ATOM 1375 N N . PRO A 1 172 ? 17.138 9.474 -8.587 1.00 95.69 172 PRO A N 1
ATOM 1376 C CA . PRO A 1 172 ? 16.752 9.434 -10.001 1.00 95.69 172 PRO A CA 1
ATOM 1377 C C . PRO A 1 172 ? 17.902 9.517 -11.010 1.00 95.69 172 PRO A C 1
ATOM 1379 O O . PRO A 1 172 ? 17.781 9.032 -12.135 1.00 95.69 172 PRO A O 1
ATOM 1382 N N . GLU A 1 173 ? 19.007 10.159 -10.639 1.00 94.69 173 GLU A N 1
ATOM 1383 C CA . GLU A 1 173 ? 20.199 10.311 -11.471 1.00 94.69 173 GLU A CA 1
ATOM 1384 C C . GLU A 1 173 ? 21.017 9.021 -11.635 1.00 94.69 173 GLU A C 1
ATOM 1386 O O . GLU A 1 173 ? 21.865 8.965 -12.525 1.00 94.69 173 GLU A O 1
ATOM 1391 N N . ILE A 1 174 ? 20.767 7.995 -10.815 1.00 95.00 174 ILE A N 1
ATOM 1392 C CA . ILE A 1 174 ? 21.422 6.685 -10.897 1.00 95.00 174 ILE A CA 1
ATOM 1393 C C . ILE A 1 174 ? 20.852 5.929 -12.105 1.00 95.00 174 ILE A C 1
ATOM 1395 O O . ILE A 1 174 ? 19.676 5.567 -12.129 1.00 95.00 174 ILE A O 1
ATOM 1399 N N . GLN A 1 175 ? 21.665 5.763 -13.154 1.00 93.88 175 GLN A N 1
ATOM 1400 C CA . GLN A 1 175 ? 21.200 5.287 -14.470 1.00 93.88 175 GLN A CA 1
ATOM 1401 C C . GLN A 1 175 ? 21.426 3.794 -14.719 1.00 93.88 175 GLN A C 1
ATOM 1403 O O . GLN A 1 175 ? 20.861 3.244 -15.658 1.00 93.88 175 GLN A O 1
ATOM 1408 N N . ASP A 1 176 ? 22.243 3.165 -13.885 1.00 92.31 176 ASP A N 1
ATOM 1409 C CA . ASP A 1 176 ? 22.574 1.739 -13.871 1.00 92.31 176 ASP A CA 1
ATOM 1410 C C . ASP A 1 176 ? 21.591 0.905 -13.025 1.00 92.31 176 ASP A C 1
ATOM 1412 O O . ASP A 1 176 ? 21.636 -0.318 -13.051 1.00 92.31 176 ASP A O 1
ATOM 1416 N N . SER A 1 177 ? 20.650 1.544 -12.321 1.00 95.06 177 SER A N 1
ATOM 1417 C CA . SER A 1 177 ? 19.566 0.878 -11.581 1.00 95.06 177 SER A CA 1
ATOM 1418 C C . SER A 1 177 ? 18.642 0.056 -12.488 1.00 95.06 177 SER A C 1
ATOM 1420 O O . SER A 1 177 ? 18.442 0.406 -13.644 1.00 95.06 177 SER A O 1
ATOM 1422 N N . ASP A 1 178 ? 17.949 -0.965 -11.976 1.00 97.50 178 ASP A N 1
ATOM 1423 C CA . ASP A 1 178 ? 16.989 -1.735 -12.798 1.00 97.50 178 ASP A CA 1
ATOM 1424 C C . ASP A 1 178 ? 15.723 -0.958 -13.179 1.00 97.50 178 ASP A C 1
ATOM 1426 O O . ASP A 1 178 ? 15.081 -1.233 -14.197 1.00 97.50 178 ASP A O 1
ATOM 1430 N N . THR A 1 179 ? 15.350 0.013 -12.348 1.00 97.75 179 THR A N 1
ATOM 1431 C CA . THR A 1 179 ? 14.141 0.822 -12.508 1.00 97.75 179 THR A CA 1
ATOM 1432 C C . THR A 1 179 ? 14.462 2.311 -12.499 1.00 97.75 179 THR A C 1
ATOM 1434 O O . THR A 1 179 ? 15.473 2.734 -11.935 1.00 97.75 179 THR A O 1
ATOM 1437 N N . TYR A 1 180 ? 13.593 3.118 -13.105 1.00 97.88 180 TYR A N 1
ATOM 1438 C CA . TYR A 1 180 ? 13.729 4.575 -13.175 1.00 97.88 180 TYR A CA 1
ATOM 1439 C C . TYR A 1 180 ? 12.442 5.278 -12.748 1.00 97.88 180 TYR A C 1
ATOM 1441 O O . TYR A 1 180 ? 11.352 4.727 -12.893 1.00 97.88 180 TYR A O 1
ATOM 1449 N N . THR A 1 181 ? 12.563 6.500 -12.228 1.00 97.62 181 THR A N 1
ATOM 1450 C CA . THR A 1 181 ? 11.422 7.323 -11.810 1.00 97.62 181 THR A CA 1
ATOM 1451 C C . THR A 1 181 ? 10.726 7.948 -13.013 1.00 97.62 181 THR A C 1
ATOM 1453 O O . THR A 1 181 ? 11.373 8.492 -13.914 1.00 97.62 181 THR A O 1
ATOM 1456 N N . VAL A 1 182 ? 9.395 7.892 -13.024 1.00 97.81 182 VAL A N 1
ATOM 1457 C CA . VAL A 1 182 ? 8.595 8.373 -14.158 1.00 97.81 182 VAL A CA 1
ATOM 1458 C C . VAL A 1 182 ? 7.954 9.736 -13.912 1.00 97.81 182 VAL A C 1
ATOM 1460 O O . VAL A 1 182 ? 7.732 10.146 -12.771 1.00 97.81 182 VAL A O 1
ATOM 1463 N N . LYS A 1 183 ? 7.605 10.420 -15.004 1.00 97.56 183 LYS A N 1
ATOM 1464 C CA . LYS A 1 183 ? 6.613 11.503 -15.016 1.00 97.56 183 LYS A CA 1
ATOM 1465 C C . LYS A 1 183 ? 5.260 10.955 -14.559 1.00 97.56 183 LYS A C 1
ATOM 1467 O O . LYS A 1 183 ? 4.843 9.892 -15.016 1.00 97.56 183 LYS A O 1
ATOM 1472 N N . VAL A 1 184 ? 4.546 11.697 -13.722 1.00 97.75 184 VAL A N 1
ATOM 1473 C CA . VAL A 1 184 ? 3.194 11.357 -13.268 1.00 97.75 184 VAL A CA 1
ATOM 1474 C C . VAL A 1 184 ? 2.216 11.577 -14.414 1.00 97.75 184 VAL A C 1
ATOM 1476 O O . VAL A 1 184 ? 1.865 12.704 -14.750 1.00 97.75 184 VAL A O 1
ATOM 1479 N N . GLY A 1 185 ? 1.762 10.512 -15.051 1.00 96.50 185 GLY A N 1
ATOM 1480 C CA . GLY A 1 185 ? 0.818 10.625 -16.155 1.00 96.50 185 GLY A CA 1
ATOM 1481 C C . GLY A 1 185 ? 0.310 9.267 -16.587 1.00 96.50 185 GLY A C 1
ATOM 1482 O O . GLY A 1 185 ? 0.944 8.248 -16.319 1.00 96.50 185 GLY A O 1
ATOM 1483 N N . ARG A 1 186 ? -0.839 9.262 -17.262 1.00 94.19 186 ARG A N 1
ATOM 1484 C CA . ARG A 1 186 ? -1.538 8.033 -17.657 1.00 94.19 186 ARG A CA 1
ATOM 1485 C C . ARG A 1 186 ? -0.754 7.188 -18.666 1.00 94.19 186 ARG A C 1
ATOM 1487 O O . ARG A 1 186 ? -0.945 5.980 -18.739 1.00 94.19 186 ARG A O 1
ATOM 1494 N N . ASP A 1 187 ? 0.167 7.807 -19.402 1.00 94.00 187 ASP A N 1
ATOM 1495 C CA . ASP A 1 187 ? 1.065 7.096 -20.314 1.00 94.00 187 ASP A CA 1
ATOM 1496 C C . ASP A 1 187 ? 2.230 6.391 -19.607 1.00 94.00 187 ASP A C 1
ATOM 1498 O O . ASP A 1 187 ? 2.741 5.400 -20.137 1.00 94.00 187 ASP A O 1
ATOM 1502 N N . SER A 1 188 ? 2.614 6.868 -18.419 1.00 96.88 188 SER A N 1
ATOM 1503 C CA . SER A 1 188 ? 3.748 6.354 -17.639 1.00 96.88 188 SER A CA 1
ATOM 1504 C C . SER A 1 188 ? 3.323 5.451 -16.475 1.00 96.88 188 SER A C 1
ATOM 1506 O O . SER A 1 188 ? 4.072 4.564 -16.070 1.00 96.88 188 SER A O 1
ATOM 1508 N N . ILE A 1 189 ? 2.148 5.695 -15.890 1.00 98.44 189 ILE A N 1
ATOM 1509 C CA . ILE A 1 189 ? 1.602 4.924 -14.768 1.00 98.44 189 ILE A CA 1
ATOM 1510 C C . ILE A 1 189 ? 0.523 3.995 -15.322 1.00 98.44 189 ILE A C 1
ATOM 1512 O O . ILE A 1 189 ? -0.585 4.429 -15.636 1.00 98.44 189 ILE A O 1
ATOM 1516 N N . LYS A 1 190 ? 0.883 2.720 -15.466 1.00 96.88 190 LYS A N 1
ATOM 1517 C CA . LYS A 1 190 ? 0.110 1.646 -16.105 1.00 96.88 190 LYS A CA 1
ATOM 1518 C C . LYS A 1 190 ? 0.259 0.352 -15.295 1.00 96.88 190 LYS A C 1
ATOM 1520 O O . LYS A 1 190 ? 1.079 0.319 -14.373 1.00 96.88 190 LYS A O 1
ATOM 1525 N N . PRO A 1 191 ? -0.511 -0.712 -15.587 1.00 98.69 191 PRO A N 1
ATOM 1526 C CA . PRO A 1 191 ? -0.250 -2.019 -14.993 1.00 98.69 191 PRO A CA 1
ATOM 1527 C C . PRO A 1 191 ? 1.236 -2.405 -15.120 1.00 98.69 191 PRO A C 1
ATOM 1529 O O . PRO A 1 191 ? 1.851 -2.175 -16.151 1.00 98.69 191 PRO A O 1
ATOM 1532 N N . GLY A 1 192 ? 1.853 -2.912 -14.055 1.00 98.44 192 GLY A N 1
ATOM 1533 C CA . GLY A 1 192 ? 3.289 -3.211 -14.006 1.00 98.44 192 GLY A CA 1
ATOM 1534 C C . GLY A 1 192 ? 4.197 -2.039 -13.605 1.00 98.44 192 GLY A C 1
ATOM 1535 O O . GLY A 1 192 ? 5.370 -2.266 -13.307 1.00 98.44 192 GLY A O 1
ATOM 1536 N N . THR A 1 193 ? 3.693 -0.799 -13.528 1.00 98.81 193 THR A N 1
ATOM 1537 C CA . THR A 1 193 ? 4.417 0.305 -12.873 1.00 98.81 193 THR A CA 1
ATOM 1538 C C . THR A 1 193 ? 4.608 -0.027 -11.391 1.00 98.81 193 THR A C 1
ATOM 1540 O O . THR A 1 193 ? 3.695 -0.492 -10.717 1.00 98.81 193 THR A O 1
ATOM 1543 N N . ILE A 1 194 ? 5.797 0.233 -10.863 1.00 98.75 194 ILE A N 1
ATOM 1544 C CA . ILE A 1 194 ? 6.170 -0.047 -9.476 1.00 98.75 194 ILE A CA 1
ATOM 1545 C C . ILE A 1 194 ? 5.982 1.225 -8.660 1.00 98.75 194 ILE A C 1
ATOM 1547 O O . ILE A 1 194 ? 6.355 2.302 -9.111 1.00 98.75 194 ILE A O 1
ATOM 1551 N N . TYR A 1 195 ? 5.442 1.124 -7.453 1.00 98.56 195 TYR A N 1
ATOM 1552 C CA . TYR A 1 195 ? 5.526 2.186 -6.462 1.00 98.56 195 TYR A CA 1
ATOM 1553 C C . TYR A 1 195 ? 6.505 1.765 -5.374 1.00 98.56 195 TYR A C 1
ATOM 1555 O O . TYR A 1 195 ? 6.288 0.755 -4.707 1.00 98.56 195 TYR A O 1
ATOM 1563 N N . TYR A 1 196 ? 7.570 2.542 -5.192 1.00 97.81 196 TYR A N 1
ATOM 1564 C CA . TYR A 1 196 ? 8.507 2.343 -4.094 1.00 97.81 196 TYR A CA 1
ATOM 1565 C C . TYR A 1 196 ? 8.230 3.343 -2.972 1.00 97.81 196 TYR A C 1
ATOM 1567 O O . TYR A 1 196 ? 8.333 4.554 -3.162 1.00 97.81 196 TYR A O 1
ATOM 1575 N N . ASP A 1 197 ? 7.909 2.817 -1.798 1.00 94.50 197 ASP A N 1
ATOM 1576 C CA . ASP A 1 197 ? 7.786 3.545 -0.547 1.00 94.50 197 ASP A CA 1
ATOM 1577 C C . ASP A 1 197 ? 9.118 3.446 0.231 1.00 94.50 197 ASP A C 1
ATOM 1579 O O . ASP A 1 197 ? 9.513 2.350 0.649 1.00 94.50 197 ASP A O 1
ATOM 1583 N N . PRO A 1 198 ? 9.817 4.576 0.479 1.00 90.94 198 PRO A N 1
ATOM 1584 C CA . PRO A 1 198 ? 11.103 4.601 1.180 1.00 90.94 198 PRO A CA 1
ATOM 1585 C C . PRO A 1 198 ? 11.108 4.073 2.617 1.00 90.94 198 PRO A C 1
ATOM 1587 O O . PRO A 1 198 ? 12.184 3.957 3.209 1.00 90.94 198 PRO A O 1
ATOM 1590 N N . ASN A 1 199 ? 9.948 3.747 3.174 1.00 86.50 199 ASN A N 1
ATOM 1591 C CA . ASN A 1 199 ? 9.791 3.031 4.431 1.00 86.50 199 ASN A CA 1
ATOM 1592 C C . ASN A 1 199 ? 9.821 1.504 4.224 1.00 86.50 199 ASN A C 1
ATOM 1594 O O . ASN A 1 199 ? 9.127 0.768 4.914 1.00 86.50 199 ASN A O 1
ATOM 1598 N N . GLY A 1 200 ? 10.594 1.018 3.251 1.00 88.25 200 GLY A N 1
ATOM 1599 C CA . GLY A 1 200 ? 10.815 -0.412 3.040 1.00 88.25 200 GLY A CA 1
ATOM 1600 C C . GLY A 1 200 ? 9.631 -1.163 2.437 1.00 88.25 200 GLY A C 1
ATOM 1601 O O . GLY A 1 200 ? 9.468 -2.346 2.711 1.00 88.25 200 GLY A O 1
ATOM 1602 N N . HIS A 1 201 ? 8.790 -0.495 1.644 1.00 92.44 201 HIS A N 1
ATOM 1603 C CA . HIS A 1 201 ? 7.620 -1.128 1.043 1.00 92.44 201 HIS A CA 1
ATOM 1604 C C . HIS A 1 201 ? 7.569 -0.898 -0.471 1.00 92.44 201 HIS A C 1
ATOM 1606 O O . HIS A 1 201 ? 7.963 0.151 -0.976 1.00 92.44 201 HIS A O 1
ATOM 1612 N N . VAL A 1 202 ? 7.103 -1.895 -1.215 1.00 96.81 202 VAL A N 1
ATOM 1613 C CA . VAL A 1 202 ? 7.007 -1.852 -2.674 1.00 96.81 202 VAL A CA 1
ATOM 1614 C C . VAL A 1 202 ? 5.661 -2.438 -3.086 1.00 96.81 202 VAL A C 1
ATOM 1616 O O . VAL A 1 202 ? 5.182 -3.394 -2.488 1.00 96.81 202 VAL A O 1
ATOM 1619 N N . ALA A 1 203 ? 5.025 -1.851 -4.092 1.00 97.81 203 ALA A N 1
ATOM 1620 C CA . ALA A 1 203 ? 3.773 -2.357 -4.638 1.00 97.81 203 ALA A CA 1
ATOM 1621 C C . ALA A 1 203 ? 3.746 -2.203 -6.160 1.00 97.81 203 ALA A C 1
ATOM 1623 O O . ALA A 1 203 ? 4.472 -1.383 -6.725 1.00 97.81 203 ALA A O 1
ATOM 1624 N N . VAL A 1 204 ? 2.894 -2.972 -6.836 1.00 98.75 204 VAL A N 1
ATOM 1625 C CA . VAL A 1 204 ? 2.790 -2.964 -8.304 1.00 98.75 204 VAL A CA 1
ATOM 1626 C C . VAL A 1 204 ? 1.417 -2.467 -8.726 1.00 98.75 204 VAL A C 1
ATOM 1628 O O . VAL A 1 204 ? 0.406 -2.997 -8.290 1.00 98.75 204 VAL A O 1
ATOM 1631 N N . VAL A 1 205 ? 1.351 -1.457 -9.583 1.00 98.88 205 VAL A N 1
ATOM 1632 C CA . VAL A 1 205 ? 0.096 -0.986 -10.175 1.00 98.88 205 VAL A CA 1
ATOM 1633 C C . VAL A 1 205 ? -0.506 -2.104 -11.024 1.00 98.88 205 VAL A C 1
ATOM 1635 O O . VAL A 1 205 ? 0.201 -2.703 -11.827 1.00 98.88 205 VAL A O 1
ATOM 1638 N N . TYR A 1 206 ? -1.809 -2.358 -10.903 1.00 98.44 206 TYR A N 1
ATOM 1639 C CA . TYR A 1 206 ? -2.523 -3.258 -11.822 1.00 98.44 206 TYR A CA 1
ATOM 1640 C C . TYR A 1 206 ? -3.720 -2.609 -12.511 1.00 98.44 206 TYR A C 1
ATOM 1642 O O . TYR A 1 206 ? -4.229 -3.155 -13.485 1.00 98.44 206 TYR A O 1
ATOM 1650 N N . GLN A 1 207 ? -4.177 -1.450 -12.031 1.00 97.88 207 GLN A N 1
ATOM 1651 C CA . GLN A 1 207 ? -5.272 -0.717 -12.657 1.00 97.88 207 GLN A CA 1
ATOM 1652 C C . GLN A 1 207 ? -5.173 0.778 -12.355 1.00 97.88 207 GLN A C 1
ATOM 1654 O O . GLN A 1 207 ? -4.907 1.176 -11.221 1.00 97.88 207 GLN A O 1
ATOM 1659 N N . VAL A 1 208 ? -5.466 1.603 -13.361 1.00 97.69 208 VAL A N 1
ATOM 1660 C CA . VAL A 1 208 ? -5.756 3.033 -13.203 1.00 97.69 208 VAL A CA 1
ATOM 1661 C C . VAL A 1 208 ? -7.183 3.264 -13.683 1.00 97.69 208 VAL A C 1
ATOM 1663 O O . VAL A 1 208 ? -7.507 3.026 -14.846 1.00 97.69 208 VAL A O 1
ATOM 1666 N N . THR A 1 209 ? -8.047 3.684 -12.769 1.00 94.81 209 THR A N 1
ATOM 1667 C CA . THR A 1 209 ? -9.458 3.986 -13.048 1.00 94.81 209 THR A CA 1
ATOM 1668 C C . THR A 1 209 ? -9.606 5.279 -13.851 1.00 94.81 209 THR A C 1
ATOM 1670 O O . THR A 1 209 ? -8.707 6.121 -13.877 1.00 94.81 209 THR A O 1
ATOM 1673 N N . ASP A 1 210 ? -10.763 5.477 -14.486 1.00 91.69 210 ASP A N 1
ATOM 1674 C CA . ASP A 1 210 ? -11.038 6.705 -15.243 1.00 91.69 210 ASP A CA 1
ATOM 1675 C C . ASP A 1 210 ? -11.045 7.972 -14.379 1.00 91.69 210 ASP A C 1
ATOM 1677 O O . ASP A 1 210 ? -10.777 9.056 -14.893 1.00 91.69 210 ASP A O 1
ATOM 1681 N N . ASP A 1 211 ? -11.334 7.856 -13.079 1.00 90.94 211 ASP A N 1
ATOM 1682 C CA . ASP A 1 211 ? -11.267 8.964 -12.118 1.00 90.94 211 ASP A CA 1
ATOM 1683 C C . ASP A 1 211 ? -9.876 9.128 -11.471 1.00 90.94 211 ASP A C 1
ATOM 1685 O O . ASP A 1 211 ? -9.716 9.867 -10.498 1.00 90.94 211 ASP A O 1
ATOM 1689 N N . GLY A 1 212 ? -8.861 8.444 -12.011 1.00 94.06 212 GLY A N 1
ATOM 1690 C CA . GLY A 1 212 ? -7.459 8.609 -11.634 1.00 94.06 212 GLY A CA 1
ATOM 1691 C C . GLY A 1 212 ? -7.039 7.893 -10.350 1.00 94.06 212 GLY A C 1
ATOM 1692 O O . GLY A 1 212 ? -5.901 8.057 -9.910 1.00 94.06 212 GLY A O 1
ATOM 1693 N N . ARG A 1 213 ? -7.912 7.082 -9.736 1.00 94.81 213 ARG A N 1
ATOM 1694 C CA . ARG A 1 213 ? -7.524 6.197 -8.625 1.00 94.81 213 ARG A CA 1
ATOM 1695 C C . ARG A 1 213 ? -6.719 5.011 -9.143 1.00 94.81 213 ARG A C 1
ATOM 1697 O O . ARG A 1 213 ? -7.017 4.477 -10.215 1.00 94.81 213 ARG A O 1
ATOM 1704 N N . VAL A 1 214 ? -5.741 4.573 -8.357 1.00 98.00 214 VAL A N 1
ATOM 1705 C CA . VAL A 1 214 ? -4.785 3.526 -8.740 1.00 98.00 214 VAL A CA 1
ATOM 1706 C C . VAL A 1 214 ? -4.933 2.321 -7.814 1.00 98.00 214 VAL A C 1
ATOM 1708 O O . VAL A 1 214 ? -4.865 2.469 -6.591 1.00 98.00 214 VAL A O 1
ATOM 1711 N N . ARG A 1 215 ? -5.130 1.131 -8.388 1.00 97.44 215 ARG A N 1
ATOM 1712 C CA . ARG A 1 215 ? -5.104 -0.140 -7.654 1.00 97.44 215 ARG A CA 1
ATOM 1713 C C . ARG A 1 215 ? -3.711 -0.756 -7.709 1.00 97.44 215 ARG A C 1
ATOM 1715 O O . ARG A 1 215 ? -3.087 -0.804 -8.773 1.00 97.44 215 ARG A O 1
ATOM 1722 N N . MET A 1 216 ? -3.276 -1.270 -6.565 1.00 97.44 216 MET A N 1
ATOM 1723 C CA . MET A 1 216 ? -1.956 -1.856 -6.359 1.00 97.44 216 MET A CA 1
ATOM 1724 C C . MET A 1 216 ? -2.059 -3.352 -6.046 1.00 97.44 216 MET A C 1
ATOM 1726 O O . MET A 1 216 ? -3.087 -3.811 -5.565 1.00 97.44 216 MET A O 1
ATOM 1730 N N . ILE A 1 217 ? -0.987 -4.097 -6.282 1.00 97.50 217 ILE A N 1
ATOM 1731 C CA . ILE A 1 217 ? -0.735 -5.456 -5.807 1.00 97.50 217 ILE A CA 1
ATOM 1732 C C . ILE A 1 217 ? 0.362 -5.346 -4.755 1.00 97.50 217 ILE A C 1
ATOM 1734 O O . ILE A 1 217 ? 1.412 -4.754 -5.014 1.00 97.50 217 ILE A O 1
ATOM 1738 N N . ASP A 1 218 ? 0.101 -5.908 -3.584 1.00 95.00 218 ASP A N 1
ATOM 1739 C CA . ASP A 1 218 ? 1.024 -5.945 -2.452 1.00 95.00 218 ASP A CA 1
ATOM 1740 C C . ASP A 1 218 ? 1.121 -7.399 -1.969 1.00 95.00 218 ASP A C 1
ATOM 1742 O O . ASP A 1 218 ? 0.095 -7.999 -1.629 1.00 95.00 218 ASP A O 1
ATOM 1746 N N . ALA A 1 219 ? 2.330 -7.963 -2.013 1.00 94.25 219 ALA A N 1
ATOM 1747 C CA . ALA A 1 219 ? 2.645 -9.302 -1.525 1.00 94.25 219 ALA A CA 1
ATOM 1748 C C . ALA A 1 219 ? 3.281 -9.230 -0.135 1.00 94.25 219 ALA A C 1
ATOM 1750 O O . ALA A 1 219 ? 4.055 -8.325 0.168 1.00 94.25 219 ALA A O 1
ATOM 1751 N N . HIS A 1 220 ? 2.960 -10.204 0.710 1.00 89.94 220 HIS A N 1
ATOM 1752 C CA . HIS A 1 220 ? 3.343 -10.205 2.121 1.00 89.94 220 HIS A CA 1
ATOM 1753 C C . HIS A 1 220 ? 4.246 -11.402 2.453 1.00 89.94 220 HIS A C 1
ATOM 1755 O O . HIS A 1 220 ? 4.109 -12.453 1.823 1.00 89.94 220 HIS A O 1
ATOM 1761 N N . PRO A 1 221 ? 5.105 -11.308 3.490 1.00 86.38 221 PRO A N 1
ATOM 1762 C CA . PRO A 1 221 ? 5.954 -12.422 3.939 1.00 86.38 221 PRO A CA 1
ATOM 1763 C C . PRO A 1 221 ? 5.190 -13.715 4.281 1.00 86.38 221 PRO A C 1
ATOM 1765 O O . PRO A 1 221 ? 5.729 -14.816 4.187 1.00 86.38 221 PRO A O 1
ATOM 1768 N N . ASP A 1 222 ? 3.907 -13.598 4.635 1.00 83.81 222 ASP A N 1
ATOM 1769 C CA . ASP A 1 222 ? 2.982 -14.712 4.887 1.00 83.81 222 ASP A CA 1
ATOM 1770 C C . ASP A 1 222 ? 2.429 -15.377 3.602 1.00 83.81 222 ASP A C 1
ATOM 1772 O O . ASP A 1 222 ? 1.558 -16.250 3.663 1.00 83.81 222 ASP A O 1
ATOM 1776 N N . ARG A 1 223 ? 2.966 -15.001 2.431 1.00 87.56 223 ARG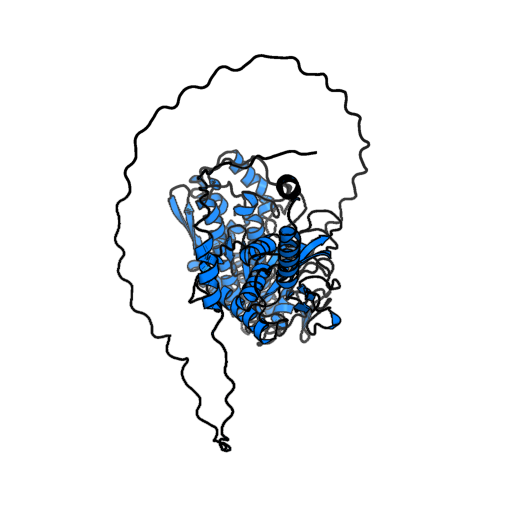 A N 1
ATOM 1777 C CA . ARG A 1 223 ? 2.587 -15.444 1.078 1.00 87.56 223 ARG A CA 1
ATOM 1778 C C . ARG A 1 223 ? 1.232 -14.940 0.590 1.00 87.56 223 ARG A C 1
ATOM 1780 O O . ARG A 1 223 ? 0.778 -15.380 -0.474 1.00 87.56 223 ARG A O 1
ATOM 1787 N N . SER A 1 224 ? 0.555 -14.071 1.332 1.00 90.25 224 SER A N 1
ATOM 1788 C CA . SER A 1 224 ? -0.701 -13.489 0.869 1.00 90.25 224 SER A CA 1
ATOM 1789 C C . SER A 1 224 ? -0.463 -12.379 -0.161 1.00 90.25 224 SER A C 1
ATOM 1791 O O . SER A 1 224 ? 0.586 -11.735 -0.190 1.00 90.25 224 SER A O 1
ATOM 1793 N N . ILE A 1 225 ? -1.454 -12.156 -1.027 1.00 93.25 225 ILE A N 1
ATOM 1794 C CA . ILE A 1 225 ? -1.533 -11.003 -1.926 1.00 93.25 225 ILE A CA 1
ATOM 1795 C C . ILE A 1 225 ? -2.772 -10.191 -1.574 1.00 93.25 225 ILE A C 1
ATOM 1797 O O . ILE A 1 225 ? -3.900 -10.681 -1.655 1.00 93.25 225 ILE A O 1
ATOM 1801 N N . SER A 1 226 ? -2.550 -8.912 -1.300 1.00 93.19 226 SER A N 1
ATOM 1802 C CA . SER A 1 226 ? -3.591 -7.902 -1.134 1.00 93.19 226 SER A CA 1
ATOM 1803 C C . SER A 1 226 ? -3.641 -6.948 -2.327 1.00 93.19 226 SER A C 1
ATOM 1805 O O . SER A 1 226 ? -2.686 -6.849 -3.102 1.00 93.19 226 SER A O 1
ATOM 1807 N N . ARG A 1 227 ? -4.765 -6.239 -2.478 1.00 94.44 227 ARG A N 1
ATOM 1808 C CA . ARG A 1 227 ? -5.013 -5.311 -3.591 1.00 94.44 227 ARG A CA 1
ATOM 1809 C C . ARG A 1 227 ? -5.351 -3.894 -3.113 1.00 94.44 227 ARG A C 1
ATOM 1811 O O . ARG A 1 227 ? -6.454 -3.413 -3.379 1.00 94.44 227 ARG A O 1
ATOM 1818 N N . PRO A 1 228 ? -4.458 -3.229 -2.361 1.00 93.31 228 PRO A N 1
ATOM 1819 C CA . PRO A 1 228 ? -4.776 -1.945 -1.760 1.00 93.31 228 PRO A CA 1
ATOM 1820 C C . PRO A 1 228 ? -4.926 -0.844 -2.816 1.00 93.31 228 PRO A C 1
ATOM 1822 O O . PRO A 1 228 ? -4.287 -0.855 -3.870 1.00 93.31 228 PRO A O 1
ATOM 1825 N N . TRP A 1 229 ? -5.729 0.165 -2.495 1.00 94.94 229 TRP A N 1
ATOM 1826 C CA . TRP A 1 229 ? -5.731 1.426 -3.231 1.00 94.94 229 TRP A CA 1
ATOM 1827 C C . TRP A 1 229 ? -4.530 2.288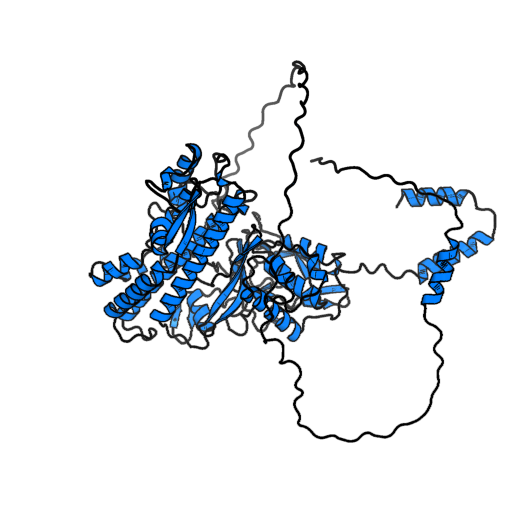 -2.864 1.00 94.94 229 TRP A C 1
ATOM 1829 O O . TRP A 1 229 ? -4.177 2.407 -1.688 1.00 94.94 229 TRP A O 1
ATOM 1839 N N . PHE A 1 230 ? -3.928 2.915 -3.870 1.00 95.75 230 PHE A N 1
ATOM 1840 C CA . PHE A 1 230 ? -2.909 3.938 -3.677 1.00 95.75 230 PHE A CA 1
ATOM 1841 C C . PHE A 1 230 ? -3.488 5.171 -2.965 1.00 95.75 230 PHE A C 1
ATOM 1843 O O . PHE A 1 230 ? -4.604 5.598 -3.254 1.00 95.75 230 PHE A O 1
ATOM 1850 N N . GLY A 1 231 ? -2.713 5.762 -2.056 1.00 92.25 231 GLY A N 1
ATOM 1851 C CA . GLY A 1 231 ? -3.118 6.922 -1.266 1.00 92.25 231 GLY A CA 1
ATOM 1852 C C . GLY A 1 231 ? -2.112 7.236 -0.162 1.00 92.25 231 GLY A C 1
ATOM 1853 O O . GLY A 1 231 ? -0.995 6.720 -0.178 1.00 92.25 231 GLY A O 1
ATOM 1854 N N . ALA A 1 232 ? -2.528 8.028 0.830 1.00 89.00 232 ALA A N 1
ATOM 1855 C CA . ALA A 1 232 ? -1.654 8.575 1.876 1.00 89.00 232 ALA A CA 1
ATOM 1856 C C . ALA A 1 232 ? -0.864 7.538 2.699 1.00 89.00 232 ALA A C 1
ATOM 1858 O O . ALA A 1 232 ? 0.150 7.874 3.310 1.00 89.00 232 ALA A O 1
ATOM 1859 N N . LYS A 1 233 ? -1.297 6.272 2.693 1.00 89.19 233 LYS A N 1
ATOM 1860 C CA . LYS A 1 233 ? -0.603 5.146 3.338 1.00 89.19 233 LYS A CA 1
ATOM 1861 C C . LYS A 1 233 ? 0.710 4.726 2.653 1.00 89.19 233 LYS A C 1
ATOM 1863 O O . LYS A 1 233 ? 1.476 3.980 3.260 1.00 89.19 233 LYS A O 1
ATOM 1868 N N . PHE A 1 234 ? 0.974 5.197 1.431 1.00 91.94 234 PHE A N 1
ATOM 1869 C CA . PHE A 1 234 ? 2.200 4.948 0.665 1.00 91.94 234 PHE A CA 1
ATOM 1870 C C . PHE A 1 234 ? 3.101 6.181 0.679 1.00 91.94 234 PHE A C 1
ATOM 1872 O O . PHE A 1 234 ? 2.764 7.186 0.068 1.00 91.94 234 PHE A O 1
ATOM 1879 N N . ALA A 1 235 ? 4.251 6.123 1.347 1.00 90.31 235 ALA A N 1
ATOM 1880 C CA . ALA A 1 235 ? 5.116 7.292 1.458 1.00 90.31 235 ALA A CA 1
ATOM 1881 C C . ALA A 1 235 ? 5.900 7.575 0.167 1.00 90.31 235 ALA A C 1
ATOM 1883 O O . ALA A 1 235 ? 6.517 6.686 -0.408 1.00 90.31 235 ALA A O 1
ATOM 1884 N N . LEU A 1 236 ? 5.962 8.850 -0.226 1.00 92.12 236 LEU A N 1
ATOM 1885 C CA . LEU A 1 236 ? 6.798 9.319 -1.336 1.00 92.12 236 LEU A CA 1
ATOM 1886 C C . LEU A 1 236 ? 8.283 9.454 -0.946 1.00 92.12 236 LEU A C 1
ATOM 1888 O O . LEU A 1 236 ? 9.177 9.173 -1.744 1.00 92.12 236 LEU A O 1
ATOM 1892 N N . GLY A 1 237 ? 8.555 9.933 0.272 1.00 89.31 237 GLY A N 1
ATOM 1893 C CA . GLY A 1 237 ? 9.893 10.334 0.711 1.00 89.31 237 GLY A CA 1
ATOM 1894 C C . GLY A 1 237 ? 10.455 11.508 -0.097 1.00 89.31 237 GLY A C 1
ATOM 1895 O O . GLY A 1 237 ? 9.794 12.529 -0.269 1.00 89.31 237 GLY A O 1
ATOM 1896 N N . ASN A 1 238 ? 11.706 11.400 -0.545 1.00 89.69 238 ASN A N 1
ATOM 1897 C CA . ASN A 1 238 ? 12.396 12.462 -1.286 1.00 89.69 238 ASN A CA 1
ATOM 1898 C C . ASN A 1 238 ? 13.246 11.912 -2.443 1.00 89.69 238 ASN A C 1
ATOM 1900 O O . ASN A 1 238 ? 13.492 10.706 -2.537 1.00 89.69 238 ASN A O 1
ATOM 1904 N N . ALA A 1 239 ? 13.753 12.817 -3.286 1.00 92.38 239 ALA A N 1
ATOM 1905 C CA . ALA A 1 239 ? 14.568 12.464 -4.447 1.00 92.38 239 ALA A CA 1
ATOM 1906 C C . ALA A 1 239 ? 15.810 11.628 -4.088 1.00 92.38 239 ALA A C 1
ATOM 1908 O O . ALA A 1 239 ? 16.140 10.703 -4.813 1.00 92.38 239 ALA A O 1
ATOM 1909 N N . GLN A 1 240 ? 16.464 11.873 -2.947 1.00 91.25 240 GLN A N 1
ATOM 1910 C CA . GLN A 1 240 ? 17.644 11.095 -2.540 1.00 91.25 240 GLN A CA 1
ATOM 1911 C C . GLN A 1 240 ? 17.301 9.639 -2.207 1.00 91.25 240 GLN A C 1
ATOM 1913 O O . GLN A 1 240 ? 18.104 8.743 -2.450 1.00 91.25 240 GLN A O 1
ATOM 1918 N N . SER A 1 241 ? 16.111 9.400 -1.651 1.00 90.31 241 SER A N 1
ATOM 1919 C CA . SER A 1 241 ? 15.604 8.043 -1.436 1.00 90.31 241 SER A CA 1
ATOM 1920 C C . SER A 1 241 ? 15.044 7.397 -2.704 1.00 90.31 241 SER A C 1
ATOM 1922 O O . SER A 1 241 ? 15.038 6.177 -2.779 1.00 90.31 241 SER A O 1
ATOM 1924 N N . GLY A 1 242 ? 14.585 8.181 -3.686 1.00 93.06 242 GLY A N 1
ATOM 1925 C CA . GLY A 1 242 ? 14.080 7.668 -4.962 1.00 93.06 242 GLY A CA 1
ATOM 1926 C C . GLY A 1 242 ? 12.679 7.047 -4.929 1.00 93.06 242 GLY A C 1
ATOM 1927 O O . GLY A 1 242 ? 12.363 6.268 -5.832 1.00 93.06 242 GLY A O 1
ATOM 1928 N N . GLY A 1 243 ? 11.871 7.353 -3.905 1.00 95.00 243 GLY A N 1
ATOM 1929 C CA . GLY A 1 243 ? 10.499 6.848 -3.744 1.00 95.00 243 GLY A CA 1
ATOM 1930 C C . GLY A 1 243 ? 9.513 7.367 -4.794 1.00 95.00 243 GLY A C 1
ATOM 1931 O O . GLY A 1 243 ? 9.804 8.325 -5.504 1.00 95.00 243 GLY A O 1
ATOM 1932 N N . GLY A 1 244 ? 8.342 6.746 -4.904 1.00 97.44 244 GLY A N 1
ATOM 1933 C CA . GLY A 1 244 ? 7.322 7.074 -5.903 1.00 97.44 244 GLY A CA 1
ATOM 1934 C C . GLY A 1 244 ? 7.216 6.053 -7.039 1.00 97.44 244 GLY A C 1
ATOM 1935 O O . GLY A 1 244 ? 7.727 4.933 -6.955 1.00 97.44 244 GLY A O 1
ATOM 1936 N N . PHE A 1 245 ? 6.528 6.445 -8.114 1.00 98.62 245 PHE A N 1
ATOM 1937 C CA . PHE A 1 245 ? 6.282 5.600 -9.280 1.00 98.62 245 PHE A CA 1
ATOM 1938 C C . PHE A 1 245 ? 7.543 5.397 -10.124 1.00 98.62 245 PHE A C 1
ATOM 1940 O O . PHE A 1 245 ? 8.262 6.350 -10.452 1.00 98.62 245 PHE A O 1
ATOM 1947 N N . ARG A 1 246 ? 7.766 4.147 -10.525 1.00 98.25 246 ARG A N 1
ATOM 1948 C CA . ARG A 1 246 ? 8.928 3.661 -11.257 1.00 98.25 246 ARG A CA 1
ATOM 1949 C C . ARG A 1 246 ? 8.537 2.671 -12.346 1.00 98.25 246 ARG A C 1
ATOM 1951 O O . ARG A 1 246 ? 7.547 1.955 -12.221 1.00 98.25 246 ARG A O 1
ATOM 1958 N N . ARG A 1 247 ? 9.355 2.576 -13.390 1.00 98.06 247 ARG A N 1
ATOM 1959 C CA . ARG A 1 247 ? 9.240 1.539 -14.427 1.00 98.06 247 ARG A CA 1
ATOM 1960 C C . ARG A 1 247 ? 10.551 0.796 -14.606 1.00 98.06 247 ARG A C 1
ATOM 1962 O O . ARG A 1 247 ? 11.615 1.319 -14.277 1.00 98.06 247 ARG A O 1
ATOM 1969 N N . TRP A 1 248 ? 10.455 -0.419 -15.134 1.00 98.06 248 TRP A N 1
ATOM 1970 C CA . TRP A 1 248 ? 11.601 -1.194 -15.598 1.00 98.06 248 TRP A CA 1
ATOM 1971 C C . TRP A 1 248 ? 12.343 -0.442 -16.690 1.00 98.06 248 TRP A C 1
ATOM 1973 O O . TRP A 1 248 ? 11.724 0.008 -17.654 1.00 98.06 248 TRP A O 1
ATOM 1983 N N . ARG A 1 249 ? 13.668 -0.333 -16.570 1.00 97.62 249 ARG A N 1
ATOM 1984 C CA . ARG A 1 249 ? 14.478 0.124 -17.698 1.00 97.62 249 ARG A CA 1
ATOM 1985 C C . ARG A 1 249 ? 14.367 -0.902 -18.824 1.00 97.62 249 ARG A C 1
ATOM 1987 O O . ARG A 1 249 ? 14.565 -2.087 -18.554 1.00 97.62 249 ARG A O 1
ATOM 1994 N N . PRO A 1 250 ? 14.109 -0.482 -20.073 1.00 96.94 250 PRO A N 1
ATOM 1995 C CA . PRO A 1 250 ? 14.160 -1.385 -21.210 1.00 96.94 250 PRO A CA 1
ATOM 1996 C C . PRO A 1 250 ? 15.520 -2.078 -21.292 1.00 96.94 250 PRO A C 1
ATOM 1998 O O . PRO A 1 250 ? 16.566 -1.433 -21.149 1.00 96.94 250 PRO A O 1
ATOM 2001 N N . GLN A 1 251 ? 15.475 -3.392 -21.509 1.00 95.75 251 GLN A N 1
ATOM 2002 C CA . GLN A 1 251 ? 16.641 -4.269 -21.519 1.00 95.75 251 GLN A CA 1
ATOM 2003 C C . GLN A 1 251 ? 16.862 -4.880 -22.903 1.00 95.75 251 GLN A C 1
ATOM 2005 O O . GLN A 1 251 ? 15.904 -5.224 -23.606 1.00 95.75 251 GLN A O 1
ATOM 2010 N N . TRP A 1 252 ? 18.128 -5.068 -23.274 1.00 96.50 252 TRP A N 1
ATOM 2011 C CA . TRP A 1 252 ? 18.510 -5.854 -24.446 1.00 96.50 252 TRP A CA 1
ATOM 2012 C C . TRP A 1 252 ? 19.732 -6.721 -24.154 1.00 96.50 252 TRP A C 1
ATOM 2014 O O . TRP A 1 252 ? 20.601 -6.361 -23.366 1.00 96.50 252 TRP A O 1
ATOM 2024 N N . TYR A 1 253 ? 19.795 -7.860 -24.823 1.00 97.06 253 TYR A N 1
ATOM 2025 C CA . TYR A 1 253 ? 20.917 -8.776 -24.814 1.00 97.06 253 TYR A CA 1
ATOM 2026 C C . TYR A 1 253 ? 21.886 -8.396 -25.933 1.00 97.06 253 TYR A C 1
ATOM 2028 O O . TYR A 1 253 ? 21.487 -8.305 -27.100 1.00 97.06 253 TYR A O 1
ATOM 2036 N N . SER A 1 254 ? 23.137 -8.108 -25.585 1.00 95.12 254 SER A N 1
ATOM 2037 C CA . SER A 1 254 ? 24.138 -7.667 -26.556 1.00 95.12 254 SER A CA 1
ATOM 2038 C C . SER A 1 254 ? 24.953 -8.819 -27.138 1.00 95.12 254 SER A C 1
ATOM 2040 O O . SER A 1 254 ? 24.901 -9.954 -26.670 1.00 95.12 254 SER A O 1
ATOM 2042 N N . ALA A 1 255 ? 25.724 -8.517 -28.185 1.00 91.50 255 ALA A N 1
ATOM 2043 C CA . ALA A 1 255 ? 26.600 -9.490 -28.835 1.00 91.50 255 ALA A CA 1
ATOM 2044 C C . ALA A 1 255 ? 27.721 -9.993 -27.907 1.00 91.50 255 ALA A C 1
ATOM 2046 O O . ALA A 1 255 ? 28.256 -11.074 -28.130 1.00 91.50 255 ALA A O 1
ATOM 2047 N N . GLU A 1 256 ? 28.054 -9.237 -26.855 1.00 89.38 256 GLU A N 1
ATOM 2048 C CA . GLU A 1 256 ? 29.021 -9.628 -25.824 1.00 89.38 256 GLU A CA 1
ATOM 2049 C C . GLU A 1 256 ? 28.453 -10.632 -24.806 1.00 89.38 256 GLU A C 1
ATOM 2051 O O . GLU A 1 256 ? 29.156 -10.979 -23.861 1.00 89.38 256 GLU A O 1
ATOM 2056 N N . GLY A 1 257 ? 27.206 -11.086 -24.977 1.00 89.94 257 GLY A N 1
ATOM 2057 C CA . GLY A 1 257 ? 26.602 -12.105 -24.120 1.00 89.94 257 GLY A CA 1
ATOM 2058 C C . GLY A 1 257 ? 26.214 -11.585 -22.738 1.00 89.94 257 GLY A C 1
ATOM 2059 O O . GLY A 1 257 ? 26.499 -12.236 -21.740 1.00 89.94 257 GLY A O 1
ATOM 2060 N N . ARG A 1 258 ? 25.634 -10.380 -22.668 1.00 92.75 258 ARG A N 1
ATOM 2061 C CA . ARG A 1 258 ? 25.129 -9.796 -21.417 1.00 92.75 258 ARG A CA 1
ATOM 2062 C C . ARG A 1 258 ? 23.879 -8.958 -21.639 1.00 92.75 258 ARG A C 1
ATOM 2064 O O . ARG A 1 258 ? 23.669 -8.403 -22.726 1.00 92.75 258 ARG A O 1
ATOM 2071 N N . VAL A 1 259 ? 23.087 -8.791 -20.587 1.00 95.69 259 VAL A N 1
ATOM 2072 C CA . VAL A 1 259 ? 21.965 -7.843 -20.582 1.00 95.69 259 VAL A CA 1
ATOM 2073 C C . VAL A 1 259 ? 22.454 -6.416 -20.309 1.00 95.69 259 VAL A C 1
ATOM 2075 O O . VAL A 1 259 ? 23.209 -6.170 -19.378 1.00 95.69 259 VAL A O 1
ATOM 2078 N N . ASN A 1 260 ? 21.998 -5.455 -21.111 1.00 95.56 260 ASN A N 1
ATOM 2079 C CA . ASN A 1 260 ? 22.236 -4.023 -20.918 1.00 95.56 260 ASN A CA 1
ATOM 2080 C C . ASN A 1 260 ? 20.900 -3.278 -20.751 1.00 95.56 260 ASN A C 1
ATOM 2082 O O . ASN A 1 260 ? 19.842 -3.787 -21.133 1.00 95.56 260 ASN A O 1
ATOM 2086 N N . ARG A 1 261 ? 20.953 -2.059 -20.194 1.00 95.12 261 ARG A N 1
ATOM 2087 C CA . ARG A 1 261 ? 19.787 -1.224 -19.844 1.00 95.12 261 ARG A CA 1
ATOM 2088 C C . ARG A 1 261 ? 19.881 0.169 -20.465 1.00 95.12 261 ARG A C 1
ATOM 2090 O O . ARG A 1 261 ? 20.975 0.697 -20.661 1.00 95.12 261 ARG A O 1
ATOM 2097 N N . LEU A 1 262 ? 18.733 0.785 -20.760 1.00 96.19 262 LEU A N 1
ATOM 2098 C CA . LEU A 1 262 ? 18.697 2.164 -21.264 1.00 96.19 262 LEU A CA 1
ATOM 2099 C C . LEU A 1 262 ? 18.972 3.204 -20.166 1.00 96.19 262 LEU A C 1
ATOM 2101 O O . LEU A 1 262 ? 18.373 3.197 -19.089 1.00 96.19 262 LEU A O 1
ATOM 2105 N N . SER A 1 263 ? 19.821 4.170 -20.502 1.00 96.50 263 SER A N 1
ATOM 2106 C CA . SER A 1 263 ? 20.120 5.367 -19.712 1.00 96.50 263 SER A CA 1
ATOM 2107 C C . SER A 1 263 ? 18.974 6.385 -19.712 1.00 96.50 263 SER A C 1
ATOM 2109 O O . SER A 1 263 ? 18.166 6.434 -20.640 1.00 96.50 263 SER A O 1
ATOM 2111 N N . ASN A 1 264 ? 18.955 7.280 -18.718 1.00 97.31 264 ASN A N 1
ATOM 2112 C CA . ASN A 1 264 ? 17.862 8.241 -18.501 1.00 97.31 264 ASN A CA 1
ATOM 2113 C C . ASN A 1 264 ? 17.564 9.133 -19.713 1.00 97.31 264 ASN A C 1
ATOM 2115 O O . ASN A 1 264 ? 16.406 9.428 -19.984 1.00 97.31 264 ASN A O 1
ATOM 2119 N N . HIS A 1 265 ? 18.590 9.549 -20.460 1.00 96.25 265 HIS A N 1
ATOM 2120 C CA . HIS A 1 265 ? 18.411 10.440 -21.612 1.00 96.25 265 HIS A CA 1
ATOM 2121 C C . HIS A 1 265 ? 17.631 9.804 -22.778 1.00 96.25 265 HIS A C 1
ATOM 2123 O O . HIS A 1 265 ? 17.131 10.530 -23.630 1.00 96.25 265 HIS A O 1
ATOM 2129 N N . ASN A 1 266 ? 17.504 8.472 -22.799 1.00 96.44 266 ASN A N 1
ATOM 2130 C CA . ASN A 1 266 ? 16.766 7.723 -23.821 1.00 96.44 266 ASN A CA 1
ATOM 2131 C C . ASN A 1 266 ? 15.362 7.303 -23.357 1.00 96.44 266 ASN A C 1
ATOM 2133 O O . ASN A 1 266 ? 14.679 6.564 -24.063 1.00 96.44 266 ASN A O 1
ATOM 2137 N N . LEU A 1 267 ? 14.931 7.746 -22.171 1.00 96.88 267 LEU A N 1
ATOM 2138 C CA . LEU A 1 267 ? 13.648 7.385 -21.576 1.00 96.88 267 LEU A CA 1
ATOM 2139 C C . LEU A 1 267 ? 12.666 8.564 -21.691 1.00 96.88 267 LEU A C 1
ATOM 2141 O O . LEU A 1 267 ? 12.812 9.552 -20.968 1.00 96.88 267 LEU A O 1
ATOM 2145 N N . PRO A 1 268 ? 11.653 8.499 -22.578 1.00 95.44 268 PRO A N 1
ATOM 2146 C CA . PRO A 1 268 ? 10.777 9.643 -22.857 1.00 95.44 268 PRO A CA 1
ATOM 2147 C C . PRO A 1 268 ? 9.910 10.054 -21.656 1.00 95.44 268 PRO A C 1
ATOM 2149 O O . PRO A 1 268 ? 9.565 11.232 -21.491 1.00 95.44 268 PRO A O 1
ATOM 2152 N N . ASP A 1 269 ? 9.573 9.098 -20.794 1.00 96.75 269 ASP A N 1
ATOM 2153 C CA . ASP A 1 269 ? 8.771 9.279 -19.589 1.00 96.75 269 ASP A CA 1
ATOM 2154 C C . ASP A 1 269 ? 9.609 9.401 -18.307 1.00 96.75 269 ASP A C 1
ATOM 2156 O O . ASP A 1 269 ? 9.032 9.530 -17.228 1.00 96.75 269 ASP A O 1
ATOM 2160 N N . PHE A 1 270 ? 10.946 9.430 -18.389 1.00 97.88 270 PHE A N 1
ATOM 2161 C CA . PHE A 1 270 ? 11.792 9.683 -17.222 1.00 97.88 270 PHE A CA 1
ATOM 2162 C C . PHE A 1 270 ? 11.564 11.092 -16.659 1.00 97.88 270 PHE A C 1
ATOM 2164 O O . PHE A 1 270 ? 11.477 12.083 -17.393 1.00 97.88 270 PHE A O 1
ATOM 2171 N N . SER A 1 271 ? 11.508 11.189 -15.331 1.00 96.50 271 SER A N 1
ATOM 2172 C CA . SER A 1 271 ? 11.642 12.461 -14.624 1.00 96.50 271 SER A CA 1
ATOM 2173 C C . SER A 1 271 ? 12.269 12.266 -13.255 1.00 96.50 271 SER A C 1
ATOM 2175 O O . SER A 1 271 ? 11.794 11.468 -12.448 1.00 96.50 271 SER A O 1
ATOM 2177 N N . GLY A 1 272 ? 13.314 13.047 -12.978 1.00 94.94 272 GLY A N 1
ATOM 2178 C CA . GLY A 1 272 ? 13.948 13.103 -11.662 1.00 94.94 272 GLY A CA 1
ATOM 2179 C C . GLY A 1 272 ? 13.355 14.142 -10.713 1.00 94.94 272 GLY A C 1
ATOM 2180 O O . GLY A 1 272 ? 13.828 14.259 -9.589 1.00 94.94 272 GLY A O 1
ATOM 2181 N N . THR A 1 273 ? 12.351 14.913 -11.141 1.00 94.38 273 THR A N 1
ATOM 2182 C CA . THR A 1 273 ? 11.822 16.049 -10.363 1.00 94.38 273 THR A CA 1
ATOM 2183 C C . THR A 1 273 ? 10.301 16.079 -10.254 1.00 94.38 273 THR A C 1
ATOM 2185 O O . THR A 1 273 ? 9.789 16.601 -9.268 1.00 94.38 273 THR A O 1
ATOM 2188 N N . ASP A 1 274 ? 9.568 15.497 -11.210 1.00 95.06 274 ASP A N 1
ATOM 2189 C CA . ASP A 1 274 ? 8.102 15.624 -11.306 1.00 95.06 274 ASP A CA 1
ATOM 2190 C C . ASP A 1 274 ? 7.373 15.097 -10.059 1.00 95.06 274 ASP A C 1
ATOM 2192 O O . ASP A 1 274 ? 6.348 15.640 -9.660 1.00 95.06 274 ASP A O 1
ATOM 2196 N N . GLN A 1 275 ? 7.936 14.083 -9.401 1.00 95.69 275 GLN A N 1
ATOM 2197 C CA . GLN A 1 275 ? 7.377 13.495 -8.183 1.00 95.69 275 GLN A CA 1
ATOM 2198 C C . GLN A 1 275 ? 7.894 14.131 -6.887 1.00 95.69 275 GLN A C 1
ATOM 2200 O O . GLN A 1 275 ? 7.358 13.825 -5.835 1.00 95.69 275 GLN A O 1
ATOM 2205 N N . TYR A 1 276 ? 8.892 15.021 -6.930 1.00 94.44 276 TYR A N 1
ATOM 2206 C CA . TYR A 1 276 ? 9.560 15.579 -5.737 1.00 94.44 276 TYR A CA 1
ATOM 2207 C C . TYR A 1 276 ? 9.466 17.107 -5.669 1.00 94.44 276 TYR A C 1
ATOM 2209 O O . TYR A 1 276 ? 10.379 17.791 -5.199 1.00 94.44 276 TYR A O 1
ATOM 2217 N N . GLN A 1 277 ? 8.374 17.656 -6.192 1.00 91.00 277 GLN A N 1
ATOM 2218 C CA . GLN A 1 277 ? 8.138 19.093 -6.213 1.00 91.00 277 GLN A CA 1
ATOM 2219 C C . GLN A 1 277 ? 7.879 19.615 -4.793 1.00 91.00 277 GLN A C 1
ATOM 2221 O O . GLN A 1 277 ? 7.271 18.934 -3.970 1.00 91.00 277 GLN A O 1
ATOM 2226 N N . ARG A 1 278 ? 8.311 20.851 -4.504 1.00 86.62 278 ARG A N 1
ATOM 2227 C CA . ARG A 1 278 ? 8.046 21.497 -3.200 1.00 86.62 278 ARG A CA 1
ATOM 2228 C C . ARG A 1 278 ? 6.558 21.778 -2.970 1.00 86.62 278 ARG A C 1
ATOM 2230 O O . ARG A 1 278 ? 6.130 21.866 -1.828 1.00 86.62 278 ARG A O 1
ATOM 2237 N N . GLY A 1 279 ? 5.794 21.932 -4.046 1.00 88.31 279 GLY A N 1
ATOM 2238 C CA . GLY A 1 279 ? 4.345 22.057 -4.024 1.00 88.31 279 GLY A CA 1
ATOM 2239 C C . GLY A 1 279 ? 3.784 21.568 -5.349 1.00 88.31 279 GLY A C 1
ATOM 2240 O O . GLY A 1 279 ? 4.380 21.824 -6.396 1.00 88.31 279 GLY A O 1
ATOM 2241 N N . PHE A 1 280 ? 2.664 20.850 -5.301 1.00 92.00 280 PHE A N 1
ATOM 2242 C CA . PHE A 1 280 ? 2.045 20.298 -6.497 1.00 92.00 280 PHE A CA 1
ATOM 2243 C C . PHE A 1 280 ? 0.919 21.191 -6.995 1.00 92.00 280 PHE A C 1
ATOM 2245 O O . PHE A 1 280 ? 0.159 21.780 -6.218 1.00 92.00 280 PHE A O 1
ATOM 2252 N N . SER A 1 281 ? 0.816 21.280 -8.318 1.00 90.75 281 SER A N 1
ATOM 2253 C CA . SER A 1 281 ? -0.266 21.993 -8.976 1.00 90.75 281 SER A CA 1
ATOM 2254 C C . SER A 1 281 ? -0.657 21.337 -10.293 1.00 90.75 281 SER A C 1
ATOM 2256 O O . SER A 1 281 ? 0.155 20.667 -10.934 1.00 90.75 281 SER A O 1
ATOM 2258 N N . PHE A 1 282 ? -1.915 21.509 -10.690 1.00 89.31 282 PHE A N 1
ATOM 2259 C CA . PHE A 1 282 ? -2.430 21.027 -11.969 1.00 89.31 282 PHE A CA 1
ATOM 2260 C C . PHE A 1 282 ? -3.636 21.865 -12.398 1.00 89.31 282 PHE A C 1
ATOM 2262 O O . PHE A 1 282 ? -4.487 22.162 -11.568 1.00 89.31 282 PHE A O 1
ATOM 2269 N N . ASN A 1 283 ? -3.701 22.271 -13.672 1.00 86.44 283 ASN A N 1
ATOM 2270 C CA . ASN A 1 283 ? -4.811 23.055 -14.240 1.00 86.44 283 ASN A CA 1
ATOM 2271 C C . ASN A 1 283 ? -5.244 24.274 -13.395 1.00 86.44 283 ASN A C 1
ATOM 2273 O O . ASN A 1 283 ? -6.427 24.546 -13.228 1.00 86.44 283 ASN A O 1
ATOM 2277 N N . GLY A 1 284 ? -4.281 25.018 -12.842 1.00 80.94 284 GLY A N 1
ATOM 2278 C CA . GLY A 1 284 ? -4.553 26.198 -12.008 1.00 80.94 284 GLY A CA 1
ATOM 2279 C C . GLY A 1 284 ? -4.882 25.892 -10.541 1.00 80.94 284 GLY A C 1
ATOM 2280 O O . GLY A 1 284 ? -4.958 26.819 -9.738 1.00 80.94 284 GLY A O 1
ATOM 2281 N N . MET A 1 285 ? -5.000 24.620 -10.149 1.00 79.50 285 MET A N 1
ATOM 2282 C CA . MET A 1 285 ? -5.099 24.225 -8.743 1.00 79.50 285 MET A CA 1
ATOM 2283 C C . MET A 1 285 ? -3.708 24.158 -8.120 1.00 79.50 285 MET A C 1
ATOM 2285 O O . MET A 1 285 ? -2.928 23.273 -8.462 1.00 79.50 285 MET A O 1
ATOM 2289 N N . GLY A 1 286 ? -3.393 25.073 -7.207 1.00 83.44 286 GLY A N 1
ATOM 2290 C CA . GLY A 1 286 ? -2.183 25.018 -6.384 1.00 83.44 286 GLY A CA 1
ATOM 2291 C C . GLY A 1 286 ? -2.400 24.301 -5.050 1.00 83.44 286 GLY A C 1
ATOM 2292 O O . GLY A 1 286 ? -3.534 24.054 -4.643 1.00 83.44 286 GLY A O 1
ATOM 2293 N N . GLY A 1 287 ? -1.302 23.994 -4.353 1.00 82.75 287 GLY A N 1
ATOM 2294 C CA . GLY A 1 287 ? -1.343 23.457 -2.986 1.00 82.75 287 GLY A CA 1
ATOM 2295 C C . GLY A 1 287 ? -1.881 22.029 -2.883 1.00 82.75 287 GLY A C 1
ATOM 2296 O O . GLY A 1 287 ? -2.358 21.636 -1.822 1.00 82.75 287 GLY A O 1
ATOM 2297 N N . LEU A 1 288 ? -1.832 21.259 -3.973 1.00 85.81 288 LEU A N 1
ATOM 2298 C CA . LEU A 1 288 ? -2.258 19.865 -3.958 1.00 85.81 288 LEU A CA 1
ATOM 2299 C C . LEU A 1 288 ? -1.292 19.026 -3.116 1.00 85.81 288 LEU A C 1
ATOM 2301 O O . LEU A 1 288 ? -0.073 19.229 -3.154 1.00 85.81 288 LEU A O 1
ATOM 2305 N N . SER A 1 289 ? -1.834 18.032 -2.412 1.00 87.50 289 SER A N 1
ATOM 2306 C CA . SER A 1 289 ? -1.010 16.934 -1.911 1.00 87.50 289 SER A CA 1
ATOM 2307 C C . SER A 1 289 ? -0.436 16.139 -3.091 1.00 87.50 289 SER A C 1
ATOM 2309 O O . SER A 1 289 ? -0.977 16.169 -4.200 1.00 87.50 289 SER A O 1
ATOM 2311 N N . TYR A 1 290 ? 0.639 15.381 -2.863 1.00 92.88 290 TYR A N 1
ATOM 2312 C CA . TYR A 1 290 ? 1.174 14.474 -3.885 1.00 92.88 290 TYR A CA 1
ATOM 2313 C C . TYR A 1 290 ? 0.110 13.479 -4.383 1.00 92.88 290 TYR A C 1
ATOM 2315 O O . TYR A 1 290 ? 0.013 13.217 -5.579 1.00 92.88 290 TYR A O 1
ATOM 2323 N N . TYR A 1 291 ? -0.729 12.959 -3.485 1.00 92.50 291 TYR A N 1
ATOM 2324 C CA . TYR A 1 291 ? -1.753 11.970 -3.829 1.00 92.50 291 TYR A CA 1
ATOM 2325 C C . TYR A 1 291 ? -2.885 12.579 -4.658 1.00 92.50 291 TYR A C 1
ATOM 2327 O O . TYR A 1 291 ? -3.324 11.968 -5.632 1.00 92.50 291 TYR A O 1
ATOM 2335 N N . ASP A 1 292 ? -3.313 13.802 -4.328 1.00 89.06 292 ASP A N 1
ATOM 2336 C CA . ASP A 1 292 ? -4.309 14.513 -5.134 1.00 89.06 292 ASP A CA 1
ATOM 2337 C C . ASP A 1 292 ? -3.730 14.890 -6.497 1.00 89.06 292 ASP A C 1
ATOM 2339 O O . ASP A 1 292 ? -4.408 14.715 -7.503 1.00 89.06 292 ASP A O 1
ATOM 2343 N N . TYR A 1 293 ? -2.462 15.317 -6.548 1.00 93.94 293 TYR A N 1
ATOM 2344 C CA . TYR A 1 293 ? -1.743 15.570 -7.797 1.00 93.94 293 TYR A CA 1
ATOM 2345 C C . TYR A 1 293 ? -1.703 14.340 -8.704 1.00 93.94 293 TYR A C 1
ATOM 2347 O O . TYR A 1 293 ? -2.034 14.445 -9.884 1.00 93.94 293 TYR A O 1
ATOM 2355 N N . VAL A 1 294 ? -1.356 13.169 -8.158 1.00 95.94 294 VAL A N 1
ATOM 2356 C CA . VAL A 1 294 ? -1.390 11.903 -8.902 1.00 95.94 294 VAL A CA 1
ATOM 2357 C C . VAL A 1 294 ? -2.802 11.622 -9.406 1.00 95.94 294 VAL A C 1
ATOM 2359 O O . VAL A 1 294 ? -2.975 11.404 -10.603 1.00 95.94 294 VAL A O 1
ATOM 2362 N N . ARG A 1 295 ? -3.819 11.693 -8.538 1.00 93.56 295 ARG A N 1
ATOM 2363 C CA . ARG A 1 295 ? -5.208 11.413 -8.929 1.00 93.56 295 ARG A CA 1
ATOM 2364 C C . ARG A 1 295 ? -5.668 12.315 -10.074 1.00 93.56 295 ARG A C 1
ATOM 2366 O O . ARG A 1 295 ? -6.137 11.814 -11.092 1.00 93.56 295 ARG A O 1
ATOM 2373 N N . VAL A 1 296 ? -5.495 13.634 -9.955 1.00 92.25 296 VAL A N 1
ATOM 2374 C CA . VAL A 1 296 ? -5.961 14.572 -10.992 1.00 92.25 296 VAL A CA 1
ATOM 2375 C C . VAL A 1 296 ? -5.165 14.449 -12.293 1.00 92.25 296 VAL A C 1
ATOM 2377 O O . VAL A 1 296 ? -5.742 14.612 -13.364 1.00 92.25 296 VAL A O 1
ATOM 2380 N N . ARG A 1 297 ? -3.872 14.096 -12.230 1.00 94.69 297 ARG A N 1
ATOM 2381 C CA . ARG A 1 297 ? -3.029 13.848 -13.417 1.00 94.69 297 ARG A CA 1
ATOM 2382 C C . ARG A 1 297 ? -3.377 12.560 -14.158 1.00 94.69 297 ARG A C 1
ATOM 2384 O O . ARG A 1 297 ? -3.069 12.447 -15.343 1.00 94.69 297 ARG A O 1
ATOM 2391 N N . LEU A 1 298 ? -3.959 11.586 -13.463 1.00 95.88 298 LEU A N 1
ATOM 2392 C CA . LEU A 1 298 ? -4.371 10.302 -14.032 1.00 95.88 298 LEU A CA 1
ATOM 2393 C C . LEU A 1 298 ? -5.850 10.266 -14.439 1.00 95.88 298 LEU A C 1
ATOM 2395 O O . LEU A 1 298 ? -6.261 9.352 -15.153 1.00 95.88 298 LEU A O 1
ATOM 2399 N N . SER A 1 299 ? -6.642 11.243 -13.997 1.00 93.19 299 SER A N 1
ATOM 2400 C CA . SER A 1 299 ? -8.079 11.318 -14.247 1.00 93.19 299 SER A CA 1
ATOM 2401 C C . SER A 1 299 ? -8.396 11.719 -15.690 1.00 93.19 299 SER A C 1
ATOM 2403 O O . SER A 1 299 ? -8.010 12.788 -16.160 1.00 93.19 299 SER A O 1
ATOM 2405 N N . ASN A 1 300 ? -9.206 10.901 -16.364 1.00 91.25 300 ASN A N 1
ATOM 2406 C CA . ASN A 1 300 ? -9.869 11.257 -17.623 1.00 91.25 300 ASN A CA 1
ATOM 2407 C C . ASN A 1 300 ? -11.124 12.120 -17.387 1.00 91.25 300 ASN A C 1
ATOM 2409 O O . ASN A 1 300 ? -11.692 12.670 -18.328 1.00 91.25 300 ASN A O 1
ATOM 2413 N N . ARG A 1 301 ? -11.583 12.229 -16.132 1.00 84.25 301 ARG A N 1
ATOM 2414 C CA . ARG A 1 301 ? -12.801 12.954 -15.730 1.00 84.25 301 ARG A CA 1
ATOM 2415 C C . ARG A 1 301 ? -12.528 14.391 -15.266 1.00 84.25 301 ARG A C 1
ATOM 2417 O O . ARG A 1 301 ? -13.437 15.045 -14.748 1.00 84.25 301 ARG A O 1
ATOM 2424 N N . GLY A 1 302 ? -11.294 14.867 -15.428 1.00 79.19 302 GLY A N 1
ATOM 2425 C CA . GLY A 1 302 ? -10.839 16.168 -14.944 1.00 79.19 302 GLY A CA 1
ATOM 2426 C C . GLY A 1 302 ? -10.576 16.192 -13.436 1.00 79.19 302 GLY A C 1
ATOM 2427 O O . GLY A 1 302 ? -10.373 15.157 -12.801 1.00 79.19 302 GLY A O 1
ATOM 2428 N N . ASP A 1 303 ? -10.584 17.395 -12.873 1.00 78.00 303 ASP A N 1
ATOM 2429 C CA . ASP A 1 303 ? -10.155 17.737 -11.512 1.00 78.00 303 ASP A CA 1
ATOM 2430 C C . ASP A 1 303 ? -11.301 17.979 -10.514 1.00 78.00 303 ASP A C 1
ATOM 2432 O O . ASP A 1 303 ? -11.102 18.465 -9.399 1.00 78.00 303 ASP A O 1
ATOM 2436 N N . ARG A 1 304 ? -12.524 17.642 -10.917 1.00 85.69 304 ARG A N 1
ATOM 2437 C CA . ARG A 1 304 ? -13.738 17.881 -10.137 1.00 85.69 304 ARG A CA 1
ATOM 2438 C C . ARG A 1 304 ? -13.934 16.824 -9.050 1.00 85.69 304 ARG A C 1
ATOM 2440 O O . ARG A 1 304 ? -13.926 15.627 -9.339 1.00 85.69 304 ARG A O 1
ATOM 2447 N N . ILE A 1 305 ? -14.190 17.280 -7.824 1.00 89.38 305 ILE A N 1
ATOM 2448 C CA . ILE A 1 305 ? -14.392 16.454 -6.627 1.00 89.38 305 ILE A CA 1
ATOM 2449 C C . ILE A 1 305 ? -15.881 16.142 -6.470 1.00 89.38 305 ILE A C 1
ATOM 2451 O O . ILE A 1 305 ? -16.711 17.049 -6.464 1.00 89.38 305 ILE A O 1
ATOM 2455 N N . ARG A 1 306 ? -16.224 14.860 -6.316 1.00 93.50 306 ARG A N 1
ATOM 2456 C CA . ARG A 1 306 ? -17.608 14.381 -6.155 1.00 93.50 306 ARG A CA 1
ATOM 2457 C C . ARG A 1 306 ? -17.754 13.760 -4.767 1.00 93.50 306 ARG A C 1
ATOM 2459 O O . ARG A 1 306 ? -17.599 12.548 -4.635 1.00 93.50 306 ARG A O 1
ATOM 2466 N N . PRO A 1 307 ? -18.038 14.555 -3.723 1.00 96.25 307 PRO A N 1
ATOM 2467 C CA . PRO A 1 307 ? -17.834 14.133 -2.336 1.00 96.25 307 PRO A CA 1
ATOM 2468 C C . PRO A 1 307 ? -18.651 12.893 -1.956 1.00 96.25 307 PRO A C 1
ATOM 2470 O O . PRO A 1 307 ? -18.149 12.026 -1.256 1.00 96.25 307 PRO A O 1
ATOM 2473 N N . LEU A 1 308 ? -19.879 12.741 -2.465 1.00 98.12 308 LEU A N 1
ATOM 2474 C CA . LEU A 1 308 ? -20.707 11.566 -2.164 1.00 98.12 308 LEU A CA 1
ATOM 2475 C C . LEU A 1 308 ? -20.202 10.278 -2.838 1.00 98.12 308 LEU A C 1
ATOM 2477 O O . LEU A 1 308 ? -20.368 9.188 -2.292 1.00 98.12 308 LEU A O 1
ATOM 2481 N N . GLU A 1 309 ? -19.654 10.372 -4.052 1.00 95.25 309 GLU A N 1
ATOM 2482 C CA . GLU A 1 309 ? -19.061 9.228 -4.764 1.00 95.25 309 GLU A CA 1
ATOM 2483 C C . GLU A 1 309 ? -17.724 8.859 -4.115 1.00 95.25 309 GLU A C 1
ATOM 2485 O O . GLU A 1 309 ? -17.511 7.704 -3.746 1.00 95.25 309 GLU A O 1
ATOM 2490 N N . ASP A 1 310 ? -16.872 9.862 -3.895 1.00 93.69 310 ASP A N 1
ATOM 2491 C CA . ASP A 1 310 ? -15.560 9.708 -3.273 1.00 93.69 310 ASP A CA 1
ATOM 2492 C C . ASP A 1 310 ? -15.672 9.131 -1.859 1.00 93.69 310 ASP A C 1
ATOM 2494 O O . ASP A 1 310 ? -14.928 8.216 -1.520 1.00 93.69 310 ASP A O 1
ATOM 2498 N N . PHE A 1 311 ? -16.643 9.576 -1.057 1.00 97.75 311 PHE A N 1
ATOM 2499 C CA . PHE A 1 311 ? -16.865 9.036 0.284 1.00 97.75 311 PHE A CA 1
ATOM 2500 C C . PHE A 1 311 ? -17.243 7.550 0.272 1.00 97.75 311 PHE A C 1
ATOM 2502 O O . PHE A 1 311 ? -16.679 6.768 1.034 1.00 97.75 311 PHE A O 1
ATOM 2509 N N . ARG A 1 312 ? -18.164 7.133 -0.614 1.00 97.69 312 ARG A N 1
ATOM 2510 C CA . ARG A 1 312 ? -18.552 5.713 -0.754 1.00 97.69 312 ARG A CA 1
ATOM 2511 C C . ARG A 1 312 ? -17.368 4.852 -1.169 1.00 97.69 312 ARG A C 1
ATOM 2513 O O . ARG A 1 312 ? -17.166 3.781 -0.603 1.00 97.69 312 ARG A O 1
ATOM 2520 N N . ASN A 1 313 ? -16.609 5.337 -2.148 1.00 94.81 313 ASN A N 1
ATOM 2521 C CA . ASN A 1 313 ? -15.405 4.685 -2.634 1.00 94.81 313 ASN A CA 1
ATOM 2522 C C . ASN A 1 313 ? -14.399 4.513 -1.495 1.00 94.81 313 ASN A C 1
ATOM 2524 O O . ASN A 1 313 ? -14.051 3.391 -1.155 1.00 94.81 313 ASN A O 1
ATOM 2528 N N . MET A 1 314 ? -14.024 5.599 -0.824 1.00 95.00 314 MET A N 1
ATOM 2529 C CA . MET A 1 314 ? -13.049 5.536 0.258 1.00 95.00 314 MET A CA 1
ATOM 2530 C C . MET A 1 314 ? -13.505 4.675 1.444 1.00 95.00 314 MET A C 1
ATOM 2532 O O . MET A 1 314 ? -12.682 3.979 2.030 1.00 95.00 314 MET A O 1
ATOM 2536 N N . LEU A 1 315 ? -14.797 4.673 1.794 1.00 97.12 315 LEU A N 1
ATOM 2537 C CA . LEU A 1 315 ? -15.325 3.757 2.812 1.00 97.12 315 LEU A CA 1
ATOM 2538 C C . LEU A 1 315 ? -15.120 2.291 2.414 1.00 97.12 315 LEU A C 1
ATOM 2540 O O . LEU A 1 315 ? -14.659 1.493 3.230 1.00 97.12 315 LEU A O 1
ATOM 2544 N N . ALA A 1 316 ? -15.435 1.938 1.165 1.00 95.81 316 ALA A N 1
ATOM 2545 C CA . ALA A 1 316 ? -15.199 0.592 0.652 1.00 95.81 316 ALA A CA 1
ATOM 2546 C C . ALA A 1 316 ? -13.701 0.239 0.658 1.00 95.81 316 ALA A C 1
ATOM 2548 O O . ALA A 1 316 ? -13.341 -0.873 1.043 1.00 95.81 316 ALA A O 1
ATOM 2549 N N . ASP A 1 317 ? -12.844 1.197 0.304 1.00 94.38 317 ASP A N 1
ATOM 2550 C CA . ASP A 1 317 ? -11.391 1.035 0.236 1.00 94.38 317 ASP A CA 1
ATOM 2551 C C . ASP A 1 317 ? -10.788 0.768 1.627 1.00 94.38 317 ASP A C 1
ATOM 2553 O O . ASP A 1 317 ? -10.030 -0.188 1.806 1.00 94.38 317 ASP A O 1
ATOM 2557 N N . VAL A 1 318 ? -11.168 1.562 2.637 1.00 97.06 318 VAL A N 1
ATOM 2558 C CA . VAL A 1 318 ? -10.721 1.361 4.027 1.00 97.06 318 VAL A CA 1
ATOM 2559 C C . VAL A 1 318 ? -11.282 0.052 4.589 1.00 97.06 318 VAL A C 1
ATOM 2561 O O . VAL A 1 318 ? -10.581 -0.666 5.301 1.00 97.06 318 VAL A O 1
ATOM 2564 N N . PHE A 1 319 ? -12.523 -0.314 4.257 1.00 97.44 319 PHE A N 1
ATOM 2565 C CA . PHE A 1 319 ? -13.082 -1.595 4.689 1.00 97.44 319 PHE A CA 1
ATOM 2566 C C . PHE A 1 319 ? -12.367 -2.801 4.051 1.00 97.44 319 PHE A C 1
ATOM 2568 O O . PHE A 1 319 ? -12.204 -3.834 4.702 1.00 97.44 319 PHE A O 1
ATOM 2575 N N . GLU A 1 320 ? -11.878 -2.679 2.813 1.00 94.81 320 GLU A N 1
ATOM 2576 C CA . GLU A 1 320 ? -11.011 -3.693 2.202 1.00 94.81 320 GLU A CA 1
ATOM 2577 C C . GLU A 1 320 ? -9.708 -3.866 3.007 1.00 94.81 320 GLU A C 1
ATOM 2579 O O . GLU A 1 320 ? -9.320 -4.997 3.302 1.00 94.81 320 GLU A O 1
ATOM 2584 N N . ASP A 1 321 ? -9.093 -2.770 3.472 1.00 95.12 321 ASP A N 1
ATOM 2585 C CA . ASP A 1 321 ? -7.914 -2.828 4.352 1.00 95.12 321 ASP A CA 1
ATOM 2586 C C . ASP A 1 321 ? -8.220 -3.527 5.696 1.00 95.12 321 ASP A C 1
ATOM 2588 O O . ASP A 1 321 ? -7.405 -4.316 6.189 1.00 95.12 321 ASP A O 1
ATOM 2592 N N . VAL A 1 322 ? -9.412 -3.310 6.273 1.00 97.50 322 VAL A N 1
ATOM 2593 C CA . VAL A 1 322 ? -9.874 -4.034 7.478 1.00 97.50 322 VAL A CA 1
ATOM 2594 C C . VAL A 1 322 ? -9.974 -5.542 7.214 1.00 97.50 322 VAL A C 1
ATOM 2596 O O . VAL A 1 322 ? -9.577 -6.346 8.062 1.00 97.50 322 VAL A O 1
ATOM 2599 N N . ARG A 1 323 ? -10.461 -5.950 6.035 1.00 95.50 323 ARG A N 1
ATOM 2600 C CA . ARG A 1 323 ? -10.540 -7.370 5.650 1.00 95.50 323 ARG A CA 1
ATOM 2601 C C . ARG A 1 323 ? -9.159 -8.000 5.485 1.00 95.50 323 ARG A C 1
ATOM 2603 O O . ARG A 1 323 ? -8.944 -9.088 6.012 1.00 95.50 323 ARG A O 1
ATOM 2610 N N . TYR A 1 324 ? -8.213 -7.310 4.847 1.00 92.81 324 TYR A N 1
ATOM 2611 C CA . TYR A 1 324 ? -6.833 -7.803 4.744 1.00 92.81 324 TYR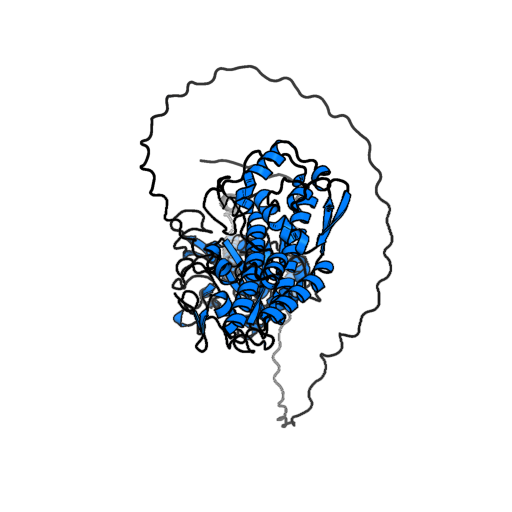 A CA 1
ATOM 2612 C C . TYR A 1 324 ? -6.170 -7.951 6.113 1.00 92.81 324 TYR A C 1
ATOM 2614 O O . TYR A 1 324 ? -5.451 -8.919 6.365 1.00 92.81 324 TYR A O 1
ATOM 2622 N N . ARG A 1 325 ? -6.446 -7.029 7.042 1.00 95.31 325 ARG A N 1
ATOM 2623 C CA . ARG A 1 325 ? -6.003 -7.195 8.428 1.00 95.31 325 ARG A CA 1
ATOM 2624 C C . ARG A 1 325 ? -6.605 -8.449 9.066 1.00 95.31 325 ARG A C 1
ATOM 2626 O O . ARG A 1 325 ? -5.890 -9.167 9.761 1.00 95.31 325 ARG A O 1
ATOM 2633 N N . ALA A 1 326 ? -7.888 -8.724 8.832 1.00 95.81 326 ALA A N 1
ATOM 2634 C CA . ALA A 1 326 ? -8.538 -9.917 9.367 1.00 95.81 326 ALA A CA 1
ATOM 2635 C C . ALA A 1 326 ? -7.893 -11.214 8.868 1.00 95.81 326 ALA A C 1
ATOM 2637 O O . ALA A 1 326 ? -7.677 -12.128 9.663 1.00 95.81 326 ALA A O 1
ATOM 2638 N N . GLU A 1 327 ? -7.525 -11.269 7.588 1.00 93.25 327 GLU A N 1
ATOM 2639 C CA . GLU A 1 327 ? -6.784 -12.394 7.013 1.00 93.25 327 GLU A CA 1
ATOM 2640 C C . GLU A 1 327 ? -5.420 -12.574 7.692 1.00 93.25 327 GLU A C 1
ATOM 2642 O O . GLU A 1 327 ? -5.114 -13.674 8.150 1.00 93.25 327 GLU A O 1
ATOM 2647 N N . ALA A 1 328 ? -4.650 -11.494 7.864 1.00 93.06 328 ALA A N 1
ATOM 2648 C CA . ALA A 1 328 ? -3.345 -11.540 8.529 1.00 93.06 328 ALA A CA 1
ATOM 2649 C C . ALA A 1 328 ? -3.430 -12.007 9.994 1.00 93.06 328 ALA A C 1
ATOM 2651 O O . ALA A 1 328 ? -2.654 -12.858 10.435 1.00 93.06 328 ALA A O 1
ATOM 2652 N N . VAL A 1 329 ? -4.406 -11.493 10.753 1.00 96.50 329 VAL A N 1
ATOM 2653 C CA . VAL A 1 329 ? -4.662 -11.962 12.123 1.00 96.50 329 VAL A CA 1
ATOM 2654 C C . VAL A 1 329 ? -5.018 -13.446 12.101 1.00 96.50 329 VAL A C 1
ATOM 2656 O O . VAL A 1 329 ? -4.455 -14.219 12.871 1.00 96.50 329 VAL A O 1
ATOM 2659 N N . ASN A 1 330 ? -5.894 -13.876 11.192 1.00 94.81 330 ASN A N 1
ATOM 2660 C CA . ASN A 1 330 ? -6.301 -15.273 11.098 1.00 94.81 330 ASN A CA 1
ATOM 2661 C C . ASN A 1 330 ? -5.135 -16.214 10.737 1.00 94.81 330 ASN A C 1
ATOM 2663 O O . ASN A 1 330 ? -5.053 -17.296 11.312 1.00 94.81 330 ASN A O 1
ATOM 2667 N N . ILE A 1 331 ? -4.200 -15.801 9.874 1.00 93.44 331 ILE A N 1
ATOM 2668 C CA . ILE A 1 331 ? -2.971 -16.562 9.577 1.00 93.44 331 ILE A CA 1
ATOM 2669 C C . ILE A 1 331 ? -2.150 -16.788 10.860 1.00 93.44 331 ILE A C 1
ATOM 2671 O O . ILE A 1 331 ? -1.768 -17.919 11.164 1.00 93.44 331 ILE A O 1
ATOM 2675 N N . CYS A 1 332 ? -1.953 -15.742 11.669 1.00 95.00 332 CYS A N 1
ATOM 2676 C CA . CYS A 1 332 ? -1.281 -15.835 12.971 1.00 95.00 332 CYS A CA 1
ATOM 2677 C C . CYS A 1 332 ? -2.011 -16.776 13.951 1.00 95.00 332 CYS A C 1
ATOM 2679 O O . CYS A 1 332 ? -1.381 -17.561 14.671 1.00 95.00 332 CYS A O 1
ATOM 2681 N N . ILE A 1 333 ? -3.349 -16.728 13.978 1.00 95.25 333 ILE A N 1
ATOM 2682 C CA . ILE A 1 333 ? -4.161 -17.616 14.819 1.00 95.25 333 ILE A CA 1
ATOM 2683 C C . ILE A 1 333 ? -4.039 -19.075 14.365 1.00 95.25 333 ILE A C 1
ATOM 2685 O O . ILE A 1 333 ? -3.817 -19.951 15.202 1.00 95.25 333 ILE A O 1
ATOM 2689 N N . GLN A 1 334 ? -4.105 -19.340 13.061 1.00 95.00 334 GLN A N 1
ATOM 2690 C CA . GLN A 1 334 ? -3.945 -20.682 12.491 1.00 95.00 334 GLN A CA 1
ATOM 2691 C C . GLN A 1 334 ? -2.555 -21.269 12.763 1.00 95.00 334 GLN A C 1
ATOM 2693 O O . GLN A 1 334 ? -2.443 -22.459 13.054 1.00 95.00 334 GLN A O 1
ATOM 2698 N N . ALA A 1 335 ? -1.514 -20.434 12.756 1.00 95.88 335 ALA A N 1
ATOM 2699 C CA . ALA A 1 335 ? -0.155 -20.827 13.128 1.00 95.88 335 ALA A CA 1
ATOM 2700 C C . ALA A 1 335 ? 0.035 -21.049 14.645 1.00 95.88 335 ALA A C 1
ATOM 2702 O O . ALA A 1 335 ? 1.082 -21.529 15.079 1.00 95.88 335 ALA A O 1
ATOM 2703 N N . GLY A 1 336 ? -0.958 -20.710 15.475 1.00 96.50 336 GLY A N 1
ATOM 2704 C CA . GLY A 1 336 ? -0.918 -20.931 16.921 1.00 96.50 336 GLY A CA 1
ATOM 2705 C C . GLY A 1 336 ? 0.016 -19.990 17.690 1.00 96.50 336 GLY A C 1
ATOM 2706 O O . GLY A 1 336 ? 0.274 -20.244 18.866 1.00 96.50 336 GLY A O 1
ATOM 2707 N N . ILE A 1 337 ? 0.501 -18.904 17.075 1.00 96.81 337 ILE A N 1
ATOM 2708 C CA . ILE A 1 337 ? 1.485 -17.997 17.699 1.00 96.81 337 ILE A CA 1
ATOM 2709 C C . ILE A 1 337 ? 0.918 -17.327 18.955 1.00 96.81 337 ILE A C 1
ATOM 2711 O O . ILE A 1 337 ? 1.562 -17.330 20.000 1.00 96.81 337 ILE A O 1
ATOM 2715 N N . HIS A 1 338 ? -0.345 -16.902 18.905 1.00 95.62 338 HIS A N 1
ATOM 2716 C CA . HIS A 1 338 ? -1.097 -16.367 20.047 1.00 95.62 338 HIS A CA 1
ATOM 2717 C C . HIS A 1 338 ? -1.159 -17.295 21.278 1.00 95.62 338 HIS A C 1
ATOM 2719 O O . HIS A 1 338 ? -1.479 -16.841 22.373 1.00 95.62 338 HIS A O 1
ATOM 2725 N N . ARG A 1 339 ? -0.875 -18.600 21.141 1.00 95.62 339 ARG A N 1
ATOM 2726 C CA . ARG A 1 339 ? -0.861 -19.565 22.262 1.00 95.62 339 ARG A CA 1
ATOM 2727 C C . ARG A 1 339 ? 0.511 -19.704 22.910 1.00 95.62 339 ARG A C 1
ATOM 2729 O O . ARG A 1 339 ? 0.616 -20.283 23.987 1.00 95.62 339 ARG A O 1
ATOM 2736 N N . LYS A 1 340 ? 1.562 -19.194 22.267 1.00 97.12 340 LYS A N 1
ATOM 2737 C CA . LYS A 1 340 ? 2.921 -19.224 22.807 1.00 97.12 340 LYS A CA 1
ATOM 2738 C C . LYS A 1 340 ? 3.069 -18.208 23.945 1.00 97.12 340 LYS A C 1
ATOM 2740 O O . LYS A 1 340 ? 2.344 -17.209 23.955 1.00 97.12 340 LYS A O 1
ATOM 2745 N N . PRO A 1 341 ? 3.992 -18.432 24.895 1.00 96.75 341 PRO A N 1
ATOM 2746 C CA . PRO A 1 341 ? 4.390 -17.405 25.852 1.00 96.75 341 PRO A CA 1
ATOM 2747 C C . PRO A 1 341 ? 4.950 -16.183 25.119 1.00 96.75 341 PRO A C 1
ATOM 2749 O O . PRO A 1 341 ? 5.643 -16.334 24.113 1.00 96.75 341 PRO A O 1
ATOM 2752 N N . HIS A 1 342 ? 4.685 -14.982 25.631 1.00 97.19 342 HIS A N 1
ATOM 2753 C CA . HIS A 1 342 ? 5.312 -13.775 25.095 1.00 97.19 342 HIS A CA 1
ATOM 2754 C C . HIS A 1 342 ? 6.814 -13.767 25.454 1.00 97.19 342 HIS A C 1
ATOM 2756 O O . HIS A 1 342 ? 7.150 -14.046 26.609 1.00 97.19 342 HIS A O 1
ATOM 2762 N N . PRO A 1 343 ? 7.728 -13.407 24.532 1.00 95.19 343 PRO A N 1
ATOM 2763 C CA . PRO A 1 343 ? 9.184 -13.468 24.744 1.00 95.19 343 PRO A CA 1
ATOM 2764 C C . PRO A 1 343 ? 9.721 -12.486 25.801 1.00 95.19 343 PRO A C 1
ATOM 2766 O O . PRO A 1 343 ? 10.903 -12.492 26.125 1.00 95.19 343 PRO A O 1
ATOM 2769 N N . GLY A 1 344 ? 8.862 -11.625 26.345 1.00 94.50 344 GLY A N 1
ATOM 2770 C CA . GLY A 1 344 ? 9.205 -10.666 27.397 1.00 94.50 344 GLY A CA 1
ATOM 2771 C C . GLY A 1 344 ? 9.955 -9.424 26.905 1.00 94.50 344 GLY A C 1
ATOM 2772 O O . GLY A 1 344 ? 10.365 -8.613 27.734 1.00 94.50 344 GLY A O 1
ATOM 2773 N N . ALA A 1 345 ? 10.107 -9.256 25.588 1.00 94.06 345 ALA A N 1
ATOM 2774 C CA . ALA A 1 345 ? 10.689 -8.086 24.939 1.00 94.06 345 ALA A CA 1
ATOM 2775 C C . ALA A 1 345 ? 10.133 -7.923 23.515 1.00 94.06 345 ALA A C 1
ATOM 2777 O O . ALA A 1 345 ? 9.772 -8.910 22.878 1.00 94.06 345 ALA A O 1
ATOM 2778 N N . LEU A 1 346 ? 10.112 -6.684 23.020 1.00 95.19 346 LEU A N 1
ATOM 2779 C CA . LEU A 1 346 ? 9.881 -6.394 21.603 1.00 95.19 346 LEU A CA 1
ATOM 2780 C C . LEU A 1 346 ? 11.167 -6.635 20.796 1.00 95.19 346 LEU A C 1
ATOM 2782 O O . LEU A 1 346 ? 12.264 -6.517 21.358 1.00 95.19 346 LEU A O 1
ATOM 2786 N N . PRO A 1 347 ? 11.076 -6.910 19.481 1.00 94.62 347 PRO A N 1
ATOM 2787 C CA . PRO A 1 347 ? 12.238 -6.800 18.604 1.00 94.62 347 PRO A CA 1
ATOM 2788 C C . PRO A 1 347 ? 12.822 -5.382 18.658 1.00 94.62 347 PRO A C 1
ATOM 2790 O O . PRO A 1 347 ? 12.136 -4.421 19.014 1.00 94.62 347 PRO A O 1
ATOM 2793 N N . SER A 1 348 ? 14.092 -5.235 18.257 1.00 91.75 348 SER A N 1
ATOM 2794 C CA . SER A 1 348 ? 14.751 -3.921 18.238 1.00 91.75 348 SER A CA 1
ATOM 2795 C C . SER A 1 348 ? 13.944 -2.900 17.435 1.00 91.75 348 SER A C 1
ATOM 2797 O O . SER A 1 348 ? 13.802 -1.768 17.881 1.00 91.75 348 SER A O 1
ATOM 2799 N N . ASN A 1 349 ? 13.351 -3.298 16.309 1.00 92.19 349 ASN A N 1
ATOM 2800 C CA . ASN A 1 349 ? 12.410 -2.489 15.546 1.00 92.19 349 ASN A CA 1
ATOM 2801 C C . ASN A 1 349 ? 11.170 -3.328 15.214 1.00 92.19 349 ASN A C 1
ATOM 2803 O O . ASN A 1 349 ? 11.308 -4.434 14.707 1.00 92.19 349 ASN A O 1
ATOM 2807 N N . ILE A 1 350 ? 9.967 -2.820 15.490 1.00 92.38 350 ILE A N 1
ATOM 2808 C CA . ILE A 1 350 ? 8.729 -3.578 15.235 1.00 92.38 350 ILE A CA 1
ATOM 2809 C C . ILE A 1 350 ? 8.288 -3.555 13.768 1.00 92.38 350 ILE A C 1
ATOM 2811 O O . ILE A 1 350 ? 7.470 -4.381 13.382 1.00 92.38 350 ILE A O 1
ATOM 2815 N N . TYR A 1 351 ? 8.776 -2.605 12.970 1.00 89.50 351 TYR A N 1
ATOM 2816 C CA . TYR A 1 351 ? 8.372 -2.412 11.576 1.00 89.50 351 TYR A CA 1
ATOM 2817 C C . TYR A 1 351 ? 9.255 -3.177 10.586 1.00 89.50 351 TYR A C 1
ATOM 2819 O O . TYR A 1 351 ? 8.753 -3.579 9.540 1.00 89.50 351 TYR A O 1
ATOM 2827 N N . GLY A 1 352 ? 10.543 -3.348 10.901 1.00 84.88 352 GLY A N 1
ATOM 2828 C CA . GLY A 1 352 ? 11.508 -4.119 10.121 1.00 84.88 352 GLY A CA 1
ATOM 2829 C C . GLY A 1 352 ? 12.307 -5.046 11.028 1.00 84.88 352 GLY A C 1
ATOM 2830 O O . GLY A 1 352 ? 13.216 -4.600 11.733 1.00 84.88 352 GLY A O 1
ATOM 2831 N N . THR A 1 353 ? 11.959 -6.329 11.011 1.00 87.19 353 THR A N 1
ATOM 2832 C CA . THR A 1 353 ? 12.622 -7.372 11.796 1.00 87.19 353 THR A CA 1
ATOM 2833 C C . THR A 1 353 ? 12.551 -8.705 11.049 1.00 87.19 353 THR A C 1
ATOM 2835 O O . THR A 1 353 ? 12.338 -8.717 9.843 1.00 87.19 353 THR A O 1
ATOM 2838 N N . ASP A 1 354 ? 12.787 -9.817 11.742 1.00 86.00 354 ASP A N 1
ATOM 2839 C CA . ASP A 1 354 ? 12.835 -11.155 11.163 1.00 86.00 354 ASP A CA 1
ATOM 2840 C C . ASP A 1 354 ? 12.048 -12.150 12.040 1.00 86.00 354 ASP A C 1
ATOM 2842 O O . ASP A 1 354 ? 11.600 -11.845 13.151 1.00 86.00 354 ASP A O 1
ATOM 2846 N N . GLY A 1 355 ? 11.890 -13.382 11.553 1.00 90.44 355 GLY A N 1
ATOM 2847 C CA . GLY A 1 355 ? 11.303 -14.485 12.320 1.00 90.44 355 GLY A CA 1
ATOM 2848 C C . GLY A 1 355 ? 9.785 -14.383 12.516 1.00 90.44 355 GLY A C 1
ATOM 2849 O O . GLY A 1 355 ? 9.058 -13.934 11.633 1.00 90.44 355 GLY A O 1
ATOM 2850 N N . GLU A 1 356 ? 9.288 -14.853 13.667 1.00 92.88 356 GLU A N 1
ATOM 2851 C CA . GLU A 1 356 ? 7.840 -14.925 13.946 1.00 92.88 356 GLU A CA 1
ATOM 2852 C C . GLU A 1 356 ? 7.177 -13.550 13.978 1.00 92.88 356 GLU A C 1
ATOM 2854 O O . GLU A 1 356 ? 6.023 -13.411 13.574 1.00 92.88 356 GLU A O 1
ATOM 2859 N N . TRP A 1 357 ? 7.907 -12.530 14.433 1.00 94.31 357 TRP A N 1
ATOM 2860 C CA . TRP A 1 357 ? 7.396 -11.168 14.431 1.00 94.31 357 TRP A CA 1
ATOM 2861 C C . TRP A 1 357 ? 7.148 -10.685 13.004 1.00 94.31 357 TRP A C 1
ATOM 2863 O O . TRP A 1 357 ? 6.039 -10.254 12.700 1.00 94.31 357 TRP A O 1
ATOM 2873 N N . GLU A 1 358 ? 8.138 -10.817 12.121 1.00 89.19 358 GLU A N 1
ATOM 2874 C CA . GLU A 1 358 ? 8.019 -10.407 10.716 1.00 89.19 358 GLU A CA 1
ATOM 2875 C C . GLU A 1 358 ? 6.874 -11.139 9.997 1.00 89.19 358 GLU A C 1
ATOM 2877 O O . GLU A 1 358 ? 6.141 -10.547 9.210 1.00 89.19 358 GLU A O 1
ATOM 2882 N N . GLN A 1 359 ? 6.666 -12.420 10.315 1.00 90.44 359 GLN A N 1
ATOM 2883 C CA . GLN A 1 359 ? 5.643 -13.238 9.659 1.00 90.44 359 GLN A CA 1
ATOM 2884 C C . GLN A 1 359 ? 4.215 -13.001 10.173 1.00 90.44 359 GLN A C 1
ATOM 2886 O O . GLN A 1 359 ? 3.273 -13.093 9.389 1.00 90.44 359 GLN A O 1
ATOM 2891 N N . TYR A 1 360 ? 4.024 -12.749 11.474 1.00 94.88 360 TYR A N 1
ATOM 2892 C CA . TYR A 1 360 ? 2.695 -12.856 12.107 1.00 94.88 360 TYR A CA 1
ATOM 2893 C C . TYR A 1 360 ? 2.215 -11.593 12.840 1.00 94.88 360 TYR A C 1
ATOM 2895 O O . TYR A 1 360 ? 1.042 -11.505 13.240 1.00 94.88 360 TYR A O 1
ATOM 2903 N N . SER A 1 361 ? 3.094 -10.609 13.039 1.00 95.56 361 SER A N 1
ATOM 2904 C CA . SER A 1 361 ? 2.708 -9.310 13.598 1.00 95.56 361 SER A CA 1
ATOM 2905 C C . SER A 1 361 ? 2.002 -8.441 12.544 1.00 95.56 361 SER A C 1
ATOM 2907 O O . SER A 1 361 ? 1.996 -8.741 11.348 1.00 95.56 361 SER A O 1
ATOM 2909 N N . THR A 1 362 ? 1.348 -7.358 12.974 1.00 95.38 362 THR A N 1
ATOM 2910 C CA . THR A 1 362 ? 0.685 -6.406 12.060 1.00 95.38 362 THR A CA 1
ATOM 2911 C C . THR A 1 362 ? 1.083 -4.925 12.203 1.00 95.38 362 THR A C 1
ATOM 2913 O O . THR A 1 362 ? 0.331 -4.092 11.711 1.00 95.38 362 THR A O 1
ATOM 2916 N N . PRO A 1 363 ? 2.228 -4.504 12.781 1.00 94.62 363 PRO A N 1
ATOM 2917 C CA . PRO A 1 363 ? 2.466 -3.093 13.115 1.00 94.62 363 PRO A CA 1
ATOM 2918 C C . PRO A 1 363 ? 2.501 -2.184 11.879 1.00 94.62 363 PRO A C 1
ATOM 2920 O O . PRO A 1 363 ? 1.840 -1.147 11.855 1.00 94.62 363 PRO A O 1
ATOM 2923 N N . SER A 1 364 ? 3.189 -2.598 10.811 1.00 89.88 364 SER A N 1
ATOM 2924 C CA . SER A 1 364 ? 3.243 -1.855 9.542 1.00 89.88 364 SER A CA 1
ATOM 2925 C C . SER A 1 364 ? 1.880 -1.798 8.840 1.00 89.88 364 SER A C 1
ATOM 2927 O O . SER A 1 364 ? 1.513 -0.775 8.258 1.00 89.88 364 SER A O 1
ATOM 2929 N N . ARG A 1 365 ? 1.106 -2.890 8.903 1.00 90.50 365 ARG A N 1
ATOM 2930 C CA . ARG A 1 365 ? -0.243 -2.981 8.321 1.00 90.50 365 ARG A CA 1
ATOM 2931 C C . ARG A 1 365 ? -1.238 -2.118 9.102 1.00 90.50 365 ARG A C 1
ATOM 2933 O O . ARG A 1 365 ? -1.994 -1.370 8.493 1.00 90.50 365 ARG A O 1
ATOM 2940 N N . ASP A 1 366 ? -1.156 -2.140 10.427 1.00 95.50 366 ASP A N 1
ATOM 2941 C CA . ASP A 1 366 ? -2.011 -1.377 11.335 1.00 95.50 366 ASP A CA 1
ATOM 2942 C C . ASP A 1 366 ? -1.692 0.125 11.259 1.00 95.50 366 ASP A C 1
ATOM 2944 O O . ASP A 1 366 ? -2.607 0.946 11.266 1.00 95.50 366 ASP A O 1
ATOM 2948 N N . ALA A 1 367 ? -0.420 0.512 11.099 1.00 93.12 367 ALA A N 1
ATOM 2949 C CA . ALA A 1 367 ? -0.026 1.894 10.803 1.00 93.12 367 ALA A CA 1
ATOM 2950 C C . ALA A 1 367 ? -0.652 2.404 9.492 1.00 93.12 367 ALA A C 1
ATOM 2952 O O . ALA A 1 367 ? -1.296 3.454 9.483 1.00 93.12 367 ALA A O 1
ATOM 2953 N N . ARG A 1 368 ? -0.545 1.629 8.399 1.00 91.25 368 ARG A N 1
ATOM 2954 C CA . ARG A 1 368 ? -1.179 1.963 7.109 1.00 91.25 368 ARG A CA 1
ATOM 2955 C C . ARG A 1 368 ? -2.704 2.045 7.215 1.00 91.25 368 ARG A C 1
ATOM 2957 O O . ARG A 1 368 ? -3.292 2.969 6.656 1.00 91.25 368 ARG A O 1
ATOM 2964 N N . LEU A 1 369 ? -3.327 1.128 7.959 1.00 95.50 369 LEU A N 1
ATOM 2965 C CA . LEU A 1 369 ? -4.767 1.135 8.217 1.00 95.50 369 LEU A CA 1
ATOM 2966 C C . LEU A 1 369 ? -5.191 2.422 8.938 1.00 95.50 369 LEU A C 1
ATOM 2968 O O . LEU A 1 369 ? -6.116 3.098 8.495 1.00 95.50 369 LEU A O 1
ATOM 2972 N N . LYS A 1 370 ? -4.477 2.813 10.000 1.00 96.25 370 LYS A N 1
ATOM 2973 C CA . LYS A 1 370 ? -4.747 4.060 10.733 1.00 96.25 370 LYS A CA 1
ATOM 2974 C C . LYS A 1 370 ? -4.604 5.303 9.854 1.00 96.25 370 LYS A C 1
ATOM 2976 O O . LYS A 1 370 ? -5.445 6.196 9.936 1.00 96.25 370 LYS A O 1
ATOM 2981 N N . VAL A 1 371 ? -3.594 5.348 8.981 1.00 94.19 371 VAL A N 1
ATOM 2982 C CA . VAL A 1 371 ? -3.445 6.432 7.994 1.00 94.19 371 VAL A CA 1
ATOM 2983 C C . VAL A 1 371 ? -4.634 6.470 7.029 1.00 94.19 371 VAL A C 1
ATOM 2985 O O . VAL A 1 371 ? -5.127 7.555 6.741 1.00 94.19 371 VAL A O 1
ATOM 2988 N N . ALA A 1 372 ? -5.139 5.320 6.574 1.00 94.69 372 ALA A N 1
ATOM 2989 C CA . ALA A 1 372 ? -6.306 5.262 5.693 1.00 94.69 372 ALA A CA 1
ATOM 2990 C C . ALA A 1 372 ? -7.587 5.780 6.382 1.00 94.69 372 ALA A C 1
ATOM 2992 O O . ALA A 1 372 ? -8.317 6.582 5.799 1.00 94.69 372 ALA A O 1
ATOM 2993 N N . PHE A 1 373 ? -7.821 5.403 7.647 1.00 97.12 373 PHE A N 1
ATOM 2994 C CA . PHE A 1 373 ? -8.914 5.956 8.458 1.00 97.12 373 PHE A CA 1
ATOM 2995 C C . PHE A 1 373 ? -8.784 7.473 8.654 1.00 97.12 373 PHE A C 1
ATOM 2997 O O . PHE A 1 373 ? -9.766 8.201 8.498 1.00 97.12 373 PHE A O 1
ATOM 3004 N N . ARG A 1 374 ? -7.577 7.965 8.964 1.00 95.38 374 ARG A N 1
ATOM 3005 C CA . ARG A 1 374 ? -7.335 9.402 9.157 1.00 95.38 374 ARG A CA 1
ATOM 3006 C C . ARG A 1 374 ? -7.475 10.196 7.856 1.00 95.38 374 ARG A C 1
ATOM 3008 O O . ARG A 1 374 ? -8.050 11.277 7.893 1.00 95.38 374 ARG A O 1
ATOM 3015 N N . ASP A 1 375 ? -7.021 9.670 6.719 1.00 93.25 375 ASP A N 1
ATOM 3016 C CA . ASP A 1 375 ? -7.192 10.311 5.404 1.00 93.25 375 ASP A CA 1
ATOM 3017 C C . ASP A 1 375 ? -8.675 10.411 5.016 1.00 93.25 375 ASP A C 1
ATOM 3019 O O . ASP A 1 375 ? -9.138 11.482 4.628 1.00 93.25 375 ASP A O 1
ATOM 3023 N N . LEU A 1 376 ? -9.454 9.339 5.211 1.00 96.06 376 LEU A N 1
ATOM 3024 C CA . LEU A 1 376 ? -10.907 9.370 5.011 1.00 96.06 376 LEU A CA 1
ATOM 3025 C C . LEU A 1 376 ? -11.584 10.414 5.911 1.00 96.06 376 LEU A C 1
ATOM 3027 O O . LEU A 1 376 ? -12.427 11.184 5.440 1.00 96.06 376 LEU A O 1
ATOM 3031 N N . PHE A 1 377 ? -11.195 10.478 7.187 1.00 97.56 377 PHE A N 1
ATOM 3032 C CA . PHE A 1 377 ? -11.697 11.487 8.116 1.00 97.56 377 PHE A CA 1
ATOM 3033 C C . PHE A 1 377 ? -11.377 12.910 7.636 1.00 97.56 377 PHE A C 1
ATOM 3035 O O . PHE A 1 377 ? -12.287 13.719 7.454 1.00 97.56 377 PHE A O 1
ATOM 3042 N N . LEU A 1 378 ? -10.107 13.209 7.354 1.00 95.00 378 LEU A N 1
ATOM 3043 C CA . LEU A 1 378 ? -9.672 14.549 6.953 1.00 95.00 378 LEU A CA 1
ATOM 3044 C C . LEU A 1 378 ? -10.263 14.986 5.610 1.00 95.00 378 LEU A C 1
ATOM 3046 O O . LEU A 1 378 ? -10.623 16.152 5.463 1.00 95.00 378 LEU A O 1
ATOM 3050 N N . ARG A 1 379 ? -10.429 14.074 4.645 1.00 94.06 379 ARG A N 1
ATOM 3051 C CA . ARG A 1 379 ? -11.104 14.383 3.373 1.00 94.06 379 ARG A CA 1
ATOM 3052 C C . ARG A 1 379 ? -12.580 14.683 3.568 1.00 94.06 379 ARG A C 1
ATOM 3054 O O . ARG A 1 379 ? -13.077 15.636 2.977 1.00 94.06 379 ARG A O 1
ATOM 3061 N N . THR A 1 380 ? -13.251 13.935 4.443 1.00 97.81 380 THR A N 1
ATOM 3062 C CA . THR A 1 380 ? -14.647 14.204 4.811 1.00 97.81 380 THR A CA 1
ATOM 3063 C C . THR A 1 380 ? -14.791 15.611 5.386 1.00 97.81 380 THR A C 1
ATOM 3065 O O . THR A 1 380 ? -15.601 16.399 4.898 1.00 97.81 380 THR A O 1
ATOM 3068 N N . VAL A 1 381 ? -13.944 15.962 6.357 1.00 97.94 381 VAL A N 1
ATOM 3069 C CA . VAL A 1 381 ? -13.888 17.313 6.934 1.00 97.94 381 VAL A CA 1
ATOM 3070 C C . VAL A 1 381 ? -13.556 18.366 5.867 1.00 97.94 381 VAL A C 1
ATOM 3072 O O . VAL A 1 381 ? -14.188 19.422 5.811 1.00 97.94 381 VAL A O 1
ATOM 3075 N N . GLY A 1 382 ? -12.598 18.071 4.986 1.00 95.31 382 GLY A N 1
ATOM 3076 C CA . GLY A 1 382 ? -12.184 18.936 3.884 1.00 95.31 382 GLY A CA 1
ATOM 3077 C C . GLY A 1 382 ? -13.312 19.236 2.898 1.00 95.31 382 GLY A C 1
ATOM 3078 O O . GLY A 1 382 ? -13.472 20.385 2.497 1.00 95.31 382 GLY A O 1
ATOM 3079 N N . TRP A 1 383 ? -14.148 18.254 2.553 1.00 96.75 383 TRP A N 1
ATOM 3080 C CA . TRP A 1 383 ? -15.305 18.478 1.681 1.00 96.75 383 TRP A CA 1
ATOM 3081 C C . TRP A 1 383 ? -16.377 19.343 2.338 1.00 96.75 383 TRP A C 1
ATOM 3083 O O . TRP A 1 383 ? -16.951 20.199 1.666 1.00 96.75 383 TRP A O 1
ATOM 3093 N N . ILE A 1 384 ? -16.612 19.179 3.646 1.00 98.38 384 ILE A N 1
ATOM 3094 C CA . ILE A 1 384 ? -17.484 20.095 4.396 1.00 98.38 384 ILE A CA 1
ATOM 3095 C C . ILE A 1 384 ? -16.921 21.514 4.340 1.00 98.38 384 ILE A C 1
ATOM 3097 O O . ILE A 1 384 ? -17.654 22.444 4.009 1.00 98.38 384 ILE A O 1
ATOM 3101 N N . ARG A 1 385 ? -15.611 21.683 4.560 1.00 96.69 385 ARG A N 1
ATOM 3102 C CA . ARG A 1 385 ? -14.964 22.995 4.462 1.00 96.69 385 ARG A CA 1
ATOM 3103 C C . ARG A 1 385 ? -15.101 23.611 3.070 1.00 96.69 385 ARG A C 1
ATOM 3105 O O . ARG A 1 385 ? -15.436 24.782 2.949 1.00 96.69 385 ARG A O 1
ATOM 3112 N N . MET A 1 386 ? -14.874 22.823 2.024 1.00 94.38 386 MET A N 1
ATOM 3113 C CA . MET A 1 386 ? -15.056 23.260 0.640 1.00 94.38 386 MET A CA 1
ATOM 3114 C C . MET A 1 386 ? -16.490 23.729 0.377 1.00 94.38 386 MET A C 1
ATOM 3116 O O . MET A 1 386 ? -16.683 24.748 -0.283 1.00 94.38 386 MET A O 1
ATOM 3120 N N . ALA A 1 387 ? -17.487 23.024 0.920 1.00 97.06 387 ALA A N 1
ATOM 3121 C CA . ALA A 1 387 ? -18.885 23.423 0.817 1.00 97.06 387 ALA A CA 1
ATOM 3122 C C . ALA A 1 387 ? -19.184 24.720 1.594 1.00 97.06 387 ALA A C 1
ATOM 3124 O O . ALA A 1 387 ? -19.944 25.549 1.103 1.00 97.06 387 ALA A O 1
ATOM 3125 N N . GLU A 1 388 ? -18.570 24.937 2.765 1.00 96.75 388 GLU A N 1
ATOM 3126 C CA . GLU A 1 388 ? -18.688 26.198 3.522 1.00 96.75 388 GLU A CA 1
ATOM 3127 C C . GLU A 1 388 ? -18.120 27.398 2.763 1.00 96.75 388 GLU A C 1
ATOM 3129 O O . GLU A 1 388 ? -18.680 28.491 2.823 1.00 96.75 388 GLU A O 1
ATOM 3134 N N . THR A 1 389 ? -17.009 27.203 2.052 1.00 95.06 389 THR A N 1
ATOM 3135 C CA . THR A 1 389 ? -16.308 28.281 1.342 1.00 95.06 389 THR A CA 1
ATOM 3136 C C . THR A 1 389 ? -16.730 28.430 -0.120 1.00 95.06 389 THR A C 1
ATOM 3138 O O . THR A 1 389 ? -16.162 29.264 -0.821 1.00 95.06 389 THR A O 1
ATOM 3141 N N . GLY A 1 390 ? -17.680 27.623 -0.603 1.00 93.25 390 GLY A N 1
ATOM 3142 C CA . GLY A 1 390 ? -18.117 27.636 -2.003 1.00 93.25 390 GLY A CA 1
ATOM 3143 C C . GLY A 1 390 ? -17.005 27.272 -2.992 1.00 93.25 390 GLY A C 1
ATOM 3144 O O . GLY A 1 390 ? -16.880 27.905 -4.039 1.00 93.25 390 GLY A O 1
ATOM 3145 N N . ASP A 1 391 ? -16.160 26.293 -2.653 1.00 89.75 391 ASP A N 1
ATOM 3146 C CA . ASP A 1 391 ? -15.040 25.890 -3.505 1.00 89.75 391 ASP A CA 1
ATOM 3147 C C . ASP A 1 391 ? -15.554 25.323 -4.845 1.00 89.75 391 ASP A C 1
ATOM 3149 O O . ASP A 1 391 ? -16.242 24.297 -4.853 1.00 89.75 391 ASP A O 1
ATOM 3153 N N . PRO A 1 392 ? -15.194 25.928 -5.993 1.00 87.56 392 PRO A N 1
ATOM 3154 C CA . PRO A 1 392 ? -15.746 25.548 -7.291 1.00 87.56 392 PRO A CA 1
ATOM 3155 C C . PRO A 1 392 ? -15.335 24.140 -7.738 1.00 87.56 392 PRO A C 1
ATOM 3157 O O . PRO A 1 392 ? -15.914 23.601 -8.682 1.00 87.56 392 PRO A O 1
ATOM 3160 N N . ARG A 1 393 ? -14.327 23.522 -7.111 1.00 85.56 393 ARG A N 1
ATOM 3161 C CA . ARG A 1 393 ? -13.910 22.149 -7.432 1.00 85.56 393 ARG A CA 1
ATOM 3162 C C . ARG A 1 393 ? -14.909 21.115 -6.923 1.00 85.56 393 ARG A C 1
ATOM 3164 O O . ARG A 1 393 ? -14.941 20.009 -7.465 1.00 85.56 393 ARG A O 1
ATOM 3171 N N . LEU A 1 394 ? -15.698 21.454 -5.904 1.00 92.12 394 LEU A N 1
ATOM 3172 C CA . LEU A 1 394 ? -16.700 20.571 -5.324 1.00 92.12 394 LEU A CA 1
ATOM 3173 C C . LEU A 1 394 ? -17.947 20.534 -6.218 1.00 92.12 394 LEU A C 1
ATOM 3175 O O . LEU A 1 394 ? -18.627 21.538 -6.399 1.00 92.12 394 LEU A O 1
ATOM 3179 N N . VAL A 1 395 ? -18.268 19.368 -6.772 1.00 93.75 395 VAL A N 1
ATOM 3180 C CA . VAL A 1 395 ? -19.500 19.145 -7.542 1.00 93.75 395 VAL A CA 1
ATOM 3181 C C . VAL A 1 395 ? -20.602 18.757 -6.570 1.00 93.75 395 VAL A C 1
ATOM 3183 O O . VAL A 1 395 ? -20.846 17.569 -6.336 1.00 93.75 395 VAL A O 1
ATOM 3186 N N . TYR A 1 396 ? -21.203 19.768 -5.941 1.00 96.56 396 TYR A N 1
ATOM 3187 C CA . TYR A 1 396 ? -22.272 19.589 -4.967 1.00 96.56 396 TYR A CA 1
ATOM 3188 C C . TYR A 1 396 ? -23.036 20.898 -4.691 1.00 96.56 396 TYR A C 1
ATOM 3190 O O . TYR A 1 396 ? -22.436 21.873 -4.248 1.00 96.56 396 TYR A O 1
ATOM 3198 N N . ASP A 1 397 ? -24.364 20.888 -4.855 1.00 93.00 397 ASP A N 1
ATOM 3199 C CA . ASP A 1 397 ? -25.201 22.102 -4.771 1.00 93.00 397 ASP A CA 1
ATOM 3200 C C . ASP A 1 397 ? -26.001 22.236 -3.456 1.00 93.00 397 ASP A C 1
ATOM 3202 O O . ASP A 1 397 ? -26.664 23.243 -3.221 1.00 93.00 397 ASP A O 1
ATOM 3206 N N . GLY A 1 398 ? -25.962 21.233 -2.569 1.00 95.00 398 GLY A N 1
ATOM 3207 C CA . GLY A 1 398 ? -26.821 21.176 -1.374 1.00 95.00 398 GLY A CA 1
ATOM 3208 C C . GLY A 1 398 ? -26.367 22.019 -0.171 1.00 95.00 398 GLY A C 1
ATOM 3209 O O . GLY A 1 398 ? -27.073 22.067 0.833 1.00 95.00 398 GLY A O 1
ATOM 3210 N N . GLY A 1 399 ? -25.193 22.654 -0.228 1.00 96.81 399 GLY A N 1
ATOM 3211 C CA . GLY A 1 399 ? -24.587 23.360 0.911 1.00 96.81 399 GLY A CA 1
ATOM 3212 C C . GLY A 1 399 ? -24.029 22.436 2.016 1.00 96.81 399 GLY A C 1
ATOM 3213 O O . GLY A 1 399 ? -24.286 21.227 2.030 1.00 96.81 399 GLY A O 1
ATOM 3214 N N . PRO A 1 400 ? -23.243 22.974 2.966 1.00 98.06 400 PRO A N 1
ATOM 3215 C CA . PRO A 1 400 ? -22.441 22.159 3.883 1.00 98.06 400 PRO A CA 1
ATOM 3216 C C . PRO A 1 400 ? -23.266 21.314 4.869 1.00 98.06 400 PRO A C 1
ATOM 3218 O O . PRO A 1 400 ? -22.928 20.154 5.101 1.00 98.06 400 PRO A O 1
ATOM 3221 N N . GLN A 1 401 ? -24.382 21.824 5.406 1.00 98.44 401 GLN A N 1
ATOM 3222 C CA . GLN A 1 401 ? -25.226 21.058 6.339 1.00 98.44 401 GLN A CA 1
ATOM 3223 C C . GLN A 1 401 ? -25.882 19.859 5.652 1.00 98.44 401 GLN A C 1
ATOM 3225 O O . GLN A 1 401 ? -25.898 18.761 6.208 1.00 98.44 401 GLN A O 1
ATOM 3230 N N . ARG A 1 402 ? -26.391 20.039 4.427 1.00 98.56 402 ARG A N 1
ATOM 3231 C CA . ARG A 1 402 ? -26.966 18.932 3.659 1.00 98.56 402 ARG A CA 1
ATOM 3232 C C . ARG A 1 402 ? -25.894 17.917 3.280 1.00 98.56 402 ARG A C 1
ATOM 3234 O O . ARG A 1 402 ? -26.151 16.724 3.375 1.00 98.56 402 ARG A O 1
ATOM 3241 N N . LEU A 1 403 ? -24.697 18.382 2.899 1.00 98.75 403 LEU A N 1
ATOM 3242 C CA . LEU A 1 403 ? -23.577 17.490 2.595 1.00 98.75 403 LEU A CA 1
ATOM 3243 C C . LEU A 1 403 ? -23.243 16.613 3.805 1.00 98.75 403 LEU A C 1
ATOM 3245 O O . LEU A 1 403 ? -23.159 15.397 3.674 1.00 98.75 403 LEU A O 1
ATOM 3249 N N . ALA A 1 404 ? -23.130 17.211 4.994 1.00 98.75 404 ALA A N 1
ATOM 3250 C CA . ALA A 1 404 ? -22.879 16.471 6.227 1.00 98.75 404 ALA A CA 1
ATOM 3251 C C . ALA A 1 404 ? -23.984 15.442 6.534 1.00 98.75 404 ALA A C 1
ATOM 3253 O O . ALA A 1 404 ? -23.667 14.309 6.894 1.00 98.75 404 ALA A O 1
ATOM 3254 N N . GLN A 1 405 ? -25.261 15.798 6.341 1.00 98.81 405 GLN A N 1
ATOM 3255 C CA . GLN A 1 405 ? -26.387 14.863 6.496 1.00 98.81 405 GLN A CA 1
ATOM 3256 C C . GLN A 1 405 ? -26.292 13.678 5.526 1.00 98.81 405 GLN A C 1
ATOM 3258 O O . GLN A 1 405 ? -26.500 12.537 5.931 1.00 98.81 405 GLN A O 1
ATOM 3263 N N . GLU A 1 406 ? -25.972 13.928 4.256 1.00 98.81 406 GLU A N 1
ATOM 3264 C CA . GLU A 1 406 ? -25.899 12.878 3.236 1.00 98.81 406 GLU A CA 1
ATOM 3265 C C . GLU A 1 406 ? -24.678 11.970 3.415 1.00 98.81 406 GLU A C 1
ATOM 3267 O O . GLU A 1 406 ? -24.800 10.755 3.261 1.00 98.81 406 GLU A O 1
ATOM 3272 N N . LEU A 1 407 ? -23.524 12.520 3.805 1.00 98.81 407 LEU A N 1
ATOM 3273 C CA . LEU A 1 407 ? -22.345 11.725 4.158 1.00 98.81 407 LEU A CA 1
ATOM 3274 C C . LEU A 1 407 ? -22.618 10.851 5.390 1.00 98.81 407 LEU A C 1
ATOM 3276 O O . LEU A 1 407 ? -22.309 9.660 5.374 1.00 98.81 407 LEU A O 1
ATOM 3280 N N . LEU A 1 408 ? -23.272 11.398 6.420 1.00 98.75 408 LEU A N 1
ATOM 3281 C CA . LEU A 1 408 ? -23.675 10.630 7.599 1.00 98.75 408 LEU A CA 1
ATOM 3282 C C . LEU A 1 408 ? -24.668 9.516 7.234 1.00 98.75 408 LEU A C 1
ATOM 3284 O O . LEU A 1 408 ? -24.499 8.380 7.668 1.00 98.75 408 LEU A O 1
ATOM 3288 N N . ALA A 1 409 ? -25.650 9.802 6.375 1.00 98.75 409 ALA A N 1
ATOM 3289 C CA . ALA A 1 409 ? -26.608 8.805 5.900 1.00 98.75 409 ALA A CA 1
ATOM 3290 C C . ALA A 1 409 ? -25.941 7.691 5.072 1.00 98.75 409 ALA A C 1
ATOM 3292 O O . ALA A 1 409 ? -26.305 6.523 5.208 1.00 98.75 409 ALA A O 1
ATOM 3293 N N . ILE A 1 410 ? -24.944 8.023 4.240 1.00 98.69 410 ILE A N 1
ATOM 3294 C CA . ILE A 1 410 ? -24.133 7.023 3.529 1.00 98.69 410 ILE A CA 1
ATOM 3295 C C . ILE A 1 410 ? -23.380 6.143 4.530 1.00 98.69 410 ILE A C 1
ATOM 3297 O O . ILE A 1 410 ? -23.394 4.920 4.386 1.00 98.69 410 ILE A O 1
ATOM 3301 N N . TYR A 1 411 ? -22.741 6.751 5.533 1.00 98.62 411 TYR A N 1
ATOM 3302 C CA . TYR A 1 411 ? -22.004 6.025 6.564 1.00 98.62 411 TYR A CA 1
ATOM 3303 C C . TYR A 1 411 ? -22.918 5.038 7.302 1.00 98.62 411 TYR A C 1
ATOM 3305 O O . TYR A 1 411 ? -22.646 3.837 7.327 1.00 98.62 411 TYR A O 1
ATOM 3313 N N . ASP A 1 412 ? -24.037 5.530 7.839 1.00 98.25 412 ASP A N 1
ATOM 3314 C CA . ASP A 1 412 ? -24.996 4.731 8.605 1.00 98.25 412 ASP A CA 1
ATOM 3315 C C . ASP A 1 412 ? -25.676 3.654 7.744 1.00 98.25 412 ASP A C 1
ATOM 3317 O O . ASP A 1 412 ? -25.956 2.560 8.235 1.00 98.25 412 ASP A O 1
ATOM 3321 N N . GLY A 1 413 ? -25.896 3.922 6.453 1.00 98.19 413 GLY A N 1
ATOM 3322 C CA . GLY A 1 413 ? -26.467 2.957 5.514 1.00 98.19 413 GLY A CA 1
ATOM 3323 C C . GLY A 1 413 ? -25.512 1.820 5.130 1.00 98.19 413 GLY A C 1
ATOM 3324 O O . GLY A 1 413 ? -25.951 0.680 4.979 1.00 98.19 413 GLY A O 1
ATOM 3325 N N . LEU A 1 414 ? -24.212 2.099 4.980 1.00 97.56 414 LEU A N 1
ATOM 3326 C CA . LEU A 1 414 ? -23.214 1.095 4.582 1.00 97.56 414 LEU A CA 1
ATOM 3327 C C . LEU A 1 414 ? -22.644 0.304 5.768 1.00 97.56 414 LEU A C 1
ATOM 3329 O O . LEU A 1 414 ? -22.356 -0.887 5.625 1.00 97.56 414 LEU A O 1
ATOM 3333 N N . ASN A 1 415 ? -22.500 0.938 6.936 1.00 97.19 415 ASN A N 1
ATOM 3334 C CA . ASN A 1 415 ? -21.844 0.357 8.109 1.00 97.19 415 ASN A CA 1
ATOM 3335 C C . ASN A 1 415 ? -22.378 -1.039 8.515 1.00 97.19 415 ASN A C 1
ATOM 3337 O O . ASN A 1 415 ? -21.558 -1.932 8.738 1.00 97.19 415 ASN A O 1
ATOM 3341 N N . PRO A 1 416 ? -23.702 -1.305 8.561 1.00 95.56 416 PRO A N 1
ATOM 3342 C CA . PRO A 1 416 ? -24.215 -2.619 8.954 1.00 95.56 416 PRO A CA 1
ATOM 3343 C C . PRO A 1 416 ? -23.795 -3.765 8.023 1.00 95.56 416 PRO A C 1
ATOM 3345 O O . PRO A 1 416 ? -23.688 -4.902 8.482 1.00 95.56 416 PRO A O 1
ATOM 3348 N N . GLY A 1 417 ? -23.562 -3.479 6.735 1.00 96.19 417 GLY A N 1
ATOM 3349 C CA . GLY A 1 417 ? -23.110 -4.458 5.738 1.00 96.19 417 GLY A CA 1
ATOM 3350 C C . GLY A 1 417 ? -21.590 -4.647 5.704 1.00 96.19 417 GLY A C 1
ATOM 3351 O O . GLY A 1 417 ? -21.101 -5.672 5.229 1.00 96.19 417 GLY A O 1
ATOM 3352 N N . MET A 1 418 ? -20.833 -3.689 6.239 1.00 97.75 418 MET A N 1
ATOM 3353 C CA . MET A 1 418 ? -19.376 -3.742 6.338 1.00 97.75 418 MET A CA 1
ATOM 3354 C C . MET A 1 418 ? -18.962 -4.469 7.620 1.00 97.75 418 MET A C 1
ATOM 3356 O O . MET A 1 418 ? -18.675 -3.844 8.639 1.00 97.75 418 MET A O 1
ATOM 3360 N N . ARG A 1 419 ? -18.961 -5.809 7.577 1.00 97.06 419 ARG A N 1
ATOM 3361 C CA . ARG A 1 419 ? -18.645 -6.659 8.736 1.00 97.06 419 ARG A CA 1
ATOM 3362 C C . ARG A 1 419 ? -17.448 -7.574 8.515 1.00 97.06 419 ARG A C 1
ATOM 3364 O O . ARG A 1 419 ? -17.320 -8.203 7.465 1.00 97.06 419 ARG A O 1
ATOM 3371 N N . VAL A 1 420 ? -16.634 -7.720 9.553 1.00 97.12 420 VAL A N 1
ATOM 3372 C CA . VAL A 1 420 ? -15.660 -8.809 9.691 1.00 97.12 420 VAL A CA 1
ATOM 3373 C C . VAL A 1 420 ? -16.042 -9.678 10.879 1.00 97.12 420 VAL A C 1
ATOM 3375 O O . VAL A 1 420 ? -16.651 -9.200 11.834 1.00 97.12 420 VAL A O 1
ATOM 3378 N N . ASN A 1 421 ? -15.696 -10.960 10.822 1.00 95.75 421 ASN A N 1
ATOM 3379 C CA . ASN A 1 421 ? -15.927 -11.887 11.921 1.00 95.75 421 ASN A CA 1
ATOM 3380 C C . ASN A 1 421 ? -14.604 -12.531 12.328 1.00 95.75 421 ASN A C 1
ATOM 3382 O O . ASN A 1 421 ? -13.771 -12.827 11.471 1.00 95.75 421 ASN A O 1
ATOM 3386 N N . TYR A 1 422 ? -14.448 -12.798 13.618 1.00 95.50 422 TYR A N 1
ATOM 3387 C CA . TYR A 1 422 ? -13.376 -13.639 14.137 1.00 95.50 422 TYR A CA 1
ATOM 3388 C C . TYR A 1 422 ? -13.947 -14.660 15.126 1.00 95.50 422 TYR A C 1
ATOM 3390 O O . TYR A 1 422 ? -15.056 -14.495 15.634 1.00 95.50 422 TYR A O 1
ATOM 3398 N N . ILE A 1 423 ? -13.213 -15.743 15.372 1.00 95.62 423 ILE A N 1
ATOM 3399 C CA . ILE A 1 423 ? -13.567 -16.739 16.389 1.00 95.62 423 ILE A CA 1
ATOM 3400 C C . ILE A 1 423 ? -12.754 -16.427 17.639 1.00 95.62 423 ILE A C 1
ATOM 3402 O O . ILE A 1 423 ? -11.528 -16.406 17.560 1.00 95.62 423 ILE A O 1
ATOM 3406 N N . ASN A 1 424 ? -13.418 -16.154 18.762 1.00 95.75 424 ASN A N 1
ATOM 3407 C CA . ASN A 1 424 ? -12.735 -15.861 20.019 1.00 95.75 424 ASN A CA 1
ATOM 3408 C C . ASN A 1 424 ? -12.118 -17.125 20.644 1.00 95.75 424 ASN A C 1
ATOM 3410 O O . ASN A 1 424 ? -12.342 -18.249 20.187 1.00 95.75 424 ASN A O 1
ATOM 3414 N N . SER A 1 425 ? -11.361 -16.955 21.725 1.00 95.56 425 SER A N 1
ATOM 3415 C CA . SER A 1 425 ? -10.672 -18.047 22.419 1.00 95.56 425 SER A CA 1
ATOM 3416 C C . SER A 1 425 ? -11.633 -19.082 23.031 1.00 95.56 425 SER A C 1
ATOM 3418 O O . SER A 1 425 ? -11.232 -20.218 23.272 1.00 95.56 425 SER A O 1
ATOM 3420 N N . ALA A 1 426 ? -12.914 -18.735 23.212 1.00 94.69 426 ALA A N 1
ATOM 3421 C CA . ALA A 1 426 ? -13.981 -19.650 23.631 1.00 94.69 426 ALA A CA 1
ATOM 3422 C C . ALA A 1 426 ? -14.703 -20.353 22.458 1.00 94.69 426 ALA A C 1
ATOM 3424 O O . ALA A 1 426 ? -15.706 -21.033 22.671 1.00 94.69 426 ALA A O 1
ATOM 3425 N N . GLY A 1 427 ? -14.237 -20.184 21.215 1.00 94.50 427 GLY A N 1
ATOM 3426 C CA . GLY A 1 427 ? -14.826 -20.808 20.025 1.00 94.50 427 GLY A CA 1
ATOM 3427 C C . GLY A 1 427 ? -16.093 -20.124 19.499 1.00 94.50 427 GLY A C 1
ATOM 3428 O O . GLY A 1 427 ? -16.756 -20.658 18.610 1.00 94.50 427 GLY A O 1
ATOM 3429 N N . ARG A 1 428 ? -16.449 -18.944 20.019 1.00 95.06 428 ARG A N 1
ATOM 3430 C CA . ARG A 1 428 ? -17.634 -18.186 19.594 1.00 95.06 428 ARG A CA 1
ATOM 3431 C C . ARG A 1 428 ? -17.279 -17.206 18.482 1.00 95.06 428 ARG A C 1
ATOM 3433 O O . ARG A 1 428 ? -16.275 -16.504 18.561 1.00 95.06 428 ARG A O 1
ATOM 3440 N N . ALA A 1 429 ? -18.143 -17.114 17.474 1.00 95.88 429 ALA A N 1
ATOM 3441 C CA . ALA A 1 429 ? -18.033 -16.084 16.451 1.00 95.88 429 ALA A CA 1
ATOM 3442 C C . ALA A 1 429 ? -18.390 -14.705 17.029 1.00 95.88 429 ALA A C 1
ATOM 3444 O O . ALA A 1 429 ? -19.455 -14.530 17.625 1.00 95.88 429 ALA A O 1
ATOM 3445 N N . VAL A 1 430 ? -17.509 -13.732 16.817 1.00 97.00 430 VAL A N 1
ATOM 3446 C CA . VAL A 1 430 ? -17.694 -12.319 17.157 1.00 97.00 430 VAL A CA 1
ATOM 3447 C C . VAL A 1 430 ? -17.690 -11.525 15.858 1.00 97.00 430 VAL A C 1
ATOM 3449 O O . VAL A 1 430 ? -16.755 -11.637 15.066 1.00 97.00 430 VAL A O 1
ATOM 3452 N N . GLY A 1 431 ? -18.748 -10.750 15.622 1.00 96.62 431 GLY A N 1
ATOM 3453 C CA . GLY A 1 431 ? -18.878 -9.916 14.430 1.00 96.62 431 GLY A CA 1
ATOM 3454 C C . GLY A 1 431 ? -18.682 -8.443 14.752 1.00 96.62 431 GLY A C 1
ATOM 3455 O O . GLY A 1 431 ? -19.366 -7.921 15.627 1.00 96.62 431 GLY A O 1
ATOM 3456 N N . LEU A 1 432 ? -17.806 -7.783 14.000 1.00 98.06 432 LEU A N 1
ATOM 3457 C CA . LEU A 1 432 ? -17.482 -6.364 14.122 1.00 98.06 432 LEU A CA 1
ATOM 3458 C C . LEU A 1 432 ? -17.939 -5.628 12.864 1.00 98.06 432 LEU A C 1
ATOM 3460 O O . LEU A 1 432 ? -17.618 -6.042 11.748 1.00 98.06 432 LEU A O 1
ATOM 3464 N N . THR A 1 433 ? -18.688 -4.546 13.044 1.00 97.94 433 THR A N 1
ATOM 3465 C CA . THR A 1 433 ? -18.993 -3.576 11.985 1.00 97.94 433 THR A CA 1
ATOM 3466 C C . THR A 1 433 ? -17.806 -2.645 11.737 1.00 97.94 433 THR A C 1
ATOM 3468 O O . THR A 1 433 ? -16.857 -2.597 12.524 1.00 97.94 433 THR A O 1
ATOM 3471 N N . PHE A 1 434 ? -17.863 -1.859 10.663 1.00 97.62 434 PHE A N 1
ATOM 3472 C CA . PHE A 1 434 ? -16.869 -0.823 10.395 1.00 97.62 434 PHE A CA 1
ATOM 3473 C C . PHE A 1 434 ? -16.761 0.187 11.553 1.00 97.62 434 PHE A C 1
ATOM 3475 O O . PHE A 1 434 ? -15.653 0.502 11.980 1.00 97.62 434 PHE A O 1
ATOM 3482 N N . GLN A 1 435 ? -17.888 0.617 12.131 1.00 97.88 435 GLN A N 1
ATOM 3483 C CA . GLN A 1 435 ? -17.922 1.501 13.301 1.00 97.88 435 GLN A CA 1
ATOM 3484 C C . GLN A 1 435 ? -17.283 0.846 14.532 1.00 97.88 435 GLN A C 1
ATOM 3486 O O . GLN A 1 435 ? -16.566 1.523 15.266 1.00 97.88 435 GLN A O 1
ATOM 3491 N N . ASP A 1 436 ? -17.490 -0.455 14.760 1.00 98.06 436 ASP A N 1
ATOM 3492 C CA . ASP A 1 436 ? -16.826 -1.157 15.868 1.00 98.06 436 ASP A CA 1
ATOM 3493 C C . ASP A 1 436 ? -15.302 -1.108 15.706 1.00 98.06 436 ASP A C 1
ATOM 3495 O O . ASP A 1 436 ? -14.578 -0.861 16.670 1.00 98.06 436 ASP A O 1
ATOM 3499 N N . VAL A 1 437 ? -14.808 -1.277 14.475 1.00 98.12 437 VAL A N 1
ATOM 3500 C CA . VAL A 1 437 ? -13.377 -1.159 14.169 1.00 98.12 437 VAL A CA 1
ATOM 3501 C C . VAL A 1 437 ? -12.884 0.279 14.340 1.00 98.12 437 VAL A C 1
ATOM 3503 O O . VAL A 1 437 ? -11.814 0.458 14.909 1.00 98.12 437 VAL A O 1
ATOM 3506 N N . VAL A 1 438 ? -13.655 1.299 13.940 1.00 97.88 438 VAL A N 1
ATOM 3507 C CA . VAL A 1 438 ? -13.328 2.720 14.196 1.00 97.88 438 VAL A CA 1
ATOM 3508 C C . VAL A 1 438 ? -13.123 2.974 15.691 1.00 97.88 438 VAL A C 1
ATOM 3510 O O . VAL A 1 438 ? -12.114 3.559 16.078 1.00 97.88 438 VAL A O 1
ATOM 3513 N N . GLN A 1 439 ? -14.038 2.489 16.537 1.00 97.56 439 GLN A N 1
ATOM 3514 C CA . GLN A 1 439 ? -13.969 2.692 17.991 1.00 97.56 439 GLN A CA 1
ATOM 3515 C C . GLN A 1 439 ? -12.806 1.953 18.656 1.00 97.56 439 GLN A C 1
ATOM 3517 O O . GLN A 1 439 ? -12.307 2.392 19.690 1.00 97.56 439 GLN A O 1
ATOM 3522 N N . ARG A 1 440 ? -12.386 0.828 18.072 1.00 97.75 440 ARG A N 1
ATOM 3523 C CA . ARG A 1 440 ? -11.322 -0.032 18.602 1.00 97.75 440 ARG A CA 1
ATOM 3524 C C . ARG A 1 440 ? -9.980 0.177 17.907 1.00 97.75 440 ARG A C 1
ATOM 3526 O O . ARG A 1 440 ? -9.014 -0.476 18.284 1.00 97.75 440 ARG A O 1
ATOM 3533 N N . LEU A 1 441 ? -9.893 1.050 16.898 1.00 98.19 441 LEU A N 1
ATOM 3534 C CA . LEU A 1 441 ? -8.764 1.123 15.959 1.00 98.19 441 LEU A CA 1
ATOM 3535 C C . LEU A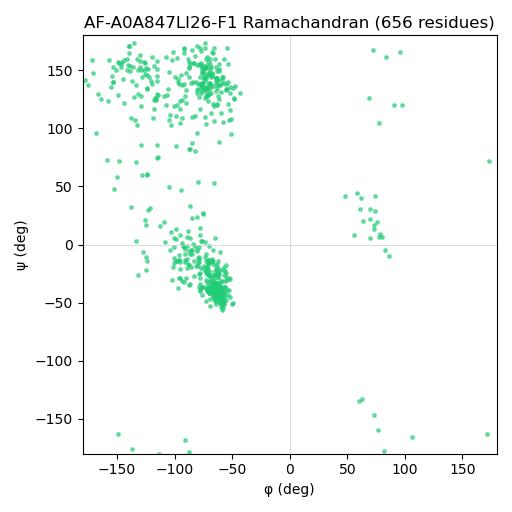 1 441 ? -7.406 1.243 16.661 1.00 98.19 441 LEU A C 1
ATOM 3537 O O . LEU A 1 441 ? -6.423 0.632 16.247 1.00 98.19 441 LEU A O 1
ATOM 3541 N N . PHE A 1 442 ? -7.366 2.018 17.741 1.00 97.88 442 PHE A N 1
ATOM 3542 C CA . PHE A 1 442 ? -6.162 2.291 18.522 1.00 97.88 442 PHE A CA 1
ATOM 3543 C C . PHE A 1 442 ? -5.952 1.319 19.700 1.00 97.88 442 PHE A C 1
ATOM 3545 O O . PHE A 1 442 ? -4.926 1.373 20.377 1.00 97.88 442 PHE A O 1
ATOM 3552 N N . ASP A 1 443 ? -6.881 0.387 19.901 1.00 98.06 443 ASP A N 1
ATOM 3553 C CA . ASP A 1 443 ? -6.772 -0.753 20.814 1.00 98.06 443 ASP A CA 1
ATOM 3554 C C . ASP A 1 443 ? -6.351 -2.040 20.092 1.00 98.06 443 ASP A C 1
ATOM 3556 O O . ASP A 1 443 ? -5.951 -3.005 20.734 1.00 98.06 443 ASP A O 1
ATOM 3560 N N . LEU A 1 444 ? -6.410 -2.072 18.757 1.00 98.38 444 LEU A N 1
ATOM 3561 C CA . LEU A 1 444 ? -6.020 -3.238 17.969 1.00 98.38 444 LEU A CA 1
ATOM 3562 C C . LEU A 1 444 ? -4.552 -3.599 18.228 1.00 98.38 444 LEU A C 1
ATOM 3564 O O . LEU A 1 444 ? -3.642 -2.855 17.852 1.00 98.38 444 LEU A O 1
ATOM 3568 N N . SER A 1 445 ? -4.298 -4.752 18.851 1.00 98.25 445 SER A N 1
ATOM 3569 C CA . SER A 1 445 ? -2.923 -5.201 19.046 1.00 98.25 445 SER A CA 1
ATOM 3570 C C . SER A 1 445 ? -2.292 -5.685 17.741 1.00 98.25 445 SER A C 1
ATOM 3572 O O . SER A 1 445 ? -2.882 -6.477 16.997 1.00 98.25 445 SER A O 1
ATOM 3574 N N . PHE A 1 446 ? -1.063 -5.227 17.502 1.00 97.44 446 PHE A N 1
ATOM 3575 C CA . PHE A 1 446 ? -0.214 -5.691 16.412 1.00 97.44 446 PHE A CA 1
ATOM 3576 C C . PHE A 1 446 ? 0.688 -6.870 16.793 1.00 97.44 446 PHE A C 1
ATOM 3578 O O . PHE A 1 446 ? 1.256 -7.500 15.901 1.00 97.44 446 PHE A O 1
ATOM 3585 N N . ASP A 1 447 ? 0.841 -7.153 18.086 1.00 98.06 447 ASP A N 1
ATOM 3586 C CA . ASP A 1 447 ? 1.748 -8.174 18.607 1.00 98.06 447 ASP A CA 1
ATOM 3587 C C . ASP A 1 447 ? 1.203 -9.588 18.313 1.00 98.06 447 ASP A C 1
ATOM 3589 O O . ASP A 1 447 ? 0.022 -9.860 18.554 1.00 98.06 447 ASP A O 1
ATOM 3593 N N . PRO A 1 448 ? 2.025 -10.505 17.773 1.00 97.62 448 PRO A N 1
ATOM 3594 C CA . PRO A 1 448 ? 1.572 -11.823 17.342 1.00 97.62 448 PRO A CA 1
ATOM 3595 C C . PRO A 1 448 ? 1.219 -12.787 18.485 1.00 97.62 448 PRO A C 1
ATOM 3597 O O . PRO A 1 448 ? 0.481 -13.751 18.267 1.00 97.62 448 PRO A O 1
ATOM 3600 N N . TYR A 1 449 ? 1.718 -12.542 19.694 1.00 98.31 449 TYR A N 1
ATOM 3601 C CA . TYR A 1 449 ? 1.526 -13.397 20.860 1.00 98.31 449 TYR A CA 1
ATOM 3602 C C . TYR A 1 449 ? 0.249 -13.074 21.636 1.00 98.31 449 TYR A C 1
ATOM 3604 O O . TYR A 1 449 ? -0.199 -13.917 22.417 1.00 98.31 449 TYR A O 1
ATOM 3612 N N . HIS A 1 450 ? -0.347 -11.897 21.443 1.00 98.38 450 HIS A N 1
ATOM 3613 C CA . HIS A 1 450 ? -1.622 -11.556 22.072 1.00 98.38 450 HIS A CA 1
ATOM 3614 C C . HIS A 1 450 ? -2.789 -12.393 21.531 1.00 98.38 450 HIS A C 1
ATOM 3616 O O . HIS A 1 450 ? -2.826 -12.764 20.353 1.00 98.38 450 HIS A O 1
ATOM 3622 N N . SER A 1 451 ? -3.757 -12.673 22.409 1.00 98.06 451 SER A N 1
ATOM 3623 C CA . SER A 1 451 ? -5.019 -13.328 22.058 1.00 98.06 451 SER A CA 1
ATOM 3624 C C . SER A 1 451 ? -5.755 -12.627 20.915 1.00 98.06 451 SER A C 1
ATOM 3626 O O . SER A 1 451 ? -5.614 -11.422 20.693 1.00 98.06 451 SER A O 1
ATOM 3628 N N . VAL A 1 452 ? -6.590 -13.382 20.199 1.00 98.12 452 VAL A N 1
ATOM 3629 C CA . VAL A 1 452 ? -7.390 -12.848 19.087 1.00 98.12 452 VAL A CA 1
ATOM 3630 C C . VAL A 1 452 ? -8.317 -11.710 19.537 1.00 98.12 452 VAL A C 1
ATOM 3632 O O . VAL A 1 452 ? -8.532 -10.763 18.783 1.00 98.12 452 VAL A O 1
ATOM 3635 N N . GLU A 1 453 ? -8.792 -11.751 20.782 1.00 98.19 453 GLU A N 1
ATOM 3636 C CA . GLU A 1 453 ? -9.560 -10.688 21.426 1.00 98.19 453 GLU A CA 1
ATOM 3637 C C . GLU A 1 453 ? -8.768 -9.372 21.490 1.00 98.19 453 GLU A C 1
ATOM 3639 O O . GLU A 1 453 ? -9.248 -8.337 21.023 1.00 98.19 453 GLU A O 1
ATOM 3644 N N . LEU A 1 454 ? -7.526 -9.401 21.990 1.00 98.31 454 LEU A N 1
ATOM 3645 C CA . LEU A 1 454 ? -6.647 -8.224 22.008 1.00 98.31 454 LEU A CA 1
ATOM 3646 C C . LEU A 1 454 ? -6.223 -7.795 20.596 1.00 98.31 454 LEU A C 1
ATOM 3648 O O . LEU A 1 454 ? -6.123 -6.596 20.319 1.00 98.31 454 LEU A O 1
ATOM 3652 N N . ARG A 1 455 ? -6.042 -8.739 19.657 1.00 98.31 455 ARG A N 1
ATOM 3653 C CA . ARG A 1 455 ? -5.816 -8.410 18.233 1.00 98.31 455 ARG A CA 1
ATOM 3654 C C . ARG A 1 455 ? -6.985 -7.631 17.626 1.00 98.31 455 ARG A C 1
ATOM 3656 O O . ARG A 1 455 ? -6.770 -6.930 16.635 1.00 98.31 455 ARG A O 1
ATOM 3663 N N . TRP A 1 456 ? -8.180 -7.713 18.212 1.00 98.06 456 TRP A N 1
ATOM 3664 C CA . TRP A 1 456 ? -9.390 -6.993 17.804 1.00 98.06 456 TRP A CA 1
ATOM 3665 C C . TRP A 1 456 ? -9.877 -5.940 18.809 1.00 98.06 456 TRP A C 1
ATOM 3667 O O . TRP A 1 456 ? -11.010 -5.466 18.700 1.00 98.06 456 TRP A O 1
ATOM 3677 N N . GLY A 1 457 ? -9.025 -5.536 19.758 1.00 97.62 457 GLY A N 1
ATOM 3678 C CA . GLY A 1 457 ? -9.323 -4.456 20.702 1.00 97.62 457 GLY A CA 1
ATOM 3679 C C . GLY A 1 457 ? -10.543 -4.736 21.587 1.00 97.62 457 GLY A C 1
ATOM 3680 O O . GLY A 1 457 ? -11.279 -3.811 21.936 1.00 97.62 457 GLY A O 1
ATOM 3681 N N . ALA A 1 458 ? -10.811 -6.009 21.892 1.00 97.56 458 ALA A N 1
ATOM 3682 C CA . ALA A 1 458 ? -11.913 -6.412 22.755 1.00 97.56 458 ALA A CA 1
ATOM 3683 C C . ALA A 1 458 ? -11.769 -5.834 24.172 1.00 97.56 458 ALA A C 1
ATOM 3685 O O . ALA A 1 458 ? -10.667 -5.626 24.682 1.00 97.56 458 ALA A O 1
ATOM 3686 N N . ARG A 1 459 ? -12.906 -5.608 24.835 1.00 95.00 459 ARG A N 1
ATOM 3687 C CA . ARG A 1 459 ? -12.991 -5.107 26.215 1.00 95.00 459 ARG A CA 1
ATOM 3688 C C . ARG A 1 459 ? -14.102 -5.841 26.971 1.00 95.00 459 ARG A C 1
ATOM 3690 O O . ARG A 1 459 ? -14.967 -6.463 26.357 1.00 95.00 459 ARG A O 1
ATOM 3697 N N . GLY A 1 460 ? -14.104 -5.739 28.302 1.00 93.88 460 GLY A N 1
ATOM 3698 C CA . GLY A 1 460 ? -15.176 -6.278 29.149 1.00 93.88 460 GLY A CA 1
ATOM 3699 C C . GLY A 1 460 ? -15.355 -7.793 29.002 1.00 93.88 460 GLY A C 1
ATOM 3700 O O . GLY A 1 460 ? -14.374 -8.533 28.985 1.00 93.88 460 GLY A O 1
ATOM 3701 N N . GLU A 1 461 ? -16.605 -8.249 28.883 1.00 91.69 461 GLU A N 1
ATOM 3702 C CA . GLU A 1 461 ? -16.944 -9.677 28.767 1.00 91.69 461 GLU A CA 1
ATOM 3703 C C . GLU A 1 461 ? -16.335 -10.355 27.532 1.00 91.69 461 GLU A C 1
ATOM 3705 O O . GLU A 1 461 ? -15.973 -11.526 27.600 1.00 91.69 461 GLU A O 1
ATOM 3710 N N . GLU A 1 462 ? -16.180 -9.631 26.418 1.00 93.81 462 GLU A N 1
ATOM 3711 C CA . GLU A 1 462 ? -15.541 -10.164 25.207 1.00 93.81 462 GLU A CA 1
ATOM 3712 C C . GLU A 1 462 ? -14.069 -10.490 25.474 1.00 93.81 462 GLU A C 1
ATOM 3714 O O . GLU A 1 462 ? -13.598 -11.552 25.091 1.00 93.81 462 GLU A O 1
ATOM 3719 N N . LEU A 1 463 ? -13.355 -9.617 26.193 1.00 96.00 463 LEU A N 1
ATOM 3720 C CA . LEU A 1 463 ? -11.956 -9.843 26.560 1.00 96.00 463 LEU A CA 1
ATOM 3721 C C . LEU A 1 463 ? -11.796 -10.936 27.626 1.00 96.00 463 LEU A C 1
ATOM 3723 O O . LEU A 1 463 ? -10.750 -11.573 27.695 1.00 96.00 463 LEU A O 1
ATOM 3727 N N . ALA A 1 464 ? -12.819 -11.186 28.446 1.00 93.62 464 ALA A N 1
ATOM 3728 C CA . ALA A 1 464 ? -12.760 -12.197 29.500 1.00 93.62 464 ALA A CA 1
ATOM 3729 C C . ALA A 1 464 ? -12.566 -13.628 28.960 1.00 93.62 464 ALA A C 1
ATOM 3731 O O . ALA A 1 464 ? -12.177 -14.513 29.721 1.00 93.62 464 ALA A O 1
ATOM 3732 N N . THR A 1 465 ? -12.801 -13.866 27.663 1.00 91.50 465 THR A N 1
ATOM 3733 C CA . THR A 1 465 ? -12.508 -15.160 27.029 1.00 91.50 465 THR A CA 1
ATOM 3734 C C . THR A 1 465 ? -11.028 -15.356 26.703 1.00 91.50 465 THR A C 1
ATOM 3736 O O . THR A 1 465 ? -10.619 -16.490 26.460 1.00 91.50 465 THR A O 1
ATOM 3739 N N . ALA A 1 466 ? -10.217 -14.294 26.727 1.00 93.75 466 ALA A N 1
ATOM 3740 C CA . ALA A 1 466 ? -8.802 -14.350 26.388 1.00 93.75 466 ALA A CA 1
ATOM 3741 C C . ALA A 1 466 ? -7.972 -15.099 27.443 1.00 93.75 466 ALA A C 1
ATOM 3743 O O . ALA A 1 466 ? -7.982 -14.776 28.631 1.00 93.75 466 ALA A O 1
ATOM 3744 N N . GLY A 1 467 ? -7.165 -16.056 26.982 1.00 91.94 467 GLY A N 1
ATOM 3745 C CA . GLY A 1 467 ? -6.215 -16.809 27.810 1.00 91.94 467 GLY A CA 1
ATOM 3746 C C . GLY A 1 467 ? -4.856 -16.127 28.009 1.00 91.94 467 GLY A C 1
ATOM 3747 O O . GLY A 1 467 ? -3.869 -16.821 28.241 1.00 91.94 467 GLY A O 1
ATOM 3748 N N . ASP A 1 468 ? -4.762 -14.801 27.857 1.00 96.62 468 ASP A N 1
ATOM 3749 C CA . ASP A 1 468 ? -3.489 -14.087 28.002 1.00 96.62 468 ASP A CA 1
ATOM 3750 C C . ASP A 1 468 ? -2.940 -14.219 29.432 1.00 96.62 468 ASP A C 1
ATOM 3752 O O . ASP A 1 468 ? -3.690 -14.217 30.410 1.00 96.62 468 ASP A O 1
ATOM 3756 N N . ASP A 1 469 ? -1.623 -14.328 29.584 1.00 96.44 469 ASP A N 1
ATOM 3757 C CA . ASP A 1 469 ? -0.974 -14.329 30.896 1.00 96.44 469 ASP A CA 1
ATOM 3758 C C . ASP A 1 469 ? -0.646 -12.896 31.365 1.00 96.44 469 ASP A C 1
ATOM 3760 O O . ASP A 1 469 ? -0.987 -11.896 30.724 1.00 96.44 469 ASP A O 1
ATOM 3764 N N . ALA A 1 470 ? -0.015 -12.774 32.536 1.00 97.25 470 ALA A N 1
ATOM 3765 C CA . ALA A 1 470 ? 0.383 -11.475 33.078 1.00 97.25 470 ALA A CA 1
ATOM 3766 C C . ALA A 1 470 ? 1.413 -10.745 32.194 1.00 97.25 470 ALA A C 1
ATOM 3768 O O . ALA A 1 470 ? 1.380 -9.517 32.113 1.00 97.25 470 ALA A O 1
ATOM 3769 N N . THR A 1 471 ? 2.303 -11.478 31.518 1.00 98.06 471 THR A N 1
ATOM 3770 C CA . THR A 1 471 ? 3.325 -10.896 30.637 1.00 98.06 471 THR A CA 1
ATOM 3771 C C . THR A 1 471 ? 2.678 -10.295 29.399 1.00 98.06 471 THR A C 1
ATOM 3773 O O . THR A 1 471 ? 2.958 -9.144 29.074 1.00 98.06 471 THR A O 1
ATOM 3776 N N . LYS A 1 472 ? 1.768 -11.031 28.756 1.00 98.12 472 LYS A N 1
ATOM 3777 C CA . LYS A 1 472 ? 0.992 -10.556 27.604 1.00 98.12 472 LYS A CA 1
ATOM 3778 C C . LYS A 1 472 ? 0.190 -9.306 27.941 1.00 98.12 472 LYS A C 1
ATOM 3780 O O . LYS A 1 472 ? 0.360 -8.277 27.302 1.00 98.12 472 LYS A O 1
ATOM 3785 N N . ARG A 1 473 ? -0.600 -9.335 29.019 1.00 97.56 473 ARG A N 1
ATOM 3786 C CA . ARG A 1 473 ? -1.358 -8.147 29.454 1.00 97.56 473 ARG A CA 1
ATOM 3787 C C . ARG A 1 473 ? -0.459 -6.936 29.705 1.00 97.56 473 ARG A C 1
ATOM 3789 O O . ARG A 1 473 ? -0.767 -5.839 29.251 1.00 97.56 473 ARG A O 1
ATOM 3796 N N . ARG A 1 474 ? 0.687 -7.143 30.360 1.00 97.81 474 ARG A N 1
ATOM 3797 C CA . ARG A 1 474 ? 1.666 -6.076 30.589 1.00 97.81 474 ARG A CA 1
ATOM 3798 C C . ARG A 1 474 ? 2.193 -5.491 29.274 1.00 97.81 474 ARG A C 1
ATOM 3800 O O . ARG A 1 474 ? 2.311 -4.274 29.178 1.00 97.81 474 ARG A O 1
ATOM 3807 N N . PHE A 1 475 ? 2.534 -6.321 28.289 1.00 98.00 475 PHE A N 1
ATOM 3808 C CA . PHE A 1 475 ? 3.022 -5.840 26.991 1.00 98.00 475 PHE A CA 1
ATOM 3809 C C . PHE A 1 475 ? 1.939 -5.107 26.204 1.00 98.00 475 PHE A C 1
ATOM 3811 O O . PHE A 1 475 ? 2.194 -4.002 25.727 1.00 98.00 475 PHE A O 1
ATOM 3818 N N . TYR A 1 476 ? 0.707 -5.617 26.203 1.00 98.12 476 TYR A N 1
ATOM 3819 C CA . TYR A 1 476 ? -0.434 -4.900 25.643 1.00 98.12 476 TYR A CA 1
ATOM 3820 C C . TYR A 1 476 ? -0.579 -3.486 26.233 1.00 98.12 476 TYR A C 1
ATOM 3822 O O . TYR A 1 476 ? -0.772 -2.526 25.482 1.00 98.12 476 TYR A O 1
ATOM 3830 N N . ASP A 1 477 ? -0.428 -3.316 27.547 1.00 97.19 477 ASP A N 1
ATOM 3831 C CA . ASP A 1 477 ? -0.499 -1.995 28.183 1.00 97.19 477 ASP A CA 1
ATOM 3832 C C . ASP A 1 477 ? 0.696 -1.097 27.821 1.00 97.19 477 ASP A C 1
ATOM 3834 O O . ASP A 1 477 ? 0.520 0.091 27.530 1.00 97.19 477 ASP A O 1
ATOM 3838 N N . LEU A 1 478 ? 1.910 -1.658 27.793 1.00 97.06 478 LEU A N 1
ATOM 3839 C CA . LEU A 1 478 ? 3.136 -0.932 27.438 1.00 97.06 478 LEU A CA 1
ATOM 3840 C C . LEU A 1 478 ? 3.146 -0.472 25.972 1.00 97.06 478 LEU A C 1
ATOM 3842 O O . LEU A 1 478 ? 3.681 0.588 25.659 1.00 97.06 478 LEU A O 1
ATOM 3846 N N . GLU A 1 479 ? 2.517 -1.228 25.077 1.00 97.44 479 GLU A N 1
ATOM 3847 C CA . GLU A 1 479 ? 2.415 -0.926 23.647 1.00 97.44 479 GLU A CA 1
ATOM 3848 C C . GLU A 1 479 ? 1.350 0.125 23.301 1.00 97.44 479 GLU A C 1
ATOM 3850 O O . GLU A 1 479 ? 1.204 0.484 22.130 1.00 97.44 479 GLU A O 1
ATOM 3855 N N . ARG A 1 480 ? 0.594 0.646 24.280 1.00 97.12 480 ARG A N 1
ATOM 3856 C CA . ARG A 1 480 ? -0.519 1.585 24.036 1.00 97.12 480 ARG A CA 1
ATOM 3857 C C . ARG A 1 480 ? -0.125 2.748 23.124 1.00 97.12 480 ARG A C 1
ATOM 3859 O O . ARG A 1 480 ? -0.789 3.013 22.127 1.00 97.12 480 ARG A O 1
ATOM 3866 N N . ARG A 1 481 ? 0.980 3.428 23.436 1.00 95.31 481 ARG A N 1
ATOM 3867 C CA . ARG A 1 481 ? 1.434 4.596 22.660 1.00 95.31 481 ARG A CA 1
ATOM 3868 C C . ARG A 1 481 ? 1.932 4.215 21.268 1.00 95.31 481 ARG A C 1
ATOM 3870 O O . ARG A 1 481 ? 1.720 4.973 20.324 1.00 95.31 481 ARG A O 1
ATOM 3877 N N . LEU A 1 482 ? 2.500 3.017 21.113 1.00 96.00 482 LEU A N 1
ATOM 3878 C CA . LEU A 1 482 ? 2.868 2.465 19.807 1.00 96.00 482 LEU A CA 1
ATOM 3879 C C . LEU A 1 482 ? 1.622 2.255 18.937 1.00 96.00 482 LEU A C 1
ATOM 3881 O O . LEU A 1 482 ? 1.611 2.638 17.767 1.00 96.00 482 LEU A O 1
ATOM 3885 N N . ARG A 1 483 ? 0.526 1.744 19.516 1.00 96.38 483 ARG A N 1
ATOM 3886 C CA . ARG A 1 483 ? -0.751 1.614 18.796 1.00 96.38 483 ARG A CA 1
ATOM 3887 C C . ARG A 1 483 ? -1.328 2.959 18.359 1.00 96.38 483 ARG A C 1
ATOM 3889 O O . ARG A 1 483 ? -2.006 2.994 17.337 1.00 96.38 483 ARG A O 1
ATOM 3896 N N . HIS A 1 484 ? -1.004 4.064 19.028 1.00 95.00 484 HIS A N 1
ATOM 3897 C CA . HIS A 1 484 ? -1.446 5.405 18.630 1.00 95.00 484 HIS A CA 1
ATOM 3898 C C . HIS A 1 484 ? -0.652 6.023 17.464 1.00 95.00 484 HIS A C 1
ATOM 3900 O O . HIS A 1 484 ? -1.084 7.027 16.902 1.00 95.00 484 HIS A O 1
ATOM 3906 N N . GLN A 1 485 ? 0.495 5.456 17.077 1.00 89.69 485 GLN A N 1
ATOM 3907 C CA . GLN A 1 485 ? 1.326 6.018 16.006 1.00 89.69 485 GLN A CA 1
ATOM 3908 C C . GLN A 1 485 ? 0.699 5.854 14.624 1.00 89.69 485 GLN A C 1
ATOM 3910 O O . GLN A 1 485 ? 0.198 4.782 14.287 1.00 89.69 485 GLN A O 1
ATOM 3915 N N . LEU A 1 486 ? 0.802 6.887 13.793 1.00 88.25 486 LEU A N 1
ATOM 3916 C CA . LEU A 1 486 ? 0.560 6.777 12.350 1.00 88.25 486 LEU A CA 1
ATOM 3917 C C . LEU A 1 486 ? 1.859 6.516 11.577 1.00 88.25 486 LEU A C 1
ATOM 3919 O O . LEU A 1 486 ? 1.852 5.857 10.539 1.00 88.25 486 LEU A O 1
ATOM 3923 N N . GLU A 1 487 ? 2.971 7.042 12.089 1.00 81.38 487 GLU A N 1
ATOM 3924 C CA . GLU A 1 487 ? 4.273 6.996 11.437 1.00 81.38 487 GLU A CA 1
ATOM 3925 C C . GLU A 1 487 ? 4.957 5.644 11.629 1.00 81.38 487 GLU A C 1
ATOM 3927 O O . GLU A 1 487 ? 4.982 5.082 12.725 1.00 81.38 487 GLU A O 1
ATOM 3932 N N . ARG A 1 488 ? 5.568 5.147 10.551 1.00 86.44 488 ARG A N 1
ATOM 3933 C CA . ARG A 1 488 ? 6.418 3.959 10.585 1.00 86.44 488 ARG A CA 1
ATOM 3934 C C . ARG A 1 488 ? 7.874 4.404 10.651 1.00 86.44 488 ARG A C 1
ATOM 3936 O O . ARG A 1 488 ? 8.400 4.948 9.682 1.00 86.44 488 ARG A O 1
ATOM 3943 N N . LEU A 1 489 ? 8.519 4.179 11.790 1.00 82.75 489 LEU A N 1
ATOM 3944 C CA . LEU A 1 489 ? 9.911 4.565 12.015 1.00 82.75 489 LEU A CA 1
ATOM 3945 C C . LEU A 1 489 ? 10.823 3.359 11.805 1.00 82.75 489 LEU A C 1
ATOM 3947 O O . LEU A 1 489 ? 11.169 2.637 12.739 1.00 82.75 489 LEU A O 1
ATOM 3951 N N . TYR A 1 490 ? 11.191 3.130 10.550 1.00 75.44 490 TYR A N 1
ATOM 3952 C CA . TYR A 1 490 ? 12.145 2.090 10.188 1.00 75.44 490 TYR A CA 1
ATOM 3953 C C . TYR A 1 490 ? 13.574 2.500 10.563 1.00 75.44 490 TYR A C 1
ATOM 3955 O O . TYR A 1 490 ? 13.923 3.680 10.519 1.00 75.44 490 TYR A O 1
ATOM 3963 N N . ASN A 1 491 ? 14.406 1.518 10.923 1.00 74.94 491 ASN A N 1
ATOM 3964 C CA . ASN A 1 491 ? 15.817 1.708 11.292 1.00 74.94 491 ASN A CA 1
ATOM 3965 C C . ASN A 1 491 ? 16.062 2.553 12.564 1.00 74.94 491 ASN A C 1
ATOM 3967 O O . ASN A 1 491 ? 17.155 3.076 12.775 1.00 74.94 491 ASN A O 1
ATOM 3971 N N . VAL A 1 492 ? 15.048 2.687 13.423 1.00 83.19 492 VAL A N 1
ATOM 3972 C CA . VAL A 1 492 ? 15.160 3.303 14.754 1.00 83.19 492 VAL A CA 1
ATOM 3973 C C . VAL A 1 492 ? 14.669 2.301 15.798 1.00 83.19 492 VAL A C 1
ATOM 3975 O O . VAL A 1 492 ? 13.610 1.706 15.587 1.00 83.19 492 VAL A O 1
ATOM 3978 N N . PRO A 1 493 ? 15.380 2.088 16.921 1.00 88.00 493 PRO A N 1
ATOM 3979 C CA . PRO A 1 493 ? 14.893 1.191 17.956 1.00 88.00 493 PRO A CA 1
ATOM 3980 C C . PRO A 1 493 ? 13.493 1.581 18.450 1.00 88.00 493 PRO A C 1
ATOM 3982 O O . PRO A 1 493 ? 13.225 2.747 18.744 1.00 88.00 493 PRO A O 1
ATOM 3985 N N . THR A 1 494 ? 12.590 0.608 18.548 1.00 92.00 494 THR A N 1
ATOM 3986 C CA . THR A 1 494 ? 11.221 0.822 19.018 1.00 92.00 494 THR A CA 1
ATOM 3987 C C . THR A 1 494 ? 11.192 0.870 20.542 1.00 92.00 494 THR A C 1
ATOM 3989 O O . THR A 1 494 ? 11.123 -0.151 21.220 1.00 92.00 494 THR A O 1
ATOM 3992 N N . GLY A 1 495 ? 11.232 2.080 21.095 1.00 89.88 495 GLY A N 1
ATOM 3993 C CA . GLY A 1 495 ? 10.981 2.306 22.515 1.00 89.88 495 GLY A CA 1
ATOM 3994 C C . GLY A 1 495 ? 9.488 2.236 22.848 1.00 89.88 495 GLY A C 1
ATOM 3995 O O . GLY A 1 495 ? 8.665 2.802 22.135 1.00 89.88 495 GLY A O 1
ATOM 3996 N N . LEU A 1 496 ? 9.130 1.617 23.976 1.00 90.94 496 LEU A N 1
ATOM 3997 C CA . LEU A 1 496 ? 7.736 1.501 24.445 1.00 90.94 496 LEU A CA 1
ATOM 3998 C C . LEU A 1 496 ? 7.058 2.855 24.736 1.00 90.94 496 LEU A C 1
ATOM 4000 O O . LEU A 1 496 ? 5.836 2.954 24.761 1.00 90.94 496 LEU A O 1
ATOM 4004 N N . SER A 1 497 ? 7.840 3.916 24.939 1.00 88.75 497 SER A N 1
ATOM 4005 C CA . SER A 1 497 ? 7.336 5.281 25.123 1.00 88.75 497 SER A CA 1
ATOM 4006 C C . SER A 1 497 ? 7.103 6.035 23.812 1.00 88.75 497 SER A C 1
ATOM 4008 O O . SER A 1 497 ? 6.627 7.171 23.848 1.00 88.75 497 SER A O 1
ATOM 4010 N N . LEU A 1 498 ? 7.449 5.458 22.657 1.00 90.56 498 LEU A N 1
ATOM 4011 C CA . LEU A 1 498 ? 7.257 6.130 21.378 1.00 90.56 498 LEU A CA 1
ATOM 4012 C C . LEU A 1 498 ? 5.764 6.275 21.064 1.00 90.56 498 LEU A C 1
ATOM 4014 O O . LEU A 1 498 ? 4.953 5.388 21.322 1.00 90.56 498 LEU A O 1
ATOM 4018 N N . GLY A 1 499 ? 5.418 7.361 20.377 1.00 89.62 499 GLY A N 1
ATOM 4019 C CA . GLY A 1 499 ? 4.059 7.646 19.924 1.00 89.62 499 GLY A CA 1
ATOM 4020 C C . GLY A 1 499 ? 3.280 8.556 20.867 1.00 89.62 499 GLY A C 1
ATOM 4021 O O . GLY A 1 499 ? 3.719 8.815 21.994 1.00 89.62 499 GLY A O 1
ATOM 4022 N N . PRO A 1 500 ? 2.149 9.102 20.404 1.00 91.75 500 PRO A N 1
ATOM 4023 C CA . PRO A 1 500 ? 1.407 10.097 21.160 1.00 91.75 500 PRO A CA 1
ATOM 4024 C C . PRO A 1 500 ? 0.630 9.463 22.320 1.00 91.75 500 PRO A C 1
ATOM 4026 O O . PRO A 1 500 ? 0.191 8.314 22.262 1.00 91.75 500 PRO A O 1
ATOM 4029 N N . GLU A 1 501 ? 0.429 10.233 23.391 1.00 92.25 501 GLU A N 1
ATOM 4030 C CA . GLU A 1 501 ? -0.372 9.774 24.536 1.00 92.25 501 GLU A CA 1
ATOM 4031 C C . GLU A 1 501 ? -1.842 9.563 24.175 1.00 92.25 501 GLU A C 1
ATOM 4033 O O . GLU A 1 501 ? -2.482 8.649 24.689 1.00 92.25 501 GLU A O 1
ATOM 4038 N N . ARG A 1 502 ? -2.370 10.388 23.269 1.00 92.88 502 ARG A N 1
ATOM 4039 C CA . ARG A 1 502 ? -3.743 10.292 22.776 1.00 92.88 502 ARG A CA 1
ATOM 4040 C C . ARG A 1 502 ? -3.735 9.961 21.286 1.00 92.88 502 ARG A C 1
ATOM 4042 O O . ARG A 1 502 ? -2.890 10.503 20.571 1.00 92.88 502 ARG A O 1
ATOM 4049 N N . PRO A 1 503 ? -4.648 9.098 20.819 1.00 94.38 503 PRO A N 1
ATOM 4050 C CA . PRO A 1 503 ? -4.792 8.840 19.398 1.00 94.38 503 PRO A CA 1
ATOM 4051 C C . PRO A 1 503 ? -5.367 10.062 18.672 1.00 94.38 503 PRO A C 1
ATOM 4053 O O . PRO A 1 503 ? -6.003 10.925 19.282 1.00 94.38 503 PRO A O 1
ATOM 4056 N N . VAL A 1 504 ? -5.152 10.115 17.359 1.00 94.12 504 VAL A N 1
ATOM 4057 C CA . VAL A 1 504 ? -5.806 11.096 16.482 1.00 94.12 504 VAL A CA 1
ATOM 4058 C C . VAL A 1 504 ? -7.291 10.770 16.322 1.00 94.12 504 VAL A C 1
ATOM 4060 O O . VAL A 1 504 ? -7.706 9.619 16.472 1.00 94.12 504 VAL A O 1
ATOM 4063 N N . ASN A 1 505 ? -8.097 11.775 15.980 1.00 94.75 505 ASN A N 1
ATOM 4064 C CA . ASN A 1 505 ? -9.514 11.564 15.712 1.00 94.75 505 ASN A CA 1
ATOM 4065 C C . ASN A 1 505 ? -9.728 10.949 14.319 1.00 94.75 505 ASN A C 1
ATOM 4067 O O . ASN A 1 505 ? -9.208 11.446 13.318 1.00 94.75 505 ASN A O 1
ATOM 4071 N N . VAL A 1 506 ? -10.513 9.875 14.262 1.00 96.75 506 VAL A N 1
ATOM 4072 C CA . VAL A 1 506 ? -10.911 9.188 13.021 1.00 96.75 506 VAL A CA 1
ATOM 4073 C C . VAL A 1 506 ? -12.413 8.875 12.985 1.00 96.75 506 VAL A C 1
ATOM 4075 O O . VAL A 1 506 ? -12.891 8.245 12.043 1.00 96.75 506 VAL A O 1
ATOM 4078 N N . ASP A 1 507 ? -13.173 9.294 14.004 1.00 97.50 507 ASP A N 1
ATOM 4079 C CA . ASP A 1 507 ? -14.594 8.968 14.137 1.00 97.50 507 ASP A CA 1
ATOM 4080 C C . ASP A 1 507 ? -15.462 9.955 13.348 1.00 97.50 507 ASP A C 1
ATOM 4082 O O . ASP A 1 507 ? -15.937 10.979 13.848 1.00 97.50 507 ASP A O 1
ATOM 4086 N N . ILE A 1 508 ? -15.657 9.618 12.075 1.00 97.88 508 ILE A N 1
ATOM 4087 C CA . ILE A 1 508 ? -16.426 10.408 11.107 1.00 97.88 508 ILE A CA 1
ATOM 4088 C C . ILE A 1 508 ? -17.871 10.585 11.562 1.00 97.88 508 ILE A C 1
ATOM 4090 O O . ILE A 1 508 ? -18.424 11.678 11.453 1.00 97.88 508 ILE A O 1
ATOM 4094 N N . ARG A 1 509 ? -18.487 9.518 12.078 1.00 98.00 509 ARG A N 1
ATOM 4095 C CA . ARG A 1 509 ? -19.897 9.514 12.465 1.00 98.00 509 ARG A CA 1
ATOM 4096 C C . ARG A 1 509 ? -20.144 10.478 13.621 1.00 98.00 509 ARG A C 1
ATOM 4098 O O . ARG A 1 509 ? -21.050 11.314 13.549 1.00 98.00 509 ARG A O 1
ATOM 4105 N N . THR A 1 510 ? -19.313 10.394 14.659 1.00 98.19 510 THR A N 1
ATOM 4106 C CA . THR A 1 510 ? -19.387 11.302 15.811 1.00 98.19 510 THR A CA 1
ATOM 4107 C C . THR A 1 510 ? -19.094 12.740 15.395 1.00 98.19 510 THR A C 1
ATOM 4109 O O . THR A 1 510 ? -19.840 13.644 15.773 1.00 98.19 510 THR A O 1
ATOM 4112 N N . TRP A 1 511 ? -18.072 12.965 14.563 1.00 98.38 511 TRP A N 1
ATOM 4113 C CA . TRP A 1 511 ? -17.727 14.311 14.106 1.00 98.38 511 TRP A CA 1
ATOM 4114 C C . TRP A 1 511 ? -18.825 14.950 13.244 1.00 98.38 511 TRP A C 1
ATOM 4116 O O . TRP A 1 511 ? -19.206 16.089 13.506 1.00 98.38 511 TRP A O 1
ATOM 4126 N N . LEU A 1 512 ? -19.399 14.223 12.276 1.00 98.62 512 LEU A N 1
ATOM 4127 C CA . LEU A 1 512 ? -20.510 14.719 11.451 1.00 98.62 512 LEU A CA 1
ATOM 4128 C C . LEU A 1 512 ? -21.743 15.043 12.303 1.00 98.62 512 LEU A C 1
ATOM 4130 O O . LEU A 1 512 ? -22.385 16.070 12.091 1.00 98.62 512 LEU A O 1
ATOM 4134 N N . THR A 1 513 ? -22.047 14.209 13.301 1.00 98.50 513 THR A N 1
ATOM 4135 C CA . THR A 1 513 ? -23.153 14.460 14.240 1.00 98.50 513 THR A CA 1
ATOM 4136 C C . THR A 1 513 ? -22.918 15.744 15.041 1.00 98.50 513 THR A C 1
ATOM 4138 O O . THR A 1 513 ? -23.809 16.589 15.132 1.00 98.50 513 THR A O 1
ATOM 4141 N N . ALA A 1 514 ? -21.705 15.933 15.569 1.00 98.44 514 ALA A N 1
ATOM 4142 C CA . ALA A 1 514 ? -21.330 17.146 16.292 1.00 98.44 514 ALA A CA 1
ATOM 4143 C C . ALA A 1 514 ? -21.343 18.389 15.384 1.00 98.44 514 ALA A C 1
ATOM 4145 O O . ALA A 1 514 ? -21.803 19.450 15.803 1.00 98.44 514 ALA A O 1
ATOM 4146 N N . TYR A 1 515 ? -20.897 18.268 14.130 1.00 98.50 515 TYR A N 1
ATOM 4147 C CA . TYR A 1 515 ? -20.953 19.348 13.143 1.00 98.50 515 TYR A CA 1
ATOM 4148 C C . TYR A 1 515 ? -22.397 19.790 12.875 1.00 98.50 515 TYR A C 1
ATOM 4150 O O . TYR A 1 515 ? -22.703 20.980 12.942 1.00 98.50 515 TYR A O 1
ATOM 4158 N N . LEU A 1 516 ? -23.308 18.835 12.660 1.00 98.50 516 LEU A N 1
ATOM 4159 C CA . LEU A 1 516 ? -24.736 19.108 12.458 1.00 98.50 516 LEU A CA 1
ATOM 4160 C C . LEU A 1 516 ? -25.400 19.761 13.680 1.00 98.50 516 LEU A C 1
ATOM 4162 O O . LEU A 1 516 ? -26.348 20.527 13.519 1.00 98.50 516 LEU A O 1
ATOM 4166 N N . ALA A 1 517 ? -24.881 19.503 14.882 1.00 98.25 517 ALA A N 1
ATOM 4167 C CA . ALA A 1 517 ? -25.301 20.157 16.120 1.00 98.25 517 ALA A CA 1
ATOM 4168 C C . ALA A 1 517 ? -24.615 21.520 16.375 1.00 98.25 517 ALA A C 1
ATOM 4170 O O . ALA A 1 517 ? -24.867 22.145 17.404 1.00 98.25 517 ALA A O 1
ATOM 4171 N N . GLY A 1 518 ? -23.729 21.982 15.483 1.00 97.00 518 GLY A N 1
ATOM 4172 C CA . GLY A 1 518 ? -22.958 23.220 15.655 1.00 97.00 518 GLY A CA 1
ATOM 4173 C C . GLY A 1 518 ? -21.833 23.133 16.697 1.00 97.00 518 GLY A C 1
ATOM 4174 O O . GLY A 1 518 ? -21.344 24.161 17.161 1.00 97.00 518 GLY A O 1
ATOM 4175 N N . GLN A 1 519 ? -21.428 21.919 17.079 1.00 97.12 519 GLN A N 1
ATOM 4176 C CA . GLN A 1 519 ? -20.447 21.634 18.136 1.00 97.12 519 GLN A CA 1
ATOM 4177 C C . GLN A 1 519 ? -19.042 21.311 17.601 1.00 97.12 519 GLN A C 1
ATOM 4179 O O . GLN A 1 519 ? -18.088 21.283 18.375 1.00 97.12 519 GLN A O 1
ATOM 4184 N N . ALA A 1 520 ? -18.895 21.078 16.294 1.00 96.06 520 ALA A N 1
ATOM 4185 C CA . ALA A 1 520 ? -17.612 20.831 15.638 1.00 96.06 520 ALA A CA 1
ATOM 4186 C C . ALA A 1 520 ? -17.388 21.809 14.478 1.00 96.06 520 ALA A C 1
ATOM 4188 O O . ALA A 1 520 ? -18.345 22.284 13.867 1.00 96.06 520 ALA A O 1
ATOM 4189 N N . ARG A 1 521 ? -16.119 22.108 14.172 1.00 94.75 521 ARG A N 1
ATOM 4190 C CA . ARG A 1 521 ? -15.719 22.999 13.072 1.00 94.75 521 ARG A CA 1
ATOM 4191 C C . ARG A 1 521 ? -14.589 22.383 12.241 1.00 94.75 521 ARG A C 1
ATOM 4193 O O . ARG A 1 521 ? -13.653 21.853 12.848 1.00 94.75 521 ARG A O 1
ATOM 4200 N N . PRO A 1 522 ? -14.627 22.464 10.896 1.00 95.19 522 PRO A N 1
ATOM 4201 C CA . PRO A 1 522 ? -13.586 21.888 10.048 1.00 95.19 522 PRO A CA 1
ATOM 4202 C C . PRO A 1 522 ? -12.180 22.435 10.305 1.00 95.19 522 PRO A C 1
ATOM 4204 O O . PRO A 1 522 ? -11.210 21.682 10.259 1.00 95.19 522 PRO A O 1
ATOM 4207 N N . GLU A 1 523 ? -12.046 23.727 10.611 1.00 93.25 523 GLU A N 1
ATOM 4208 C CA . GLU A 1 523 ? -10.740 24.380 10.758 1.00 93.25 523 GLU A CA 1
ATOM 4209 C C . GLU A 1 523 ? -9.916 23.800 11.908 1.00 93.25 523 GLU A C 1
ATOM 4211 O O . GLU A 1 523 ? -8.697 23.721 11.798 1.00 93.25 523 GLU A O 1
ATOM 4216 N N . ALA A 1 524 ? -10.570 23.367 12.990 1.00 90.50 524 ALA A N 1
ATOM 4217 C CA . ALA A 1 524 ? -9.886 22.791 14.144 1.00 90.50 524 ALA A CA 1
ATOM 4218 C C . ALA A 1 524 ? -9.195 21.461 13.800 1.00 90.50 524 ALA A C 1
ATOM 4220 O O . ALA A 1 524 ? -8.074 21.218 14.235 1.00 90.50 524 ALA A O 1
ATOM 4221 N N . GLU A 1 525 ? -9.846 20.623 12.991 1.00 91.75 525 GLU A N 1
ATOM 4222 C CA . GLU A 1 525 ? -9.297 19.333 12.559 1.00 91.75 525 GLU A CA 1
ATOM 4223 C C . GLU A 1 525 ? -8.257 19.505 11.444 1.00 91.75 525 GLU A C 1
ATOM 4225 O O . GLU A 1 525 ? -7.221 18.846 11.460 1.00 91.75 525 GLU A O 1
ATOM 4230 N N . LEU A 1 526 ? -8.498 20.417 10.494 1.00 88.50 526 LEU A N 1
ATOM 4231 C CA . LEU A 1 526 ? -7.594 20.659 9.362 1.00 88.50 526 LEU A CA 1
ATOM 4232 C C . LEU A 1 526 ? -6.319 21.424 9.751 1.00 88.50 526 LEU A C 1
ATOM 4234 O O . LEU A 1 526 ? -5.328 21.355 9.030 1.00 88.50 526 LEU A O 1
ATOM 4238 N N . ALA A 1 527 ? -6.327 22.142 10.877 1.00 86.31 527 ALA A N 1
ATOM 4239 C CA . ALA A 1 527 ? -5.141 22.794 11.433 1.00 86.31 527 ALA A CA 1
ATOM 4240 C C . ALA A 1 527 ? -4.289 21.863 12.316 1.00 86.31 527 ALA A C 1
ATOM 4242 O O . ALA A 1 527 ? -3.229 22.277 12.792 1.00 86.31 527 ALA A O 1
ATOM 4243 N N . ALA A 1 528 ? -4.740 20.629 12.571 1.00 81.56 528 ALA A N 1
ATOM 4244 C CA . ALA A 1 528 ? -4.004 19.691 13.406 1.00 81.56 528 ALA A CA 1
ATOM 4245 C C . ALA A 1 528 ? -2.638 19.346 12.767 1.00 81.56 528 ALA A C 1
ATOM 4247 O O . ALA A 1 528 ? -2.556 19.202 11.546 1.00 81.56 528 ALA A O 1
ATOM 4248 N N . PRO A 1 529 ? -1.552 19.188 13.552 1.00 74.00 529 PRO A N 1
ATOM 4249 C CA . PRO A 1 529 ? -0.214 18.943 13.003 1.00 74.00 529 PRO A CA 1
ATOM 4250 C C . PRO A 1 529 ? -0.123 17.714 12.088 1.00 74.00 529 PRO A C 1
ATOM 4252 O O . PRO A 1 529 ? 0.655 17.699 11.139 1.00 74.00 529 PRO A O 1
ATOM 4255 N N . ASP A 1 530 ? -0.936 16.692 12.354 1.00 73.44 530 ASP A N 1
ATOM 4256 C CA . ASP A 1 530 ? -1.006 15.457 11.574 1.00 73.44 530 ASP A CA 1
ATOM 4257 C C . ASP A 1 530 ? -1.823 15.596 10.273 1.00 73.44 530 ASP A C 1
ATOM 4259 O O . ASP A 1 530 ? -1.755 14.719 9.411 1.00 73.44 530 ASP A O 1
ATOM 4263 N N . ALA A 1 531 ? -2.555 16.704 10.094 1.00 58.34 531 ALA A N 1
ATOM 4264 C CA . ALA A 1 531 ? -3.332 16.985 8.887 1.00 58.34 531 ALA A CA 1
ATOM 4265 C C . ALA A 1 531 ? -2.460 17.405 7.685 1.00 58.34 531 ALA A C 1
ATOM 4267 O O . ALA A 1 531 ? -2.884 17.277 6.537 1.00 58.34 531 ALA A O 1
ATOM 4268 N N . GLY A 1 532 ? -1.214 17.838 7.919 1.00 54.56 532 GLY A N 1
ATOM 4269 C CA . GLY A 1 532 ? -0.251 18.287 6.899 1.00 54.56 532 GLY A CA 1
ATOM 4270 C C . GLY A 1 532 ? 0.408 17.185 6.052 1.00 54.56 532 GLY A C 1
ATOM 4271 O O . GLY A 1 532 ? 1.500 17.395 5.533 1.00 54.56 532 GLY A O 1
ATOM 4272 N N . SER A 1 533 ? -0.253 16.036 5.873 1.00 49.44 533 SER A N 1
ATOM 4273 C CA . SER A 1 533 ? 0.306 14.737 5.456 1.00 49.44 533 SER A CA 1
ATOM 4274 C C . SER A 1 533 ? 1.215 14.079 6.513 1.00 49.44 533 SER A C 1
ATOM 4276 O O . SER A 1 533 ? 2.234 14.652 6.898 1.00 49.44 533 SER A O 1
ATOM 4278 N N . PRO A 1 534 ? 0.943 12.820 6.907 1.00 40.94 534 PRO A N 1
ATOM 4279 C CA . PRO A 1 534 ? 1.683 12.095 7.951 1.00 40.94 534 PRO A CA 1
ATOM 4280 C C . PRO A 1 534 ? 3.078 11.583 7.516 1.00 40.94 534 PRO A C 1
ATOM 4282 O O . PRO A 1 534 ? 3.552 10.567 8.012 1.00 40.94 534 PRO A O 1
ATOM 4285 N N . VAL A 1 535 ? 3.742 12.232 6.550 1.00 40.59 535 VAL A N 1
ATOM 4286 C CA . VAL A 1 535 ? 4.975 11.716 5.913 1.00 40.59 535 VAL A CA 1
ATOM 4287 C C . VAL A 1 535 ? 6.033 12.810 5.697 1.00 40.59 535 VAL A C 1
ATOM 4289 O O . VAL A 1 535 ? 6.789 12.774 4.729 1.00 40.59 535 VAL A O 1
ATOM 4292 N N . ILE A 1 536 ? 6.109 13.821 6.566 1.00 33.78 536 ILE A N 1
ATOM 4293 C CA . ILE A 1 536 ? 7.179 14.836 6.462 1.00 33.78 536 ILE A CA 1
ATOM 4294 C C . ILE A 1 536 ? 8.392 14.528 7.357 1.00 33.78 536 ILE A C 1
ATOM 4296 O O . ILE A 1 536 ? 9.489 15.008 7.080 1.00 33.78 536 ILE A O 1
ATOM 4300 N N . LEU A 1 537 ? 8.297 13.625 8.336 1.00 33.00 537 LEU A N 1
ATOM 4301 C CA . LEU A 1 537 ? 9.405 13.361 9.265 1.00 33.00 537 LEU A CA 1
ATOM 4302 C C . LEU A 1 537 ? 10.156 12.045 9.001 1.00 33.00 537 LEU A C 1
ATOM 4304 O O . LEU A 1 537 ? 10.499 11.311 9.915 1.00 33.00 537 LEU A O 1
ATOM 4308 N N . ALA A 1 538 ? 10.556 11.796 7.749 1.00 31.39 538 ALA A N 1
ATOM 4309 C CA . ALA A 1 538 ? 11.655 10.855 7.457 1.00 31.39 538 ALA A CA 1
ATOM 4310 C C . ALA A 1 538 ? 13.054 11.468 7.724 1.00 31.39 538 ALA A C 1
ATOM 4312 O O . ALA A 1 538 ? 14.080 10.950 7.278 1.00 31.39 538 ALA A O 1
ATOM 4313 N N . GLN A 1 539 ? 13.113 12.601 8.428 1.00 34.88 539 GLN A N 1
ATOM 4314 C CA . GLN A 1 539 ? 14.348 13.264 8.827 1.00 34.88 539 GLN A CA 1
ATOM 4315 C C . GLN A 1 539 ? 14.475 13.247 10.348 1.00 34.88 539 GLN A C 1
ATOM 4317 O O . GLN A 1 539 ? 14.351 14.275 11.005 1.00 34.88 539 GLN A O 1
ATOM 4322 N N . ALA A 1 540 ? 14.802 12.086 10.914 1.00 25.28 540 ALA A N 1
ATOM 4323 C CA . ALA A 1 540 ? 15.644 12.134 12.097 1.00 25.28 540 ALA A CA 1
ATOM 4324 C C . ALA A 1 540 ? 17.020 12.662 11.636 1.00 25.28 540 ALA A C 1
ATOM 4326 O O . ALA A 1 540 ? 17.632 12.051 10.745 1.00 25.28 540 ALA A O 1
ATOM 4327 N N . PRO A 1 541 ? 17.527 13.793 12.163 1.00 29.16 541 PRO A N 1
ATOM 4328 C CA . PRO A 1 541 ? 18.956 14.046 12.089 1.00 29.16 541 PRO A CA 1
ATOM 4329 C C . PRO A 1 541 ? 19.654 12.859 12.756 1.00 29.16 541 PRO A C 1
ATOM 4331 O O . PRO A 1 541 ? 19.170 12.331 13.759 1.00 29.16 541 PRO A O 1
ATOM 4334 N N . ALA A 1 542 ? 20.760 12.403 12.165 1.00 29.62 542 ALA A N 1
ATOM 4335 C CA . ALA A 1 542 ? 21.612 11.420 12.812 1.00 29.62 542 ALA A CA 1
ATOM 4336 C C . ALA A 1 542 ? 21.872 11.910 14.239 1.00 29.62 542 ALA A C 1
ATOM 4338 O O . ALA A 1 542 ? 22.308 13.051 14.419 1.00 29.62 542 ALA A O 1
ATOM 4339 N N . ALA A 1 543 ? 21.571 11.077 15.238 1.00 29.06 543 ALA A N 1
ATOM 4340 C CA . ALA A 1 543 ? 22.120 11.297 16.562 1.00 29.06 543 ALA A CA 1
ATOM 4341 C C . ALA A 1 543 ? 23.620 11.536 16.364 1.00 29.06 543 ALA A C 1
ATOM 4343 O O . ALA A 1 543 ? 24.279 10.764 15.658 1.00 29.06 543 ALA A O 1
ATOM 4344 N N . ALA A 1 544 ? 24.120 12.657 16.887 1.00 30.34 544 ALA A N 1
ATOM 4345 C CA . ALA A 1 544 ? 25.541 12.952 16.850 1.00 30.34 544 ALA A CA 1
ATOM 4346 C C . ALA A 1 544 ? 26.294 11.699 17.326 1.00 30.34 544 ALA A C 1
ATOM 4348 O O . ALA A 1 544 ? 25.836 11.070 18.288 1.00 30.34 544 ALA A O 1
ATOM 4349 N N . PRO A 1 545 ? 27.389 11.296 16.656 1.00 31.02 545 PRO A N 1
ATOM 4350 C CA . PRO A 1 545 ? 28.158 10.159 17.120 1.00 31.02 545 PRO A CA 1
ATOM 4351 C C . PRO A 1 545 ?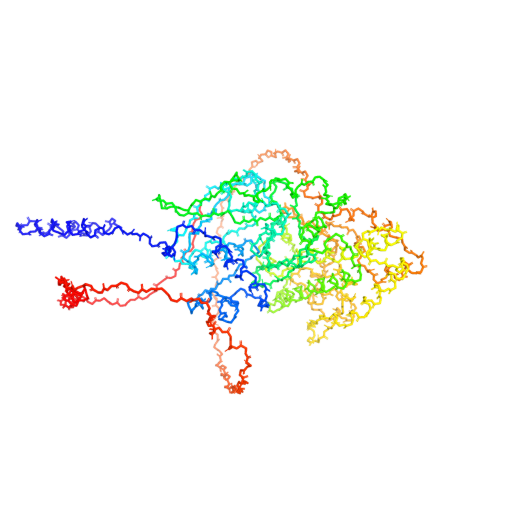 28.525 10.420 18.577 1.00 31.02 545 PRO A C 1
ATOM 4353 O O . PRO A 1 545 ? 29.134 11.444 18.894 1.00 31.02 545 PRO A O 1
ATOM 4356 N N . LEU A 1 546 ? 28.102 9.515 19.462 1.00 35.44 546 LEU A N 1
ATOM 4357 C CA . LEU A 1 546 ? 28.619 9.483 20.820 1.00 35.44 546 LEU A CA 1
ATOM 4358 C C . LEU A 1 546 ? 30.150 9.453 20.700 1.00 35.44 546 LEU A C 1
ATOM 4360 O O . LEU A 1 546 ? 30.662 8.667 19.893 1.00 35.44 546 LEU A O 1
ATOM 4364 N N . PRO A 1 547 ? 30.885 10.319 21.422 1.00 31.98 547 PRO A N 1
ATOM 4365 C CA . PRO A 1 547 ? 32.337 10.285 21.388 1.00 31.98 547 PRO A CA 1
ATOM 4366 C C . PRO A 1 547 ? 32.793 8.870 21.740 1.00 31.98 547 PRO A C 1
ATOM 4368 O O . PRO A 1 547 ? 32.255 8.252 22.661 1.00 31.98 547 PRO A O 1
ATOM 4371 N N . ALA A 1 548 ? 33.732 8.346 20.951 1.00 31.50 548 ALA A N 1
ATOM 4372 C CA . ALA A 1 548 ? 34.269 7.009 21.130 1.00 31.50 548 ALA A CA 1
ATOM 4373 C C . ALA A 1 548 ? 34.725 6.841 22.584 1.00 31.50 548 ALA A C 1
ATOM 4375 O O . ALA A 1 548 ? 35.629 7.539 23.039 1.00 31.50 548 ALA A O 1
ATOM 4376 N N . ALA A 1 549 ? 34.073 5.937 23.314 1.00 34.34 549 ALA A N 1
ATOM 4377 C CA . ALA A 1 549 ? 34.575 5.498 24.601 1.00 34.34 549 ALA A CA 1
ATOM 4378 C C . ALA A 1 549 ? 35.915 4.798 24.350 1.00 34.34 549 ALA A C 1
ATOM 4380 O O . ALA A 1 549 ? 35.987 3.840 23.576 1.00 34.34 549 ALA A O 1
ATOM 4381 N N . GLU A 1 550 ? 36.975 5.315 24.969 1.00 32.53 550 GLU A N 1
ATOM 4382 C CA . GLU A 1 550 ? 38.286 4.677 24.971 1.00 32.53 550 GLU A CA 1
ATOM 4383 C C . GLU A 1 550 ? 38.163 3.227 25.473 1.00 32.53 550 GLU A C 1
ATOM 4385 O O . GLU A 1 550 ? 37.401 2.955 26.410 1.00 32.53 550 GLU A O 1
ATOM 4390 N N . PRO A 1 551 ? 38.881 2.269 24.863 1.00 33.56 551 PRO A N 1
ATOM 4391 C CA . PRO A 1 551 ? 38.798 0.874 25.257 1.00 33.56 551 PRO A CA 1
ATOM 4392 C C . PRO A 1 551 ? 39.404 0.690 26.651 1.00 33.56 551 PRO A C 1
ATOM 4394 O O . PRO A 1 551 ? 40.613 0.805 26.846 1.00 33.56 551 PRO A O 1
ATOM 4397 N N . THR A 1 552 ? 38.564 0.350 27.626 1.00 34.91 552 THR A N 1
ATOM 4398 C CA . THR A 1 552 ? 39.024 -0.165 28.915 1.00 34.91 552 THR A CA 1
ATOM 4399 C C . THR A 1 552 ? 39.642 -1.559 28.720 1.00 34.91 552 THR A C 1
ATOM 4401 O O . THR A 1 552 ? 39.042 -2.420 28.067 1.00 34.91 552 THR A O 1
ATOM 4404 N N . PRO A 1 553 ? 40.850 -1.822 29.251 1.00 31.38 553 PRO A N 1
ATOM 4405 C CA . PRO A 1 553 ? 41.497 -3.120 29.108 1.00 31.38 553 PRO A CA 1
ATOM 4406 C C . PRO A 1 553 ? 40.767 -4.182 29.944 1.00 31.38 553 PRO A C 1
ATOM 4408 O O . PRO A 1 553 ? 40.458 -3.967 31.117 1.00 31.38 553 PRO A O 1
ATOM 4411 N N . ARG A 1 554 ? 40.489 -5.346 29.339 1.00 34.78 554 ARG A N 1
ATOM 4412 C CA . ARG A 1 554 ? 39.919 -6.508 30.044 1.00 34.78 554 ARG A CA 1
ATOM 4413 C C . ARG A 1 554 ? 40.951 -7.103 31.014 1.00 34.78 554 ARG A C 1
ATOM 4415 O O . ARG A 1 554 ? 42.104 -7.262 30.612 1.00 34.78 554 ARG A O 1
ATOM 4422 N N . PRO A 1 555 ? 40.554 -7.502 32.234 1.00 34.25 555 PRO A N 1
ATOM 4423 C CA . PRO A 1 555 ? 41.406 -8.302 33.107 1.00 34.25 555 PRO A CA 1
ATOM 4424 C C . PRO A 1 555 ? 41.535 -9.750 32.583 1.00 34.25 555 PRO A C 1
ATOM 4426 O O . PRO A 1 555 ? 40.647 -10.222 31.864 1.00 34.25 555 PRO A O 1
ATOM 4429 N N . PRO A 1 556 ? 42.637 -10.453 32.909 1.00 32.97 556 PRO A N 1
ATOM 4430 C CA . PRO A 1 556 ? 42.918 -11.794 32.405 1.00 32.97 556 PRO A CA 1
ATOM 4431 C C . PRO A 1 556 ? 41.979 -12.846 33.014 1.00 32.97 556 PRO A C 1
ATOM 4433 O O . PRO A 1 556 ? 41.558 -12.736 34.163 1.00 32.97 556 PRO A O 1
ATOM 4436 N N . VAL A 1 557 ? 41.652 -13.861 32.213 1.00 37.19 557 VAL A N 1
ATOM 4437 C CA . VAL A 1 557 ? 40.795 -14.998 32.576 1.00 37.19 557 VAL A CA 1
ATOM 4438 C C . VAL A 1 557 ? 41.680 -16.162 33.030 1.00 37.19 557 VAL A C 1
ATOM 4440 O O . VAL A 1 557 ? 42.530 -16.611 32.262 1.00 37.19 557 VAL A O 1
ATOM 4443 N N . ASP A 1 558 ? 41.460 -16.654 34.249 1.00 32.12 558 ASP A N 1
ATOM 4444 C CA . ASP A 1 558 ? 42.078 -17.877 34.777 1.00 32.12 558 ASP A CA 1
ATOM 4445 C C . ASP A 1 558 ? 41.453 -19.154 34.164 1.00 32.12 558 ASP A C 1
ATOM 4447 O O . ASP A 1 558 ? 40.271 -19.154 33.799 1.00 32.12 558 ASP A O 1
ATOM 4451 N N . PRO A 1 559 ? 42.212 -20.264 34.045 1.00 33.41 559 PRO A N 1
ATOM 4452 C CA . PRO A 1 559 ? 41.739 -21.501 33.425 1.00 33.41 559 PRO A CA 1
ATOM 4453 C C . PRO A 1 559 ? 40.784 -22.296 34.342 1.00 33.41 559 PRO A C 1
ATOM 4455 O O . PRO A 1 559 ? 40.962 -22.301 35.562 1.00 33.41 559 PRO A O 1
ATOM 4458 N N . PRO A 1 560 ? 39.792 -23.021 33.786 1.00 35.06 560 PRO A N 1
ATOM 4459 C CA . PRO A 1 560 ? 38.789 -23.717 34.587 1.00 35.06 560 PRO A CA 1
ATOM 4460 C C . PRO A 1 560 ? 39.305 -25.046 35.158 1.00 35.06 560 PRO A C 1
ATOM 4462 O O . PRO A 1 560 ? 39.876 -25.881 34.454 1.00 35.06 560 PRO A O 1
ATOM 4465 N N . THR A 1 561 ? 39.040 -25.250 36.448 1.00 30.25 561 THR A N 1
ATOM 4466 C CA . THR A 1 561 ? 39.186 -26.510 37.183 1.00 30.25 561 THR A CA 1
ATOM 4467 C C . THR A 1 561 ? 38.051 -27.492 36.871 1.00 30.25 561 THR A C 1
ATOM 4469 O O . THR A 1 561 ? 36.920 -27.119 36.561 1.00 30.25 561 THR A O 1
ATOM 4472 N N . SER A 1 562 ? 38.384 -28.780 36.943 1.00 32.19 562 SER A N 1
ATOM 4473 C CA . SER A 1 562 ? 37.549 -29.939 36.632 1.00 32.19 562 SER A CA 1
ATOM 4474 C C . SER A 1 562 ? 36.511 -30.263 37.720 1.00 32.19 562 SER A C 1
ATOM 4476 O O . SER A 1 562 ? 36.821 -30.291 38.909 1.00 32.19 562 SER A O 1
ATOM 4478 N N . GLY A 1 563 ? 35.285 -30.586 37.292 1.00 30.47 563 GLY A N 1
ATOM 4479 C CA . GLY A 1 563 ? 34.181 -31.107 38.112 1.00 30.47 563 GLY A CA 1
ATOM 4480 C C . GLY A 1 563 ? 33.341 -32.139 37.332 1.00 30.47 563 GLY A C 1
ATOM 4481 O O . GLY A 1 563 ? 33.445 -32.181 36.106 1.00 30.47 563 GLY A O 1
ATOM 4482 N N . PRO A 1 564 ? 32.584 -33.027 38.009 1.00 32.91 564 PRO A N 1
ATOM 4483 C CA . PRO A 1 564 ? 32.438 -34.429 37.599 1.00 32.91 564 PRO A CA 1
ATOM 4484 C C . PRO A 1 564 ? 31.248 -34.750 36.671 1.00 32.91 564 PRO A C 1
ATOM 4486 O O . PRO A 1 564 ? 30.310 -33.975 36.512 1.00 32.91 564 PRO A O 1
ATOM 4489 N N . ALA A 1 565 ? 31.333 -35.942 36.067 1.00 31.25 565 ALA A N 1
ATOM 4490 C CA . ALA A 1 565 ? 30.507 -36.488 34.985 1.00 31.25 565 ALA A CA 1
ATOM 4491 C C . ALA A 1 565 ? 29.009 -36.722 35.311 1.00 31.25 565 ALA A C 1
ATOM 4493 O O . ALA A 1 565 ? 28.672 -37.038 36.454 1.00 31.25 565 ALA A O 1
ATOM 4494 N N . PRO A 1 566 ? 28.110 -36.675 34.301 1.00 33.25 566 PRO A N 1
ATOM 4495 C CA . PRO A 1 566 ? 26.689 -36.986 34.463 1.00 33.25 566 PRO A CA 1
ATOM 4496 C C . PRO A 1 566 ? 26.345 -38.476 34.239 1.00 33.25 566 PRO A C 1
ATOM 4498 O O . PRO A 1 566 ? 26.944 -39.161 33.411 1.00 33.25 566 PRO A O 1
ATOM 4501 N N . SER A 1 567 ? 25.336 -38.953 34.978 1.00 31.14 567 SER A N 1
ATOM 4502 C CA . SER A 1 567 ? 24.707 -40.289 34.895 1.00 31.14 567 SER A CA 1
ATOM 4503 C C . SER A 1 567 ? 23.635 -40.394 33.783 1.00 31.14 567 SER A C 1
ATOM 4505 O O . SER A 1 567 ? 23.167 -39.362 33.300 1.00 31.14 567 SER A O 1
ATOM 4507 N N . PRO A 1 568 ? 23.236 -41.617 33.356 1.00 32.31 568 PRO A N 1
ATOM 4508 C CA . PRO A 1 568 ? 22.560 -41.855 32.076 1.00 32.31 568 PRO A CA 1
ATOM 4509 C C . PRO A 1 568 ? 21.025 -41.714 32.106 1.00 32.31 568 PRO A C 1
ATOM 4511 O O . PRO A 1 568 ? 20.377 -41.866 33.139 1.00 32.31 568 PRO A O 1
ATOM 4514 N N . ALA A 1 569 ? 20.455 -41.450 30.925 1.00 33.00 569 ALA A N 1
ATOM 4515 C CA . ALA A 1 569 ? 19.029 -41.227 30.665 1.00 33.00 569 ALA A CA 1
ATOM 4516 C C . ALA A 1 569 ? 18.173 -42.520 30.662 1.00 33.00 569 ALA A C 1
ATOM 4518 O O . ALA A 1 569 ? 18.679 -43.580 30.281 1.00 33.00 569 ALA A O 1
ATOM 4519 N N . PRO A 1 570 ? 16.868 -42.449 31.010 1.00 31.86 570 PRO A N 1
ATOM 4520 C CA . PRO A 1 570 ? 15.969 -43.603 31.011 1.00 31.86 570 PRO A CA 1
ATOM 4521 C C . PRO A 1 570 ? 15.311 -43.885 29.645 1.00 31.86 570 PRO A C 1
ATOM 4523 O O . PRO A 1 570 ? 15.145 -43.010 28.794 1.00 31.86 570 PRO A O 1
ATOM 4526 N N . ALA A 1 571 ? 14.931 -45.154 29.469 1.00 28.89 571 ALA A N 1
ATOM 4527 C CA . ALA A 1 571 ? 14.413 -45.778 28.255 1.00 28.89 571 ALA A CA 1
ATOM 4528 C C . ALA A 1 571 ? 13.002 -45.318 27.828 1.00 28.89 571 ALA A C 1
ATOM 4530 O O . ALA A 1 571 ? 12.147 -44.990 28.649 1.00 28.89 571 ALA A O 1
ATOM 4531 N N . ARG A 1 572 ? 12.757 -45.362 26.510 1.00 30.16 572 ARG A N 1
ATOM 4532 C CA . ARG A 1 572 ? 11.467 -45.101 25.848 1.00 30.16 572 ARG A CA 1
ATOM 4533 C C . ARG A 1 572 ? 10.505 -46.286 26.006 1.00 30.16 572 ARG A C 1
ATOM 4535 O O . ARG A 1 572 ? 10.874 -47.415 25.696 1.00 30.16 572 ARG A O 1
ATOM 4542 N N . ALA A 1 573 ? 9.264 -46.004 26.401 1.00 28.86 573 ALA A N 1
ATOM 4543 C CA . ALA A 1 573 ? 8.146 -46.946 26.381 1.00 28.86 573 ALA A CA 1
ATOM 4544 C C . ALA A 1 573 ? 7.292 -46.771 25.109 1.00 28.86 573 ALA A C 1
ATOM 4546 O O . ALA A 1 573 ? 7.050 -45.650 24.661 1.00 28.86 573 ALA A O 1
ATOM 4547 N N . ASN A 1 574 ? 6.854 -47.899 24.544 1.00 29.39 574 ASN A N 1
ATOM 4548 C CA . ASN A 1 574 ? 5.993 -48.022 23.366 1.00 29.39 574 ASN A CA 1
ATOM 4549 C C . ASN A 1 574 ? 4.525 -47.675 23.678 1.00 29.39 574 ASN A C 1
ATOM 4551 O O . ASN A 1 574 ? 4.006 -48.086 24.714 1.00 29.39 574 ASN A O 1
ATOM 4555 N N . LEU A 1 575 ? 3.835 -47.026 22.732 1.00 32.94 575 LEU A N 1
ATOM 4556 C CA . LEU A 1 575 ? 2.370 -46.899 22.689 1.00 32.94 575 LEU A CA 1
ATOM 4557 C C . LEU A 1 575 ? 1.831 -47.258 21.280 1.00 32.94 575 LEU A C 1
ATOM 4559 O O . LEU A 1 575 ? 2.567 -47.107 20.303 1.00 32.94 575 LEU A O 1
ATOM 4563 N N . PRO A 1 576 ? 0.591 -47.786 21.179 1.00 31.48 576 PRO A N 1
ATOM 4564 C CA . PRO A 1 576 ? 0.080 -48.556 20.033 1.00 31.48 576 PRO A CA 1
ATOM 4565 C C . PRO A 1 576 ? -0.486 -47.691 18.882 1.00 31.48 576 PRO A C 1
ATOM 4567 O O . PRO A 1 576 ? -0.700 -46.491 19.067 1.00 31.48 576 PRO A O 1
ATOM 4570 N N . PRO A 1 577 ? -0.741 -48.273 17.687 1.00 31.64 577 PRO A N 1
ATOM 4571 C CA . PRO A 1 577 ? -1.102 -47.510 16.492 1.00 31.64 577 PRO A CA 1
ATOM 4572 C C . PRO A 1 577 ? -2.567 -47.047 16.496 1.00 31.64 577 PRO A C 1
ATOM 4574 O O . PRO A 1 577 ? -3.479 -47.806 16.820 1.00 31.64 577 PRO A O 1
ATOM 4577 N N . MET A 1 578 ? -2.777 -45.798 16.075 1.00 32.94 578 MET A N 1
ATOM 4578 C CA . MET A 1 578 ? -4.089 -45.185 15.848 1.00 32.94 578 MET A CA 1
ATOM 4579 C C . MET A 1 578 ? -4.604 -45.489 14.434 1.00 32.94 578 MET A C 1
ATOM 4581 O O . MET A 1 578 ? -3.852 -45.451 13.461 1.00 32.94 578 MET A O 1
ATOM 4585 N N . ALA A 1 579 ? -5.902 -45.783 14.349 1.00 31.98 579 ALA A N 1
ATOM 4586 C CA . ALA A 1 579 ? -6.647 -46.131 13.144 1.00 31.98 579 ALA A CA 1
ATOM 4587 C C . ALA A 1 579 ? -6.707 -44.989 12.108 1.00 31.98 579 ALA A C 1
ATOM 4589 O O . ALA A 1 579 ? -6.831 -43.817 12.463 1.00 31.98 579 ALA A O 1
ATOM 4590 N N . GLY A 1 580 ? -6.642 -45.350 10.822 1.00 31.59 580 GLY A N 1
ATOM 4591 C CA . GLY A 1 580 ? -6.739 -44.420 9.693 1.00 31.59 580 GLY A CA 1
ATOM 4592 C C . GLY A 1 580 ? -8.173 -43.935 9.418 1.00 31.59 580 GLY A C 1
ATOM 4593 O O . GLY A 1 580 ? -9.129 -44.642 9.743 1.00 31.59 580 GLY A O 1
ATOM 4594 N N . PRO A 1 581 ? -8.349 -42.746 8.811 1.00 33.50 581 PRO A N 1
ATOM 4595 C CA . PRO A 1 581 ? -9.668 -42.230 8.470 1.00 33.50 581 PRO A CA 1
ATOM 4596 C C . PRO A 1 581 ? -10.211 -42.833 7.165 1.00 33.50 581 PRO A C 1
ATOM 4598 O O . PRO A 1 581 ? -9.491 -43.015 6.183 1.00 33.50 581 PRO A O 1
ATOM 4601 N N . ALA A 1 582 ? -11.512 -43.123 7.186 1.00 30.33 582 ALA A N 1
ATOM 4602 C CA . ALA A 1 582 ? -12.311 -43.636 6.083 1.00 30.33 582 ALA A CA 1
ATOM 4603 C C . ALA A 1 582 ? -12.536 -42.592 4.972 1.00 30.33 582 ALA A C 1
ATOM 4605 O O . ALA A 1 582 ? -12.648 -41.394 5.230 1.00 30.33 582 ALA A O 1
ATOM 4606 N N . ALA A 1 583 ? -12.636 -43.084 3.736 1.00 29.02 583 ALA A N 1
ATOM 4607 C CA . ALA A 1 583 ? -12.920 -42.316 2.530 1.00 29.02 583 ALA A CA 1
ATOM 4608 C C . ALA A 1 583 ? -14.343 -41.727 2.534 1.00 29.02 583 ALA A C 1
ATOM 4610 O O . ALA A 1 583 ? -15.309 -42.423 2.847 1.00 29.02 583 ALA A O 1
ATOM 4611 N N . VAL A 1 584 ? -14.470 -40.463 2.122 1.00 32.56 584 VAL A N 1
ATOM 4612 C CA . VAL A 1 584 ? -15.748 -39.796 1.833 1.00 32.56 584 VAL A CA 1
ATOM 4613 C C . VAL A 1 584 ? -15.777 -39.454 0.344 1.00 32.56 584 VAL A C 1
ATOM 4615 O O . VAL A 1 584 ? -14.816 -38.902 -0.186 1.00 32.56 584 VAL A O 1
ATOM 4618 N N . ALA A 1 585 ? -16.866 -39.837 -0.323 1.00 28.53 585 ALA A N 1
ATOM 4619 C CA . ALA A 1 585 ? -17.098 -39.675 -1.754 1.00 28.53 585 ALA A CA 1
ATOM 4620 C C . ALA A 1 585 ? -17.394 -38.213 -2.151 1.00 28.53 585 ALA A C 1
ATOM 4622 O O . ALA A 1 585 ? -18.111 -37.506 -1.442 1.00 28.53 585 ALA A O 1
ATOM 4623 N N . GLU A 1 586 ? -16.871 -37.787 -3.305 1.00 32.78 586 GLU A N 1
ATOM 4624 C CA . GLU A 1 586 ? -17.132 -36.482 -3.930 1.00 32.78 586 GLU A CA 1
ATOM 4625 C C . GLU A 1 586 ? -18.533 -36.404 -4.578 1.00 32.78 586 GLU A C 1
ATOM 4627 O O . GLU A 1 586 ? -18.982 -37.379 -5.189 1.00 32.78 586 GLU A O 1
ATOM 4632 N N . PRO A 1 587 ? -19.223 -35.247 -4.514 1.00 35.31 587 PRO A N 1
ATOM 4633 C CA . PRO A 1 587 ? -20.437 -34.985 -5.286 1.00 35.31 587 PRO A CA 1
ATOM 4634 C C . PRO A 1 587 ? -20.126 -34.500 -6.724 1.00 35.31 587 PRO A C 1
ATOM 4636 O O . PRO A 1 587 ? -19.058 -33.937 -6.969 1.00 35.31 587 PRO A O 1
ATOM 4639 N N . PRO A 1 588 ? -21.051 -34.681 -7.690 1.00 33.44 588 PRO A N 1
ATOM 4640 C CA . PRO A 1 588 ? -20.792 -34.420 -9.107 1.00 33.44 588 PRO A CA 1
ATOM 4641 C C . PRO A 1 588 ? -20.770 -32.923 -9.462 1.00 33.44 588 PRO A C 1
ATOM 4643 O O . PRO A 1 588 ? -21.511 -32.114 -8.902 1.00 33.44 588 PRO A O 1
ATOM 4646 N N . ALA A 1 589 ? -19.931 -32.574 -10.443 1.00 35.38 589 ALA A N 1
ATOM 4647 C CA . ALA A 1 589 ? -19.708 -31.210 -10.924 1.00 35.38 589 ALA A CA 1
ATOM 4648 C C . ALA A 1 589 ? -20.904 -30.624 -11.717 1.00 35.38 589 ALA A C 1
ATOM 4650 O O . ALA A 1 589 ? -21.563 -31.355 -12.463 1.00 35.38 589 ALA A O 1
ATOM 4651 N N . PRO A 1 590 ? -21.168 -29.303 -11.620 1.00 36.00 590 PRO A N 1
ATOM 4652 C CA . PRO A 1 590 ? -22.186 -28.617 -12.419 1.00 36.00 590 PRO A CA 1
ATOM 4653 C C . PRO A 1 590 ? -21.726 -28.359 -13.873 1.00 36.00 590 PRO A C 1
ATOM 4655 O O . PRO A 1 590 ? -20.524 -28.280 -14.134 1.00 36.00 590 PRO A O 1
ATOM 4658 N N . PRO A 1 591 ? -22.661 -28.201 -14.835 1.00 37.66 591 PRO A N 1
ATOM 4659 C CA . PRO A 1 591 ? -22.328 -28.017 -16.248 1.00 37.66 591 PRO A CA 1
ATOM 4660 C C . PRO A 1 591 ? -21.738 -26.622 -16.552 1.00 37.66 591 PRO A C 1
ATOM 4662 O O . PRO A 1 591 ? -22.067 -25.650 -15.867 1.00 37.66 591 PRO A O 1
ATOM 4665 N N . PRO A 1 592 ? -20.894 -26.491 -17.597 1.00 38.44 592 PRO A N 1
ATOM 4666 C CA . PRO A 1 592 ? -20.237 -25.231 -17.941 1.00 38.44 592 PRO A CA 1
ATOM 4667 C C . PRO A 1 592 ? -21.184 -24.186 -18.561 1.00 38.44 592 PRO A C 1
ATOM 4669 O O . PRO A 1 592 ? -22.061 -24.501 -19.365 1.00 38.44 592 PRO A O 1
ATOM 4672 N N . SER A 1 593 ? -20.947 -22.919 -18.201 1.00 32.56 593 SER A N 1
ATOM 4673 C CA . SER A 1 593 ? -21.609 -21.710 -18.720 1.00 32.56 593 SER A CA 1
ATOM 4674 C C . SER A 1 593 ? -21.062 -21.302 -20.107 1.00 32.56 593 SER A C 1
ATOM 4676 O O . SER A 1 593 ? -19.858 -21.444 -20.346 1.00 32.56 593 SER A O 1
ATOM 4678 N N . PRO A 1 594 ? -21.891 -20.777 -21.036 1.00 33.84 594 PRO A N 1
ATOM 4679 C CA . PRO A 1 594 ? -21.497 -20.500 -22.416 1.00 33.84 594 PRO A CA 1
ATOM 4680 C C . PRO A 1 594 ? -20.769 -19.151 -22.534 1.00 33.84 594 PRO A C 1
ATOM 4682 O O . PRO A 1 594 ? -21.348 -18.149 -22.940 1.00 33.84 594 PRO A O 1
ATOM 4685 N N . ALA A 1 595 ? -19.479 -19.128 -22.199 1.00 31.36 595 ALA A N 1
ATOM 4686 C CA . ALA A 1 595 ? -18.598 -17.971 -22.420 1.00 31.36 595 ALA A CA 1
ATOM 4687 C C . ALA A 1 595 ? -17.334 -18.310 -23.239 1.00 31.36 595 ALA A C 1
ATOM 4689 O O . ALA A 1 595 ? -16.391 -17.529 -23.285 1.00 31.36 595 ALA A O 1
ATOM 4690 N N . ALA A 1 596 ? -17.325 -19.449 -23.937 1.00 34.19 596 ALA A N 1
ATOM 4691 C CA . ALA A 1 596 ? -16.215 -19.899 -24.781 1.00 34.19 596 ALA A CA 1
ATOM 4692 C C . ALA A 1 596 ? -16.676 -20.166 -26.224 1.00 34.19 596 ALA A C 1
ATOM 4694 O O . ALA A 1 596 ? -16.600 -21.286 -26.722 1.00 34.19 596 ALA A O 1
ATOM 4695 N N . ALA A 1 597 ? -17.199 -19.137 -26.898 1.00 33.66 597 ALA A N 1
ATOM 4696 C CA . ALA A 1 597 ? -17.549 -19.228 -28.317 1.00 33.66 597 ALA A CA 1
ATOM 4697 C C . ALA A 1 597 ? -17.483 -17.879 -29.055 1.00 33.66 597 ALA A C 1
ATOM 4699 O O . ALA A 1 597 ? -18.407 -17.548 -29.787 1.00 33.66 597 ALA A O 1
ATOM 4700 N N . VAL A 1 598 ? -16.405 -17.096 -28.910 1.00 33.78 598 VAL A N 1
ATOM 4701 C CA . VAL A 1 598 ? -16.099 -15.991 -29.848 1.00 33.78 598 VAL A CA 1
ATOM 4702 C C . VAL A 1 598 ? -14.584 -15.784 -29.979 1.00 33.78 598 VAL A C 1
ATOM 4704 O O . VAL A 1 598 ? -14.054 -14.796 -29.502 1.00 33.78 598 VAL A O 1
ATOM 4707 N N . LEU A 1 599 ? -13.876 -16.696 -30.650 1.00 32.62 599 LEU A N 1
ATOM 4708 C CA . LEU A 1 599 ? -12.587 -16.410 -31.312 1.00 32.62 599 LEU A CA 1
ATOM 4709 C C . LEU A 1 599 ? -12.429 -17.324 -32.539 1.00 32.62 599 LEU A C 1
ATOM 4711 O O . LEU A 1 599 ? -11.502 -18.115 -32.656 1.00 32.62 599 LEU A O 1
ATOM 4715 N N . ALA A 1 600 ? -13.391 -17.235 -33.457 1.00 37.12 600 ALA A N 1
ATOM 4716 C CA . ALA A 1 600 ? -13.267 -17.734 -34.825 1.00 37.12 600 ALA A CA 1
ATOM 4717 C C . ALA A 1 600 ? -14.295 -17.022 -35.716 1.00 37.12 600 ALA A C 1
ATOM 4719 O O . ALA A 1 600 ? -15.317 -17.592 -36.091 1.00 37.12 600 ALA A O 1
ATOM 4720 N N . ARG A 1 601 ? -14.056 -15.744 -36.026 1.00 28.77 601 ARG A N 1
ATOM 4721 C CA . ARG A 1 601 ? -14.702 -15.067 -37.158 1.00 28.77 601 ARG A CA 1
ATOM 4722 C C . ARG A 1 601 ? -13.669 -14.215 -37.879 1.00 28.77 601 ARG A C 1
ATOM 4724 O O . ARG A 1 601 ? -13.177 -13.227 -37.349 1.00 28.77 601 ARG A O 1
ATOM 4731 N N . THR A 1 602 ? -13.317 -14.671 -39.071 1.00 33.66 602 THR A N 1
ATOM 4732 C CA . THR A 1 602 ? -12.580 -13.931 -40.087 1.00 33.66 602 THR A CA 1
ATOM 4733 C C . THR A 1 602 ? -13.491 -12.863 -40.693 1.00 33.66 602 THR A C 1
ATOM 4735 O O . THR A 1 602 ? -14.650 -13.129 -41.010 1.00 33.66 602 THR A O 1
ATOM 4738 N N . ASP A 1 603 ? -12.962 -11.653 -40.833 1.00 31.39 603 ASP A N 1
ATOM 4739 C CA . ASP A 1 603 ? -13.632 -10.504 -41.445 1.00 31.39 603 ASP A CA 1
ATOM 4740 C C . ASP A 1 603 ? -13.592 -10.623 -42.990 1.00 31.39 603 ASP A C 1
ATOM 4742 O O . ASP A 1 603 ? -12.508 -10.847 -43.546 1.00 31.39 603 ASP A O 1
ATOM 4746 N N . PRO A 1 604 ? -14.725 -10.530 -43.720 1.00 32.06 604 PRO A N 1
ATOM 4747 C CA . PRO A 1 604 ? -14.760 -10.665 -45.170 1.00 32.06 604 PRO A CA 1
ATOM 4748 C C . PRO A 1 604 ? -14.711 -9.286 -45.845 1.00 32.06 604 PRO A C 1
ATOM 4750 O O . PRO A 1 604 ? -15.719 -8.590 -45.928 1.00 32.06 604 PRO A O 1
ATOM 4753 N N . GLY A 1 605 ? -13.563 -8.891 -46.409 1.00 33.28 605 GLY A N 1
ATOM 4754 C CA . GLY A 1 605 ? -13.541 -7.656 -47.200 1.00 33.28 605 GLY A CA 1
ATOM 4755 C C . GLY A 1 605 ? -12.193 -7.145 -47.701 1.00 33.28 605 GLY A C 1
ATOM 4756 O O . GLY A 1 605 ? -11.753 -6.089 -47.262 1.00 33.28 605 GLY A O 1
ATOM 4757 N N . ARG A 1 606 ? -11.570 -7.809 -48.690 1.00 30.95 606 ARG A N 1
ATOM 4758 C CA . ARG A 1 606 ? -10.828 -7.125 -49.781 1.00 30.95 606 ARG A CA 1
ATOM 4759 C C . ARG A 1 606 ? -10.408 -8.090 -50.904 1.00 30.95 606 ARG A C 1
ATOM 4761 O O . ARG A 1 606 ? -10.152 -9.258 -50.625 1.00 30.95 606 ARG A O 1
ATOM 4768 N N . PRO A 1 607 ? -10.351 -7.632 -52.173 1.00 33.59 607 PRO A N 1
ATOM 4769 C CA . PRO A 1 607 ? -10.386 -8.503 -53.340 1.00 33.59 607 PRO A CA 1
ATOM 4770 C C . PRO A 1 607 ? -9.005 -9.011 -53.767 1.00 33.59 607 PRO A C 1
ATOM 4772 O O . PRO A 1 607 ? -7.976 -8.361 -53.576 1.00 33.59 607 PRO A O 1
ATOM 4775 N N . ALA A 1 608 ? -9.028 -10.186 -54.394 1.00 32.62 608 ALA A N 1
ATOM 4776 C CA . ALA A 1 608 ? -7.879 -10.918 -54.905 1.00 32.62 608 ALA A CA 1
ATOM 4777 C C . ALA A 1 608 ? -7.130 -10.175 -56.028 1.00 32.62 608 ALA A C 1
ATOM 4779 O O . ALA A 1 608 ? -7.735 -9.574 -56.917 1.00 32.62 608 ALA A O 1
ATOM 4780 N N . ARG A 1 609 ? -5.798 -10.303 -56.032 1.00 34.00 609 ARG A N 1
ATOM 4781 C CA . ARG A 1 609 ? -4.933 -10.033 -57.193 1.00 34.00 609 ARG A CA 1
ATOM 4782 C C . ARG A 1 609 ? -4.100 -11.278 -57.544 1.00 34.00 609 ARG A C 1
ATOM 4784 O O . ARG A 1 609 ? -3.868 -12.111 -56.669 1.00 34.00 609 ARG A O 1
ATOM 4791 N N . PRO A 1 610 ? -3.726 -11.450 -58.826 1.00 34.47 610 PRO A N 1
ATOM 4792 C CA . PRO A 1 610 ? -3.576 -12.765 -59.441 1.00 34.47 610 PRO A CA 1
ATOM 4793 C C . PRO A 1 610 ? -2.182 -13.382 -59.262 1.00 34.47 610 PRO A C 1
ATOM 4795 O O . PRO A 1 610 ? -1.174 -12.684 -59.165 1.00 34.47 610 PRO A O 1
ATOM 4798 N N . ARG A 1 611 ? -2.144 -14.721 -59.258 1.00 31.92 611 ARG A N 1
ATOM 4799 C CA . ARG A 1 611 ? -0.925 -15.547 -59.251 1.00 31.92 611 ARG A CA 1
ATOM 4800 C C . ARG A 1 611 ? -0.165 -15.446 -60.584 1.00 31.92 611 ARG A C 1
ATOM 4802 O O . ARG A 1 611 ? -0.807 -15.567 -61.628 1.00 31.92 611 ARG A O 1
ATOM 4809 N N . PRO A 1 612 ? 1.178 -15.360 -60.576 1.00 33.97 612 PRO A N 1
ATOM 4810 C CA . PRO A 1 612 ? 2.000 -15.684 -61.737 1.00 33.97 612 PRO A CA 1
ATOM 4811 C C . PRO A 1 612 ? 2.364 -17.188 -61.775 1.00 33.97 612 PRO A C 1
ATOM 4813 O O . PRO A 1 612 ? 2.249 -17.878 -60.756 1.00 33.97 612 PRO A O 1
ATOM 4816 N N . PRO A 1 613 ? 2.751 -17.724 -62.950 1.00 35.97 613 PRO A N 1
ATOM 4817 C CA . PRO A 1 613 ? 2.709 -19.155 -63.234 1.00 35.97 613 PRO A CA 1
ATOM 4818 C C . PRO A 1 613 ? 3.932 -19.932 -62.733 1.00 35.97 613 PRO A C 1
ATOM 4820 O O . PRO A 1 613 ? 5.035 -19.408 -62.584 1.00 35.97 613 PRO A O 1
ATOM 4823 N N . ALA A 1 614 ? 3.698 -21.227 -62.525 1.00 29.92 614 ALA A N 1
ATOM 4824 C CA . ALA A 1 614 ? 4.674 -22.229 -62.130 1.00 29.92 614 ALA A CA 1
ATOM 4825 C C . ALA A 1 614 ? 5.819 -22.374 -63.148 1.00 29.92 614 ALA A C 1
ATOM 4827 O O . ALA A 1 614 ? 5.589 -22.462 -64.355 1.00 29.92 614 ALA A O 1
ATOM 4828 N N . ARG A 1 615 ? 7.051 -22.498 -62.639 1.00 30.12 615 ARG A N 1
ATOM 4829 C CA . ARG A 1 615 ? 8.181 -23.074 -63.373 1.00 30.12 615 ARG A CA 1
ATOM 4830 C C . ARG A 1 615 ? 8.720 -24.305 -62.652 1.00 30.12 615 ARG A C 1
ATOM 4832 O O . ARG A 1 615 ? 8.823 -24.365 -61.433 1.00 30.12 615 ARG A O 1
ATOM 4839 N N . SER A 1 616 ? 9.011 -25.282 -63.492 1.00 30.41 616 SER A N 1
ATOM 4840 C CA . SER A 1 616 ? 9.478 -26.641 -63.276 1.00 30.41 616 SER A CA 1
ATOM 4841 C C . SER A 1 616 ? 10.896 -26.756 -62.706 1.00 30.41 616 SER A C 1
ATOM 4843 O O . SER A 1 616 ? 11.794 -26.059 -63.162 1.00 30.41 616 SER A O 1
ATOM 4845 N N . GLY A 1 617 ? 11.093 -27.772 -61.859 1.00 27.95 617 GLY A N 1
ATOM 4846 C CA . GLY A 1 617 ? 12.167 -28.763 -62.012 1.00 27.95 617 GLY A CA 1
ATOM 4847 C C . GLY A 1 617 ? 13.593 -28.377 -61.607 1.00 27.95 617 GLY A C 1
ATOM 4848 O O . GLY A 1 617 ? 14.328 -27.783 -62.385 1.00 27.95 617 GLY A O 1
ATOM 4849 N N . GLY A 1 618 ? 14.033 -28.884 -60.453 1.00 26.89 618 GLY A N 1
ATOM 4850 C CA . GLY A 1 618 ? 15.446 -28.986 -60.079 1.00 26.89 618 GLY A CA 1
ATOM 4851 C C . GLY A 1 618 ? 15.627 -29.871 -58.846 1.00 26.89 618 GLY A C 1
ATOM 4852 O O . GLY A 1 618 ? 15.444 -29.417 -57.724 1.00 26.89 618 GLY A O 1
ATOM 4853 N N . ARG A 1 619 ? 15.933 -31.158 -59.057 1.00 30.52 619 ARG A N 1
ATOM 4854 C CA . ARG A 1 619 ? 16.247 -32.149 -58.013 1.00 30.52 619 ARG A CA 1
ATOM 4855 C C . ARG A 1 619 ? 17.628 -31.867 -57.408 1.00 30.52 619 ARG A C 1
ATOM 4857 O O . ARG A 1 619 ? 18.613 -31.915 -58.135 1.00 30.52 619 ARG A O 1
ATOM 4864 N N . THR A 1 620 ? 17.716 -31.768 -56.084 1.00 31.17 620 THR A N 1
ATOM 4865 C CA . THR A 1 620 ? 18.933 -32.084 -55.318 1.00 31.17 620 THR A CA 1
ATOM 4866 C C . THR A 1 620 ? 18.574 -33.050 -54.185 1.00 31.17 620 THR A C 1
ATOM 4868 O O . THR A 1 620 ? 17.601 -32.863 -53.459 1.00 31.17 620 THR A O 1
ATOM 4871 N N . ARG A 1 621 ? 19.309 -34.168 -54.113 1.00 31.05 621 ARG A N 1
ATOM 4872 C CA . ARG A 1 621 ? 19.135 -35.256 -53.136 1.00 31.05 621 ARG A CA 1
ATOM 4873 C C . ARG A 1 621 ? 19.585 -34.788 -51.747 1.00 31.05 621 ARG A C 1
ATOM 4875 O O . ARG A 1 621 ? 20.749 -34.439 -51.588 1.00 31.05 621 ARG A O 1
ATOM 4882 N N . ALA A 1 622 ? 18.701 -34.863 -50.755 1.00 34.03 622 ALA A N 1
ATOM 4883 C CA . ALA A 1 622 ? 19.058 -34.799 -49.338 1.00 34.03 622 ALA A CA 1
ATOM 4884 C C . ALA A 1 622 ? 19.335 -36.220 -48.808 1.00 34.03 622 ALA A C 1
ATOM 4886 O O . ALA A 1 622 ? 18.575 -37.147 -49.098 1.00 34.03 622 ALA A O 1
ATOM 4887 N N . GLY A 1 623 ? 20.443 -36.395 -48.080 1.00 41.69 623 GLY A N 1
ATOM 4888 C CA . GLY A 1 623 ? 20.792 -37.634 -47.374 1.00 41.69 623 GLY A CA 1
ATOM 4889 C C . GLY A 1 623 ? 19.935 -37.866 -46.116 1.00 41.69 623 GLY A C 1
ATOM 4890 O O . GLY A 1 623 ? 19.189 -36.971 -45.714 1.00 41.69 623 GLY A O 1
ATOM 4891 N N . PRO A 1 624 ? 19.997 -39.063 -45.502 1.00 43.41 624 PRO A N 1
ATOM 4892 C CA . PRO A 1 624 ? 19.100 -39.442 -44.412 1.00 43.41 624 PRO A CA 1
ATOM 4893 C C . PRO A 1 624 ? 19.428 -38.725 -43.081 1.00 43.41 624 PRO A C 1
ATOM 4895 O O . PRO A 1 624 ? 20.583 -38.370 -42.844 1.00 43.41 624 PRO A O 1
ATOM 4898 N N . PRO A 1 625 ? 18.429 -38.524 -42.197 1.00 40.53 625 PRO A N 1
ATOM 4899 C CA . PRO A 1 625 ? 18.577 -37.770 -40.950 1.00 40.53 625 PRO A CA 1
ATOM 4900 C C . PRO A 1 625 ? 19.370 -38.506 -39.851 1.00 40.53 625 PRO A C 1
ATOM 4902 O O . PRO A 1 625 ? 19.366 -39.733 -39.749 1.00 40.53 625 PRO A O 1
ATOM 4905 N N . ALA A 1 626 ? 20.006 -37.707 -38.990 1.00 35.97 626 ALA A N 1
ATOM 4906 C CA . ALA A 1 626 ? 21.054 -38.046 -38.018 1.00 35.97 626 ALA A CA 1
ATOM 4907 C C . ALA A 1 626 ? 20.679 -38.991 -36.851 1.00 35.97 626 ALA A C 1
ATOM 4909 O O . ALA A 1 626 ? 21.515 -39.244 -35.987 1.00 35.97 626 ALA A O 1
ATOM 4910 N N . TRP A 1 627 ? 19.473 -39.559 -36.804 1.00 36.84 627 TRP A N 1
ATOM 4911 C CA . TRP A 1 627 ? 19.074 -40.452 -35.705 1.00 36.84 627 TRP A CA 1
ATOM 4912 C C . TRP A 1 627 ? 19.583 -41.896 -35.868 1.00 36.84 627 TRP A C 1
ATOM 4914 O O . TRP A 1 627 ? 19.716 -42.609 -34.880 1.00 36.84 627 TRP A O 1
ATOM 4924 N N . ARG A 1 628 ? 19.985 -42.312 -37.081 1.00 37.00 628 ARG A N 1
ATOM 4925 C CA . ARG A 1 628 ? 20.568 -43.649 -37.330 1.00 37.00 628 ARG A CA 1
ATOM 4926 C C . ARG A 1 628 ? 22.053 -43.798 -36.973 1.00 37.00 628 ARG A C 1
ATOM 4928 O O . ARG A 1 628 ? 22.584 -44.898 -37.061 1.00 37.00 628 ARG A O 1
ATOM 4935 N N . PHE A 1 629 ? 22.724 -42.723 -36.553 1.00 37.00 629 PHE A N 1
ATOM 4936 C CA . PHE A 1 629 ? 24.109 -42.785 -36.062 1.00 37.00 629 PHE A CA 1
ATOM 4937 C C . PHE A 1 629 ? 24.177 -43.053 -34.546 1.00 37.00 629 PHE A C 1
ATOM 4939 O O . PHE A 1 629 ? 25.191 -43.536 -34.052 1.00 37.00 629 PHE A O 1
ATOM 4946 N N . ALA A 1 630 ? 23.091 -42.788 -33.808 1.00 34.84 630 ALA A N 1
ATOM 4947 C CA . ALA A 1 630 ? 23.035 -42.977 -32.359 1.00 34.84 630 ALA A CA 1
ATOM 4948 C C . ALA A 1 630 ? 22.838 -44.452 -31.956 1.00 34.84 630 ALA A C 1
ATOM 4950 O O . ALA A 1 630 ? 23.433 -44.898 -30.981 1.00 34.84 630 ALA A O 1
ATOM 4951 N N . GLU A 1 631 ? 22.099 -45.252 -32.732 1.00 37.16 631 GLU A N 1
ATOM 4952 C CA . GLU A 1 631 ? 21.867 -46.674 -32.410 1.00 37.16 631 GLU A CA 1
ATOM 4953 C C . GLU A 1 631 ? 23.120 -47.557 -32.566 1.00 37.16 631 GLU A C 1
ATOM 4955 O O . GLU A 1 631 ? 23.259 -48.546 -31.856 1.00 37.16 631 GLU A O 1
ATOM 4960 N N . ALA A 1 632 ? 24.080 -47.178 -33.419 1.00 35.00 632 ALA A N 1
ATOM 4961 C CA . ALA A 1 632 ? 25.322 -47.936 -33.615 1.00 35.00 632 ALA A CA 1
ATOM 4962 C C . ALA A 1 632 ? 26.410 -47.639 -32.561 1.00 35.00 632 ALA A C 1
ATOM 4964 O O . ALA A 1 632 ? 27.387 -48.378 -32.460 1.00 35.00 632 ALA A O 1
ATOM 4965 N N . VAL A 1 633 ? 26.262 -46.560 -31.782 1.00 38.00 633 VAL A N 1
ATOM 4966 C CA . VAL A 1 633 ? 27.243 -46.148 -30.759 1.00 38.00 633 VAL A CA 1
ATOM 4967 C C . VAL A 1 633 ? 26.867 -46.677 -29.371 1.00 38.00 633 VAL A C 1
ATOM 4969 O O . VAL A 1 633 ? 27.756 -46.974 -28.575 1.00 38.00 633 VAL A O 1
ATOM 4972 N N . PHE A 1 634 ? 25.575 -46.875 -29.086 1.00 37.47 634 PHE A N 1
ATOM 4973 C CA . PHE A 1 634 ? 25.116 -47.355 -27.777 1.00 37.47 634 PHE A CA 1
ATOM 4974 C C . PHE A 1 634 ? 25.025 -48.884 -27.644 1.00 37.47 634 PHE A C 1
ATOM 4976 O O . PHE A 1 634 ? 24.988 -49.370 -26.521 1.00 37.47 634 PHE A O 1
ATOM 4983 N N . SER A 1 635 ? 25.107 -49.661 -28.732 1.00 35.34 635 SER A N 1
ATOM 4984 C CA . SER A 1 635 ? 25.137 -51.135 -28.657 1.00 35.34 635 SER A CA 1
ATOM 4985 C C . SER A 1 635 ? 26.525 -51.732 -28.362 1.00 35.34 635 SER A C 1
ATOM 4987 O O . SER A 1 635 ? 26.664 -52.946 -28.311 1.00 35.34 635 SER A O 1
ATOM 4989 N N . SER A 1 636 ? 27.567 -50.903 -28.219 1.00 36.81 636 SER A N 1
ATOM 4990 C CA . SER A 1 636 ? 28.966 -51.340 -28.039 1.00 36.81 636 SER A CA 1
ATOM 4991 C C . SER A 1 636 ? 29.509 -51.104 -26.619 1.00 36.81 636 SER A C 1
ATOM 4993 O O . SER A 1 636 ? 30.690 -51.355 -26.373 1.00 36.81 636 SER A O 1
ATOM 4995 N N . ILE A 1 637 ? 28.691 -50.593 -25.692 1.00 36.59 637 ILE A N 1
ATOM 4996 C CA . ILE A 1 637 ? 29.114 -50.289 -24.311 1.00 36.59 637 ILE A CA 1
ATOM 4997 C C . ILE A 1 637 ? 28.656 -51.370 -23.314 1.00 36.59 637 ILE A C 1
ATOM 4999 O O . ILE A 1 637 ? 29.299 -51.540 -22.281 1.00 36.59 637 ILE A O 1
ATOM 5003 N N . ASP A 1 638 ? 27.658 -52.186 -23.665 1.00 36.22 638 ASP A N 1
ATOM 5004 C CA . ASP A 1 638 ? 27.193 -53.306 -22.830 1.00 36.22 638 ASP A CA 1
ATOM 5005 C C . ASP A 1 638 ? 28.152 -54.521 -22.816 1.00 36.22 638 ASP A C 1
ATOM 5007 O O . ASP A 1 638 ? 28.040 -55.383 -21.948 1.00 36.22 638 ASP A O 1
ATOM 5011 N N . ASP A 1 639 ? 29.165 -54.557 -23.694 1.00 36.50 639 ASP A N 1
ATOM 5012 C CA . ASP A 1 639 ? 30.191 -55.620 -23.754 1.00 36.50 639 ASP A CA 1
ATOM 5013 C C . ASP A 1 639 ? 31.408 -55.389 -22.826 1.00 36.50 639 ASP A C 1
ATOM 5015 O O . ASP A 1 639 ? 32.372 -56.161 -22.828 1.00 36.50 639 ASP A O 1
ATOM 5019 N N . LEU A 1 640 ? 31.392 -54.344 -21.991 1.00 36.56 640 LEU A N 1
ATOM 5020 C CA . LEU A 1 640 ? 32.436 -54.077 -20.994 1.00 36.56 640 LEU A CA 1
ATOM 5021 C C . LEU A 1 640 ? 31.866 -54.213 -19.579 1.00 36.56 640 LEU A C 1
ATOM 5023 O O . LEU A 1 640 ? 31.634 -53.229 -18.882 1.00 36.56 640 LEU A O 1
ATOM 5027 N N . GLY A 1 641 ? 31.657 -55.465 -19.163 1.00 34.97 641 GLY A N 1
ATOM 5028 C CA . GLY A 1 641 ? 31.104 -55.853 -17.864 1.00 34.97 641 GLY A CA 1
ATOM 5029 C C . GLY A 1 641 ? 31.788 -55.207 -16.653 1.00 34.97 641 GLY A C 1
ATOM 5030 O O . GLY A 1 641 ? 32.761 -55.732 -16.111 1.00 34.97 641 GLY A O 1
ATOM 5031 N N . VAL A 1 642 ? 31.214 -54.101 -16.176 1.00 31.33 642 VAL A N 1
ATOM 5032 C CA . VAL A 1 642 ? 31.511 -53.492 -14.877 1.00 31.33 642 VAL A CA 1
ATOM 5033 C C . VAL A 1 642 ? 30.183 -53.150 -14.208 1.00 31.33 642 VAL A C 1
ATOM 5035 O O . VAL A 1 642 ? 29.497 -52.214 -14.609 1.00 31.33 642 VAL A O 1
ATOM 5038 N N . SER A 1 643 ? 29.812 -53.919 -13.181 1.00 28.77 643 SER A N 1
ATOM 5039 C CA . SER A 1 643 ? 28.662 -53.605 -12.336 1.00 28.77 643 SER A CA 1
ATOM 5040 C C . SER A 1 643 ? 29.010 -52.453 -11.389 1.00 28.77 643 SER A C 1
ATOM 5042 O O . SER A 1 643 ? 30.095 -52.421 -10.805 1.00 28.77 643 SER A O 1
ATOM 5044 N N . LEU A 1 644 ? 28.078 -51.523 -11.193 1.00 27.20 644 LEU A N 1
ATOM 5045 C CA . LEU A 1 644 ? 28.157 -50.516 -10.138 1.00 27.20 644 LEU A CA 1
ATOM 5046 C C . LEU A 1 644 ? 26.957 -50.691 -9.210 1.00 27.20 644 LEU A C 1
ATOM 5048 O O . LEU A 1 644 ? 25.814 -50.460 -9.586 1.00 27.20 644 LEU A O 1
ATOM 5052 N N . LEU A 1 645 ? 27.280 -51.177 -8.012 1.00 27.03 645 LEU A N 1
ATOM 5053 C CA . LEU A 1 645 ? 26.411 -51.324 -6.854 1.00 27.03 645 LEU A CA 1
ATOM 5054 C C . LEU A 1 645 ? 25.916 -49.962 -6.350 1.00 27.03 645 LEU A C 1
ATOM 5056 O O . LEU A 1 645 ? 26.659 -48.979 -6.321 1.00 27.03 645 LEU A O 1
ATOM 5060 N N . GLU A 1 646 ? 24.664 -49.966 -5.905 1.00 27.27 646 GLU A N 1
ATOM 5061 C CA . GLU A 1 646 ? 24.012 -48.941 -5.097 1.00 27.27 646 GLU A CA 1
ATOM 5062 C C . GLU A 1 646 ? 24.755 -48.704 -3.772 1.00 27.27 646 GLU A C 1
ATOM 5064 O O . GLU A 1 646 ? 25.229 -49.654 -3.156 1.00 27.27 646 GLU A O 1
ATOM 5069 N N . HIS A 1 647 ? 24.794 -47.454 -3.296 1.00 27.12 647 HIS A N 1
ATOM 5070 C CA . HIS A 1 647 ? 24.462 -47.125 -1.905 1.00 27.12 647 HIS A CA 1
ATOM 5071 C C . HIS A 1 647 ? 24.276 -45.614 -1.708 1.00 27.12 647 HIS A C 1
ATOM 5073 O O . HIS A 1 647 ? 25.104 -44.786 -2.087 1.00 27.12 647 HIS A O 1
ATOM 5079 N N . SER A 1 648 ? 23.145 -45.287 -1.087 1.00 24.88 648 SER A N 1
ATOM 5080 C CA . SER A 1 648 ? 22.723 -43.973 -0.613 1.00 24.88 648 SER A CA 1
ATOM 5081 C C . SER A 1 648 ? 23.350 -43.594 0.741 1.00 24.88 648 SER A C 1
ATOM 5083 O O . SER A 1 648 ? 23.848 -44.449 1.468 1.00 24.88 648 SER A O 1
ATOM 5085 N N . THR A 1 649 ? 23.137 -42.321 1.110 1.00 25.47 649 THR A N 1
ATOM 5086 C CA . THR A 1 649 ? 23.264 -41.647 2.426 1.00 25.47 649 THR A CA 1
ATOM 5087 C C . THR A 1 649 ? 24.565 -40.882 2.712 1.00 25.47 649 THR A C 1
ATOM 5089 O O . THR A 1 649 ? 25.644 -41.459 2.736 1.00 25.47 649 THR A O 1
ATOM 5092 N N . LEU A 1 650 ? 24.441 -39.564 2.962 1.00 25.69 650 LEU A N 1
ATOM 5093 C CA . LEU A 1 650 ? 24.808 -38.895 4.228 1.00 25.69 650 LEU A CA 1
ATOM 5094 C C . LEU A 1 650 ? 24.481 -37.378 4.209 1.00 25.69 650 LEU A C 1
ATOM 5096 O O . LEU A 1 650 ? 24.627 -36.700 3.196 1.00 25.69 650 LEU A O 1
ATOM 5100 N N . ASN A 1 651 ? 24.007 -36.899 5.366 1.00 25.19 651 ASN A N 1
ATOM 5101 C CA . ASN A 1 651 ? 23.579 -35.540 5.741 1.00 25.19 651 ASN A CA 1
ATOM 5102 C C . ASN A 1 651 ? 24.708 -34.479 5.765 1.00 25.19 651 ASN A C 1
ATOM 5104 O O . ASN A 1 651 ? 25.880 -34.847 5.854 1.00 25.19 651 ASN A O 1
ATOM 5108 N N . PRO A 1 652 ? 24.370 -33.167 5.796 1.00 29.06 652 PRO A N 1
ATOM 5109 C CA . PRO A 1 652 ? 25.338 -32.075 5.897 1.00 29.06 652 PRO A CA 1
ATOM 5110 C C . PRO A 1 652 ? 25.699 -31.726 7.353 1.00 29.06 652 PRO A C 1
ATOM 5112 O O . PRO A 1 652 ? 24.853 -31.745 8.248 1.00 29.06 652 PRO A O 1
ATOM 5115 N N . VAL A 1 653 ? 26.965 -31.356 7.567 1.00 25.39 653 VAL A N 1
ATOM 5116 C CA . VAL A 1 653 ? 27.514 -30.835 8.829 1.00 25.39 653 VAL A CA 1
ATOM 5117 C C . VAL A 1 653 ? 27.753 -29.329 8.695 1.00 25.39 653 VAL A C 1
ATOM 5119 O O . VAL A 1 653 ? 28.316 -28.864 7.706 1.00 25.39 653 VAL A O 1
ATOM 5122 N N . HIS A 1 654 ? 27.320 -28.588 9.715 1.00 28.02 654 HIS A N 1
ATOM 5123 C CA . HIS A 1 654 ? 27.583 -27.168 9.936 1.00 28.02 654 HIS A CA 1
ATOM 5124 C C . HIS A 1 654 ? 28.966 -26.914 10.563 1.00 28.02 654 HIS A C 1
ATOM 5126 O O . HIS A 1 654 ? 29.436 -27.702 11.380 1.00 28.02 654 HIS A O 1
ATOM 5132 N N . ALA A 1 655 ? 29.456 -25.699 10.287 1.00 26.91 655 ALA A N 1
ATOM 5133 C CA . ALA A 1 655 ? 30.310 -24.828 11.106 1.00 26.91 655 ALA A CA 1
ATOM 5134 C C . ALA A 1 655 ? 31.842 -24.938 10.988 1.00 26.91 655 ALA A C 1
ATOM 5136 O O . ALA A 1 655 ? 32.459 -25.904 11.418 1.00 26.91 655 ALA A O 1
ATOM 5137 N N . SER A 1 656 ? 32.449 -23.813 10.592 1.00 24.84 656 SER A N 1
ATOM 5138 C CA . SER A 1 656 ? 33.488 -23.170 11.406 1.00 24.84 656 SER A CA 1
ATOM 5139 C C . SER A 1 656 ? 33.613 -21.688 11.048 1.00 24.84 656 SER A C 1
ATOM 5141 O O . SER A 1 656 ? 33.841 -21.336 9.891 1.00 24.84 656 SER A O 1
ATOM 5143 N N . ALA A 1 657 ? 33.456 -20.853 12.071 1.00 24.61 657 ALA A N 1
ATOM 5144 C CA . ALA A 1 657 ? 33.847 -19.455 12.107 1.00 24.61 657 ALA A CA 1
ATOM 5145 C C . ALA A 1 657 ? 35.377 -19.301 12.113 1.00 24.61 657 ALA A C 1
ATOM 5147 O O . ALA A 1 657 ? 36.086 -20.192 12.587 1.00 24.61 657 ALA A O 1
ATOM 5148 N N . ASN A 1 658 ? 35.831 -18.141 11.640 1.00 28.95 658 ASN A N 1
ATOM 5149 C CA . ASN A 1 658 ? 36.962 -17.377 12.164 1.00 28.95 658 ASN A CA 1
ATOM 5150 C C . ASN A 1 658 ? 36.647 -15.892 11.991 1.00 28.95 658 ASN A C 1
ATOM 5152 O O . ASN A 1 658 ? 36.044 -15.560 10.943 1.00 28.95 658 ASN A O 1
#

Foldseek 3Di:
DVVVVVVVVVVVVVPPPDPVVVVVVVVVVVCCVVVPPPVQLQFQHAAPFFWDDPVLVVVLLVQLLLVLVVPDFFPLVQQCDPVRGPLHDNCSPVDDAQAAQFLVLVLSVLVSCRSNRYWDKAQQDWDFPDDDLLQGFAIARDDMDIRSNDSHSRRVSVSSSVGWLSLQQAFQQRFQRQKHDFALAQVQQGFSKKFRASLGGIWTWNDQDQQLKTWTWGAANLRTIATAIDDLLGFQAANRRNGGIIHGFIWGQDPVGDIDGDGQVPDPGGDSPNQHDPWDDDPPDTRDDSRLNSSQRHHNPHNADEPLVVLLVLLVNLLSLVVVLLVLQVSLVVVVLLVDADPLDDPQAQSDDDDPSRRRFCLSSLLSSLSSLLVSQLVLLVLLVCLVVVPVSYPDDPGNLVSLVSSLVSCVVCFVVSWDWDQFLVRDIDIDTPLLCLVQSLQQGRGSNHGVCSNRNHDDPSCVSGPDDPSNVVVSVLQSQSSQDSDRDPPHGDDSPDHDPDHQDSNSNVQSVCVNVVNHHSCVNCVDPPNSRVHPPPDDDPDDPDPDDDDDDDDDDDDDDDDDDDDDDDDDDDDDDDDDDDDDDDDDDDDDDPPPPPDDDDDDDDDDDDDDDDDDDDDDDDDDDDPVVVVVVVVPPVVPDDDDDDDDDDDDDDDDDD

Sequence (658 aa):
MFVILAKIFRFLRWRWARPLGKATVALLILVFAVVGVGIVQAGAWALSATRWTDRDERAYEEFVQALGESRHGNLNRFIHDPQANPLYGEDDKKFNLSPDCADLPYLLRAYVAYKLRLPFGWTSEISTRGGDERYSRGNRPAGERDLDGCDTPQRLFGAVTLVNSGYYRMAPEIQDSDTYTVKVGRDSIKPGTIYYDPNGHVAVVYQVTDDGRVRMIDAHPDRSISRPWFGAKFALGNAQSGGGFRRWRPQWYSAEGRVNRLSNHNLPDFSGTDQYQRGFSFNGMGGLSYYDYVRVRLSNRGDRIRPLEDFRNMLADVFEDVRYRAEAVNICIQAGIHRKPHPGALPSNIYGTDGEWEQYSTPSRDARLKVAFRDLFLRTVGWIRMAETGDPRLVYDGGPQRLAQELLAIYDGLNPGMRVNYINSAGRAVGLTFQDVVQRLFDLSFDPYHSVELRWGARGEELATAGDDATKRRFYDLERRLRHQLERLYNVPTGLSLGPERPVNVDIRTWLTAYLAGQARPEAELAAPDAGSPVILAQAPAAAPLPAAEPTPRPPVDPPTSGPAPSPAPARANLPPMAGPAAVAEPPAPPPSPAAAVLARTDPGRPARPRPPARSGGRTRAGPPAWRFAEAVFSSIDDLGVSLLEHSTLNPVHASAN

Solvent-accessible surface area (backbone atoms only — not comparable to full-atom values): 39294 Å² total; per-residue (Å²): 110,72,72,58,52,54,52,51,53,63,60,56,71,77,65,87,82,58,84,70,58,60,59,56,50,51,50,52,50,48,47,52,66,71,63,52,64,70,82,66,72,58,23,30,61,75,67,77,43,51,45,74,46,78,67,54,52,48,52,43,24,50,47,36,26,36,57,57,70,58,70,48,52,27,63,45,64,35,52,57,27,75,87,52,26,91,77,52,52,86,71,41,66,76,58,84,66,71,40,30,31,44,14,36,64,52,47,56,53,49,49,48,22,60,73,68,20,40,57,51,59,43,66,72,36,69,42,64,70,54,79,61,59,48,71,34,51,72,30,40,70,68,38,73,45,36,43,65,79,18,79,33,54,67,56,43,54,61,55,41,60,70,45,48,40,27,78,56,27,31,30,54,85,55,52,83,45,56,51,44,36,33,36,81,31,60,92,57,55,43,32,58,20,32,37,35,21,56,80,57,42,30,33,30,29,29,41,70,43,62,72,16,51,40,35,28,39,35,34,33,80,72,40,39,40,47,68,51,69,67,45,88,58,59,45,46,73,43,49,65,42,30,31,33,53,27,37,73,43,62,45,34,44,48,96,86,74,46,66,46,68,54,44,63,93,79,39,93,49,53,30,72,48,70,82,60,55,97,66,33,66,58,98,88,44,67,80,37,50,72,60,54,43,48,23,42,50,36,18,78,71,52,75,64,42,44,63,74,60,52,49,54,50,50,53,53,53,48,51,49,51,53,50,55,51,51,53,49,51,47,53,24,54,75,70,44,43,32,76,44,81,61,88,85,66,78,61,64,26,75,70,64,64,64,68,68,57,55,52,31,34,34,50,59,59,51,20,33,47,49,36,43,44,36,49,54,29,51,50,54,40,46,51,40,45,34,40,69,70,65,42,84,50,52,65,72,89,71,46,34,69,50,46,43,53,51,52,45,51,52,50,65,67,47,31,81,76,42,63,51,75,48,65,40,80,75,73,45,81,45,79,39,36,48,63,53,46,62,77,21,56,56,48,35,44,34,59,40,39,47,30,67,32,42,44,60,28,46,58,71,78,65,32,68,47,44,84,63,52,74,67,40,52,49,49,58,62,47,40,44,23,50,41,33,33,56,66,80,67,66,100,42,75,59,55,61,79,40,53,43,95,62,62,78,82,48,59,51,66,61,47,42,55,32,36,76,70,71,73,47,61,47,65,68,61,63,69,35,83,68,57,75,56,78,66,77,76,88,64,73,73,76,75,72,78,73,76,82,77,77,84,76,83,80,81,89,83,81,84,86,82,91,80,86,86,86,84,86,84,85,85,88,82,90,81,83,91,80,84,82,87,80,91,79,86,85,81,86,82,81,84,87,79,98,81,86,84,86,90,84,79,85,85,89,85,81,84,89,79,85,87,81,82,91,83,83,90,83,92,76,91,80,81,84,74,81,68,74,63,55,64,73,61,65,73,68,58,79,81,63,89,72,88,80,80,87,83,87,90,84,86,89,85,84,88,83,90,131

Nearest PDB structures (foldseek):
  8wag-assembly1_B  TM=4.051E-01  e=8.775E+00  Arabidopsis thaliana